Protein AF-A0A7K4CSB0-F1 (afdb_monomer_lite)

Foldseek 3Di:
DLLVLLLVLLVVLQVLLVVCVVVPLVPQDPVVLVVLVVSLVSCVVNLQLLLNVLSVQLSVLSVCVVVVPPPRDPVSNNVSSVSNNVLSVLSNVLVVDPDPVSVVVNCLSSVVFADWDADQEWEWEFPFKDFDDDLQFGQKIKTWIQTPDPVCQLDTAIEIDNDDPRSDDPCVSVVVRPDPPDPCLVVVVVCLVPQPQQAAWTAGVVLSYIGHGPPGGHGYDHDQDDPDPPHADPCVSLVSQDDPQVVVVVVLVPDDFDPPDDKAWDSGKHKFFFKWFADWDWDDDPPDSDDQIWIKTWIDTDDPFTEIEIGGPDQLQVQVSVVSVCSNVVRPTFRIFMATWIQDSSHIYGHGRWTAHPSHIDGRSLVGDNPCPSCNSSCSSNVPDD

Structure (mmCIF, N/CA/C/O backbone):
data_AF-A0A7K4CSB0-F1
#
_entry.id   AF-A0A7K4CSB0-F1
#
loop_
_atom_site.group_PDB
_atom_site.id
_atom_site.type_symbol
_atom_site.label_atom_id
_atom_site.label_alt_id
_atom_site.label_comp_id
_atom_site.label_asym_id
_atom_site.label_entity_id
_atom_site.label_seq_id
_atom_site.pdbx_PDB_ins_code
_atom_site.Cartn_x
_atom_site.Cartn_y
_atom_site.Cartn_z
_atom_site.occupancy
_atom_site.B_iso_or_equiv
_atom_site.auth_seq_id
_atom_site.auth_comp_id
_atom_site.auth_asym_id
_atom_site.auth_atom_id
_atom_site.pdbx_PDB_model_num
ATOM 1 N N . MET A 1 1 ? 1.445 -22.633 -27.249 1.00 59.06 1 MET A N 1
ATOM 2 C CA . MET A 1 1 ? 2.263 -21.725 -28.088 1.00 59.06 1 MET A CA 1
ATOM 3 C C . MET A 1 1 ? 2.523 -20.390 -27.385 1.00 59.06 1 MET A C 1
ATOM 5 O O . MET A 1 1 ? 3.674 -20.124 -27.076 1.00 59.06 1 MET A O 1
ATOM 9 N N . MET A 1 2 ? 1.485 -19.631 -27.005 1.00 73.56 2 MET A N 1
ATOM 10 C CA . MET A 1 2 ? 1.613 -18.351 -26.271 1.00 73.56 2 MET A CA 1
ATOM 11 C C . MET A 1 2 ? 2.421 -18.450 -24.961 1.00 73.56 2 MET A C 1
ATOM 13 O O . MET A 1 2 ? 3.176 -17.550 -24.610 1.00 73.56 2 MET A O 1
ATOM 17 N N . GLN A 1 3 ? 2.314 -19.577 -24.249 1.00 75.12 3 GLN A N 1
ATOM 18 C CA . GLN A 1 3 ? 3.027 -19.792 -22.988 1.00 75.12 3 GLN A CA 1
ATOM 19 C C . GLN A 1 3 ? 4.555 -19.865 -23.153 1.00 75.12 3 GLN A C 1
ATOM 21 O O . GLN A 1 3 ? 5.269 -19.258 -22.357 1.00 75.12 3 GLN A O 1
ATOM 26 N N . ILE A 1 4 ? 5.023 -20.562 -24.193 1.00 82.38 4 ILE A N 1
ATOM 27 C CA . ILE A 1 4 ? 6.449 -20.726 -24.518 1.00 82.38 4 ILE A CA 1
ATOM 28 C C . ILE A 1 4 ? 7.036 -19.384 -24.969 1.00 82.38 4 ILE A C 1
ATOM 30 O O . ILE A 1 4 ? 8.118 -19.006 -24.539 1.00 82.38 4 ILE A O 1
ATOM 34 N N . GLN A 1 5 ? 6.286 -18.619 -25.771 1.00 84.62 5 GLN A N 1
ATOM 35 C CA . GLN A 1 5 ? 6.691 -17.276 -26.203 1.00 84.62 5 GLN A CA 1
ATOM 36 C C . GLN A 1 5 ? 6.883 -16.323 -25.017 1.00 84.62 5 GLN A C 1
ATOM 38 O O . GLN A 1 5 ? 7.868 -15.594 -24.973 1.00 84.62 5 GLN A O 1
ATOM 43 N N . LEU A 1 6 ? 5.984 -16.374 -24.028 1.00 85.38 6 LEU A N 1
ATOM 44 C CA . LEU A 1 6 ? 6.112 -15.582 -22.805 1.00 85.38 6 LEU A CA 1
ATOM 45 C C . LEU A 1 6 ? 7.346 -15.972 -21.986 1.00 85.38 6 LEU A C 1
ATOM 47 O O . LEU A 1 6 ? 8.054 -15.101 -21.495 1.00 85.38 6 LEU A O 1
ATOM 51 N N . GLU A 1 7 ? 7.601 -17.271 -21.823 1.00 87.44 7 GLU A N 1
ATOM 52 C CA . GLU A 1 7 ? 8.752 -17.754 -21.050 1.00 87.44 7 GLU A CA 1
ATOM 53 C C . GLU A 1 7 ? 10.078 -17.368 -21.694 1.00 87.44 7 GLU A C 1
ATOM 55 O O . GLU A 1 7 ? 10.980 -16.921 -20.988 1.00 87.44 7 GLU A O 1
ATOM 60 N N . ASN A 1 8 ? 10.172 -17.484 -23.017 1.00 90.38 8 ASN A N 1
ATOM 61 C CA . ASN A 1 8 ? 11.357 -17.064 -23.753 1.00 90.38 8 ASN A CA 1
ATOM 62 C C . ASN A 1 8 ? 11.564 -15.551 -23.628 1.00 90.38 8 ASN A C 1
ATOM 64 O O . ASN A 1 8 ? 12.641 -15.128 -23.225 1.00 90.38 8 ASN A O 1
ATOM 68 N N . ALA A 1 9 ? 10.516 -14.745 -23.839 1.00 90.94 9 ALA A N 1
ATOM 69 C CA . ALA A 1 9 ? 10.610 -13.291 -23.716 1.00 90.94 9 ALA A CA 1
ATOM 70 C C . ALA A 1 9 ? 11.059 -12.848 -22.311 1.00 90.94 9 ALA A C 1
ATOM 72 O O . ALA A 1 9 ? 11.975 -12.040 -22.177 1.00 90.94 9 ALA A O 1
ATOM 73 N N . CYS A 1 10 ? 10.458 -13.392 -21.246 1.00 91.69 10 CYS A N 1
ATOM 74 C CA . CYS A 1 10 ? 10.860 -13.056 -19.877 1.00 91.69 10 CYS A CA 1
ATOM 75 C C . CYS A 1 10 ? 12.281 -13.533 -19.553 1.00 91.69 10 CYS A C 1
ATOM 77 O O . CYS A 1 10 ? 12.999 -12.846 -18.830 1.00 91.69 10 CYS A O 1
ATOM 79 N N . ARG A 1 11 ? 12.708 -14.685 -20.079 1.00 94.56 11 ARG A N 1
ATOM 80 C CA . ARG A 1 11 ? 14.074 -15.181 -19.887 1.00 94.56 11 ARG A CA 1
ATOM 81 C C . ARG A 1 11 ? 15.098 -14.278 -20.565 1.00 94.56 11 ARG A C 1
ATOM 83 O O . ARG A 1 11 ? 16.034 -13.852 -19.902 1.00 94.56 11 ARG A O 1
ATOM 90 N N . GLU A 1 12 ? 14.868 -13.920 -21.824 1.00 95.25 12 GLU A N 1
ATOM 91 C CA . GLU A 1 12 ? 15.740 -13.018 -22.582 1.00 95.25 12 GLU A CA 1
ATOM 92 C C . GLU A 1 12 ? 15.850 -11.642 -21.909 1.00 95.25 12 GLU A C 1
ATOM 94 O O . GLU A 1 12 ? 16.950 -11.119 -21.744 1.00 95.25 12 GLU A O 1
ATOM 99 N N . ILE A 1 13 ? 14.729 -11.074 -21.441 1.00 94.62 13 ILE A N 1
ATOM 100 C CA . ILE A 1 13 ? 14.730 -9.786 -20.728 1.00 94.62 13 ILE A CA 1
ATOM 101 C C . ILE A 1 13 ? 15.480 -9.887 -19.394 1.00 94.62 13 ILE A C 1
ATOM 103 O O . ILE A 1 13 ? 16.232 -8.974 -19.041 1.00 94.62 13 ILE A O 1
ATOM 107 N N . LYS A 1 14 ? 15.293 -10.980 -18.645 1.00 93.94 14 LYS A N 1
ATOM 108 C CA . LYS A 1 14 ? 16.018 -11.231 -17.393 1.00 93.94 14 LYS A CA 1
ATOM 109 C C . LYS A 1 14 ? 17.525 -11.307 -17.640 1.00 93.94 14 LYS A C 1
ATOM 111 O O . LYS A 1 14 ? 18.268 -10.577 -16.992 1.00 93.94 14 LYS A O 1
ATOM 116 N N . GLU A 1 15 ? 17.955 -12.154 -18.571 1.00 93.50 15 GLU A N 1
ATOM 117 C CA . GLU A 1 15 ? 19.370 -12.371 -18.900 1.00 93.50 15 GLU A CA 1
ATOM 118 C C . GLU A 1 15 ? 20.028 -11.081 -19.398 1.00 93.50 15 GLU A C 1
ATOM 120 O O . GLU A 1 15 ? 21.125 -10.726 -18.971 1.00 93.50 15 GLU A O 1
ATOM 125 N N . PHE A 1 16 ? 19.326 -10.315 -20.234 1.00 93.75 16 PHE A N 1
ATOM 126 C CA . PHE A 1 16 ? 19.791 -9.006 -20.673 1.00 93.75 16 PHE A CA 1
ATOM 127 C C . PHE A 1 16 ? 19.908 -8.001 -19.517 1.00 93.75 16 PHE A C 1
ATOM 129 O O . PHE A 1 16 ? 20.880 -7.249 -19.443 1.00 93.75 16 PHE A O 1
ATOM 136 N N . SER A 1 17 ? 18.946 -7.999 -18.589 1.00 92.25 17 SER A N 1
ATOM 137 C CA . SER A 1 17 ? 18.995 -7.124 -17.411 1.00 92.25 17 SER A CA 1
ATOM 138 C C . SER A 1 17 ? 20.180 -7.473 -16.503 1.00 92.25 17 SER A C 1
ATOM 140 O O . SER A 1 17 ? 20.860 -6.577 -16.007 1.00 92.25 17 SER A O 1
ATOM 142 N N . GLU A 1 18 ? 20.470 -8.765 -16.327 1.00 91.31 18 GLU A N 1
ATOM 143 C CA . GLU A 1 18 ? 21.639 -9.261 -15.587 1.00 91.31 18 GLU A CA 1
ATOM 144 C C . GLU A 1 18 ? 22.948 -8.864 -16.275 1.00 91.31 18 GLU A C 1
ATOM 146 O O . GLU A 1 18 ? 23.882 -8.414 -15.611 1.00 91.31 18 GLU A O 1
ATOM 151 N N . LEU A 1 19 ? 23.000 -8.947 -17.608 1.00 91.19 19 LEU A N 1
ATOM 152 C CA . LEU A 1 19 ? 24.157 -8.525 -18.392 1.00 91.19 19 LEU A CA 1
ATOM 153 C C . LEU A 1 19 ? 24.440 -7.024 -18.230 1.00 91.19 19 LEU A C 1
ATOM 155 O O . LEU A 1 19 ? 25.591 -6.640 -18.009 1.00 91.19 19 LEU A O 1
ATOM 159 N N . LEU A 1 20 ? 23.409 -6.177 -18.311 1.00 89.06 20 LEU A N 1
ATOM 160 C CA . LEU A 1 20 ? 23.531 -4.734 -18.081 1.00 89.06 20 LEU A CA 1
ATOM 161 C C . LEU A 1 20 ? 23.894 -4.398 -16.630 1.00 89.06 20 LEU A C 1
ATOM 163 O O . LEU A 1 20 ? 24.647 -3.455 -16.393 1.00 89.06 20 LEU A O 1
ATOM 167 N N . ALA A 1 21 ? 23.386 -5.154 -15.655 1.00 87.88 21 ALA A N 1
ATOM 168 C CA . ALA A 1 21 ? 23.736 -4.964 -14.251 1.00 87.88 21 ALA A CA 1
ATOM 169 C C . ALA A 1 21 ? 25.205 -5.330 -13.982 1.00 87.88 21 ALA A C 1
ATOM 171 O O . ALA A 1 21 ? 25.904 -4.585 -13.300 1.00 87.88 21 ALA A O 1
ATOM 172 N N . TYR A 1 22 ? 25.681 -6.442 -14.551 1.00 87.06 22 TYR A N 1
ATOM 173 C CA . TYR A 1 22 ? 27.050 -6.926 -14.365 1.00 87.06 22 TYR A CA 1
ATOM 174 C C . TYR A 1 22 ? 28.090 -6.031 -15.048 1.00 87.06 22 TYR A C 1
ATOM 176 O O . TYR A 1 22 ? 29.107 -5.687 -14.450 1.00 87.06 22 TYR A O 1
ATOM 184 N N . ASN A 1 23 ? 27.836 -5.634 -16.298 1.00 86.69 23 ASN A N 1
ATOM 185 C CA . ASN A 1 23 ? 28.787 -4.842 -17.085 1.00 86.69 23 ASN A CA 1
ATOM 186 C C . ASN A 1 23 ? 28.608 -3.325 -16.906 1.00 86.69 23 ASN A C 1
ATOM 188 O O . ASN A 1 23 ? 29.456 -2.538 -17.337 1.00 86.69 23 ASN A O 1
ATOM 192 N N . GLY A 1 24 ? 27.506 -2.905 -16.281 1.00 86.19 24 GLY A N 1
ATOM 193 C CA . GLY A 1 24 ? 27.148 -1.505 -16.107 1.00 86.19 24 GLY A CA 1
ATOM 194 C C . GLY A 1 24 ? 26.925 -0.775 -17.434 1.00 86.19 24 GLY A C 1
ATOM 195 O O . GLY A 1 24 ? 26.649 -1.366 -18.479 1.00 86.19 24 GLY A O 1
ATOM 196 N N . LEU A 1 25 ? 27.080 0.551 -17.396 1.00 87.62 25 LEU A N 1
ATOM 197 C CA . LEU A 1 25 ? 26.862 1.421 -18.557 1.00 87.62 25 LEU A CA 1
ATOM 198 C C . LEU A 1 25 ? 27.914 1.247 -19.670 1.00 87.62 25 LEU A C 1
ATOM 200 O O . LEU A 1 25 ? 27.702 1.725 -20.780 1.00 87.62 25 LEU A O 1
ATOM 204 N N . ASN A 1 26 ? 29.013 0.527 -19.414 1.00 85.56 26 ASN A N 1
ATOM 205 C CA . ASN A 1 26 ? 30.057 0.252 -20.411 1.00 85.56 26 ASN A CA 1
ATOM 206 C C . ASN A 1 26 ? 29.560 -0.623 -21.568 1.00 85.56 26 ASN A C 1
ATOM 208 O O . ASN A 1 26 ? 30.112 -0.567 -22.663 1.00 85.56 26 ASN A O 1
ATOM 212 N N . LEU A 1 27 ? 28.531 -1.438 -21.324 1.00 85.00 27 LEU A N 1
ATOM 213 C CA . LEU A 1 27 ? 27.934 -2.301 -22.338 1.00 85.00 27 LEU A CA 1
ATOM 214 C C . LEU A 1 27 ? 26.856 -1.579 -23.153 1.00 85.00 27 LEU A C 1
ATOM 216 O O . LEU A 1 27 ? 26.343 -2.149 -24.104 1.00 85.00 27 LEU A O 1
ATOM 220 N N . VAL A 1 28 ? 26.481 -0.350 -22.791 1.00 87.69 28 VAL A N 1
ATOM 221 C CA . VAL A 1 28 ? 25.367 0.353 -23.427 1.00 87.69 28 VAL A CA 1
ATOM 222 C C . VAL A 1 28 ? 25.784 0.854 -24.806 1.00 87.69 28 VAL A C 1
ATOM 224 O O . VAL A 1 28 ? 26.572 1.786 -24.945 1.00 87.69 28 VAL A O 1
ATOM 227 N N . SER A 1 29 ? 25.197 0.253 -25.837 1.00 91.00 29 SER A N 1
ATOM 228 C CA . SER A 1 29 ? 25.369 0.641 -27.234 1.00 91.00 29 SER A CA 1
ATOM 229 C C . SER A 1 29 ? 24.024 0.868 -27.928 1.00 91.00 29 SER A C 1
ATOM 231 O O . SER A 1 29 ? 22.963 0.516 -27.408 1.00 91.00 29 SER A O 1
ATOM 233 N N . GLN A 1 30 ? 24.066 1.409 -29.148 1.00 90.69 30 GLN A N 1
ATOM 234 C CA . GLN A 1 30 ? 22.885 1.522 -30.014 1.00 90.69 30 GLN A CA 1
ATOM 235 C C . GLN A 1 30 ? 22.224 0.163 -30.296 1.00 90.69 30 GLN A C 1
ATOM 237 O O . GLN A 1 30 ? 21.019 0.100 -30.521 1.00 90.69 30 GLN A O 1
ATOM 242 N N . GLU A 1 31 ? 22.984 -0.933 -30.248 1.00 90.56 31 GLU A N 1
ATOM 243 C CA . GLU A 1 31 ? 22.427 -2.273 -30.428 1.00 90.56 31 GLU A CA 1
ATOM 244 C C . GLU A 1 31 ? 21.577 -2.693 -29.223 1.00 90.56 31 GLU A C 1
ATOM 246 O O . GLU A 1 31 ? 20.469 -3.200 -29.381 1.00 90.56 31 GLU A O 1
ATOM 251 N N . ASN A 1 32 ? 22.027 -2.382 -28.005 1.00 89.00 32 ASN A N 1
ATOM 252 C CA . ASN A 1 32 ? 21.258 -2.667 -26.791 1.00 89.00 32 ASN A CA 1
ATOM 253 C C . ASN A 1 32 ? 19.967 -1.840 -26.728 1.00 89.00 32 ASN A C 1
ATOM 255 O O . ASN A 1 32 ? 18.958 -2.324 -26.221 1.00 89.00 32 ASN A O 1
ATOM 259 N N . ILE A 1 33 ? 19.971 -0.620 -27.276 1.00 92.12 33 ILE A N 1
ATOM 260 C CA . ILE A 1 33 ? 18.759 0.200 -27.422 1.00 92.12 33 ILE A CA 1
ATOM 261 C C . ILE A 1 33 ? 17.728 -0.503 -28.307 1.00 92.12 33 ILE A C 1
ATOM 263 O O . ILE A 1 33 ? 16.584 -0.672 -27.883 1.00 92.12 33 ILE A O 1
ATOM 267 N N . LYS A 1 34 ? 18.138 -0.973 -29.492 1.00 92.62 34 LYS A N 1
ATOM 268 C CA . LYS A 1 34 ? 17.259 -1.730 -30.398 1.00 92.62 34 LYS A CA 1
ATOM 269 C C . LYS A 1 34 ? 16.746 -3.010 -29.750 1.00 92.62 34 LYS A C 1
ATOM 271 O O . LYS A 1 34 ? 15.569 -3.335 -29.877 1.00 92.62 34 LYS A O 1
ATOM 276 N N . GLN A 1 35 ? 17.604 -3.714 -29.014 1.00 93.31 35 GLN A N 1
ATOM 277 C CA . GLN A 1 35 ? 17.215 -4.928 -28.301 1.00 93.31 35 GLN A CA 1
ATOM 278 C C . GLN A 1 35 ? 16.122 -4.650 -27.255 1.00 93.31 35 GLN A C 1
ATOM 280 O O . GLN A 1 35 ? 15.145 -5.393 -27.171 1.00 93.31 35 GLN A O 1
ATOM 285 N N . ILE A 1 36 ? 16.220 -3.547 -26.505 1.00 92.81 36 ILE A N 1
ATOM 286 C CA . ILE A 1 36 ? 15.169 -3.140 -25.559 1.00 92.81 36 ILE A CA 1
ATOM 287 C C . ILE A 1 36 ? 13.887 -2.737 -26.286 1.00 92.81 36 ILE A C 1
ATOM 289 O O . ILE A 1 36 ? 12.798 -3.041 -25.803 1.00 92.81 36 ILE A O 1
ATOM 293 N N . GLU A 1 37 ? 13.984 -2.077 -27.440 1.00 92.75 37 GLU A N 1
ATOM 294 C CA . GLU A 1 37 ? 12.815 -1.754 -28.260 1.00 92.75 37 GLU A CA 1
ATOM 295 C C . GLU A 1 37 ? 12.089 -3.026 -28.730 1.00 92.75 37 GLU A C 1
ATOM 297 O O . GLU A 1 37 ? 10.864 -3.116 -28.621 1.00 92.75 37 GLU A O 1
ATOM 302 N N . MET A 1 38 ? 12.831 -4.055 -29.151 1.00 94.62 38 MET A N 1
ATOM 303 C CA . MET A 1 38 ? 12.264 -5.369 -29.472 1.00 94.62 38 MET A CA 1
ATOM 304 C C . MET A 1 38 ? 11.598 -6.015 -28.252 1.00 94.62 38 MET A C 1
ATOM 306 O O . MET A 1 38 ? 10.457 -6.474 -28.338 1.00 94.62 38 MET A O 1
ATOM 310 N N . PHE A 1 39 ? 12.259 -6.004 -27.091 1.00 95.50 39 PHE A N 1
ATOM 311 C CA . PHE A 1 39 ? 11.674 -6.507 -25.846 1.00 95.50 39 PHE A CA 1
ATOM 312 C C . PHE A 1 39 ? 10.400 -5.762 -25.456 1.00 95.50 39 PHE A C 1
ATOM 314 O O . PHE A 1 39 ? 9.431 -6.387 -25.028 1.00 95.50 39 PHE A O 1
ATOM 321 N N . LEU A 1 40 ? 10.367 -4.441 -25.633 1.00 93.00 40 LEU A N 1
ATOM 322 C CA . LEU A 1 40 ? 9.192 -3.614 -25.385 1.00 93.00 40 LEU A CA 1
ATOM 323 C C . LEU A 1 40 ? 8.023 -4.028 -26.288 1.00 93.00 40 LEU A C 1
ATOM 325 O O . LEU A 1 40 ? 6.895 -4.177 -25.805 1.00 93.00 40 LEU A O 1
ATOM 329 N N . GLN A 1 41 ? 8.280 -4.234 -27.580 1.00 91.56 41 GLN A N 1
ATOM 330 C CA . GLN A 1 41 ? 7.269 -4.688 -28.536 1.00 91.56 41 GLN A CA 1
ATOM 331 C C . GLN A 1 41 ? 6.742 -6.079 -28.162 1.00 91.56 41 GLN A C 1
ATOM 333 O O . GLN A 1 41 ? 5.526 -6.262 -28.060 1.00 91.56 41 GLN A O 1
ATOM 338 N N . HIS A 1 42 ? 7.633 -7.031 -27.870 1.00 91.44 42 HIS A N 1
ATOM 339 C CA . HIS A 1 42 ? 7.262 -8.382 -27.441 1.00 91.44 42 HIS A CA 1
ATOM 340 C C . HIS A 1 42 ? 6.456 -8.375 -26.134 1.00 91.44 42 HIS A C 1
ATOM 342 O O . HIS A 1 42 ? 5.391 -8.989 -26.058 1.00 91.44 42 HIS A O 1
ATOM 348 N N . ALA A 1 43 ? 6.907 -7.635 -25.116 1.00 89.56 43 ALA A N 1
ATOM 349 C CA . ALA A 1 43 ? 6.204 -7.511 -23.841 1.00 89.56 43 ALA A CA 1
ATOM 350 C C . ALA A 1 43 ? 4.803 -6.907 -24.023 1.00 89.56 43 ALA A C 1
ATOM 352 O O . ALA A 1 43 ? 3.845 -7.370 -23.405 1.00 89.56 43 ALA A O 1
ATOM 353 N N . SER A 1 44 ? 4.659 -5.918 -24.910 1.00 86.19 44 SER A N 1
ATOM 354 C CA . SER A 1 44 ? 3.370 -5.288 -25.216 1.00 86.19 44 SER A CA 1
ATOM 355 C C . SER A 1 44 ? 2.407 -6.248 -25.922 1.00 86.19 44 SER A C 1
ATOM 357 O O . SER A 1 44 ? 1.240 -6.329 -25.542 1.00 86.19 44 SER A O 1
ATOM 359 N N . GLN A 1 45 ? 2.887 -7.020 -26.903 1.00 87.31 45 GLN A N 1
ATOM 360 C CA . GLN A 1 45 ? 2.086 -8.040 -27.599 1.00 87.31 45 GLN A CA 1
ATOM 361 C C . GLN A 1 45 ? 1.589 -9.129 -26.642 1.00 87.31 45 GLN A C 1
ATOM 363 O O . GLN A 1 45 ? 0.449 -9.581 -26.740 1.00 87.31 45 GLN A O 1
ATOM 368 N N . LEU A 1 46 ? 2.428 -9.500 -25.673 1.00 85.50 46 LEU A N 1
ATOM 369 C CA . LEU A 1 46 ? 2.102 -10.454 -24.614 1.00 85.50 46 LEU A CA 1
ATOM 370 C C . LEU A 1 46 ? 1.287 -9.839 -23.463 1.00 85.50 46 LEU A C 1
ATOM 372 O O . LEU A 1 46 ? 1.012 -10.533 -22.486 1.00 85.50 46 LEU A O 1
ATOM 376 N N . ARG A 1 47 ? 0.892 -8.560 -23.566 1.00 82.88 47 ARG A N 1
ATOM 377 C CA . ARG A 1 47 ? 0.131 -7.810 -22.548 1.00 82.88 47 ARG A CA 1
ATOM 378 C C . ARG A 1 47 ? 0.820 -7.752 -21.178 1.00 82.88 47 ARG A C 1
ATOM 380 O O . ARG A 1 47 ? 0.169 -7.638 -20.145 1.00 82.88 47 ARG A O 1
ATOM 387 N N . LEU A 1 48 ? 2.151 -7.780 -21.153 1.00 83.81 48 LEU A N 1
ATOM 388 C CA . LEU A 1 48 ? 2.958 -7.619 -19.942 1.00 83.81 48 LEU A CA 1
ATOM 389 C C . LEU A 1 48 ? 3.125 -6.126 -19.629 1.00 83.81 48 LEU A C 1
ATOM 391 O O . LEU A 1 48 ? 4.238 -5.601 -19.642 1.00 83.81 48 LEU A O 1
ATOM 395 N N . PHE A 1 49 ? 2.019 -5.414 -19.391 1.00 81.94 49 PHE A N 1
ATOM 396 C CA . PHE A 1 49 ? 1.988 -3.946 -19.428 1.00 81.94 49 PHE A CA 1
ATOM 397 C C . PHE A 1 49 ? 2.993 -3.281 -18.484 1.00 81.94 49 PHE A C 1
ATOM 399 O O . PHE A 1 49 ? 3.689 -2.357 -18.896 1.00 81.94 49 PHE A O 1
ATOM 406 N N . ARG A 1 50 ? 3.147 -3.776 -17.249 1.00 81.69 50 ARG A N 1
ATOM 407 C CA . ARG A 1 50 ? 4.136 -3.215 -16.313 1.00 81.69 50 ARG A CA 1
ATOM 408 C C . ARG A 1 50 ? 5.575 -3.443 -16.762 1.00 81.69 50 ARG A C 1
ATOM 410 O O . ARG A 1 50 ? 6.386 -2.531 -16.636 1.00 81.69 50 ARG A O 1
ATOM 417 N N . LEU A 1 51 ? 5.879 -4.621 -17.310 1.00 87.25 51 LEU A N 1
ATOM 418 C CA . LEU A 1 51 ? 7.206 -4.923 -17.848 1.00 87.25 51 LEU A CA 1
ATOM 419 C C . LEU A 1 51 ? 7.496 -4.051 -19.073 1.00 87.25 51 LEU A C 1
ATOM 421 O O . LEU A 1 51 ? 8.566 -3.460 -19.159 1.00 87.25 51 LEU A O 1
ATOM 425 N N . ALA A 1 52 ? 6.515 -3.887 -19.963 1.00 88.94 52 ALA A N 1
ATOM 426 C CA . ALA A 1 52 ? 6.599 -2.975 -21.097 1.00 88.94 52 ALA A CA 1
ATOM 427 C C . ALA A 1 52 ? 6.833 -1.522 -20.641 1.00 88.94 52 ALA A C 1
ATOM 429 O O . ALA A 1 52 ? 7.717 -0.848 -21.161 1.00 88.94 52 ALA A O 1
ATOM 430 N N . SER A 1 53 ? 6.120 -1.032 -19.622 1.00 86.31 53 SER A N 1
ATOM 431 C CA . SER A 1 53 ? 6.384 0.296 -19.056 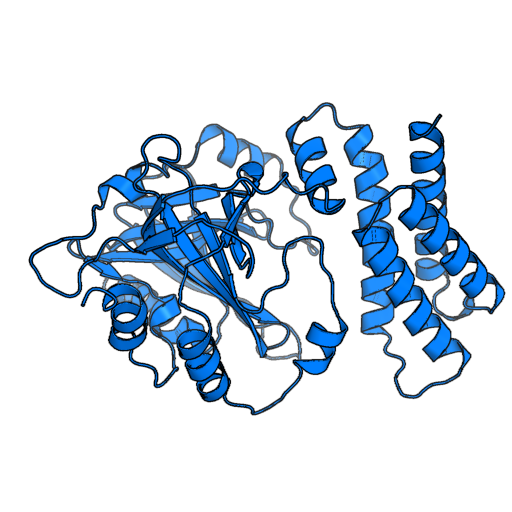1.00 86.31 53 SER A CA 1
ATOM 432 C C . SER A 1 53 ? 7.814 0.414 -18.524 1.00 86.31 53 SER A C 1
ATOM 434 O O . SER A 1 53 ? 8.509 1.361 -18.882 1.00 86.31 53 SER A O 1
ATOM 436 N N . SER A 1 54 ? 8.285 -0.544 -17.719 1.00 90.12 54 SER A N 1
ATOM 437 C CA . SER A 1 54 ? 9.659 -0.537 -17.197 1.00 90.12 54 SER A CA 1
ATOM 438 C C . SER A 1 54 ? 10.707 -0.550 -18.315 1.00 90.12 54 SER A C 1
ATOM 440 O O . SER A 1 54 ? 11.640 0.250 -18.267 1.00 90.12 54 SER A O 1
ATOM 442 N N . LEU A 1 55 ? 10.512 -1.365 -19.357 1.00 93.44 55 LEU A N 1
ATOM 443 C CA . LEU A 1 55 ? 11.381 -1.412 -20.538 1.00 93.44 55 LEU A CA 1
ATOM 444 C C . LEU A 1 55 ? 11.387 -0.085 -21.300 1.00 93.44 55 LEU A C 1
ATOM 446 O O . LEU A 1 55 ? 12.448 0.390 -21.695 1.00 93.44 55 LEU A O 1
ATOM 450 N N . ARG A 1 56 ? 10.225 0.558 -21.465 1.00 92.50 56 ARG A N 1
ATOM 451 C CA . ARG A 1 56 ? 10.123 1.874 -22.111 1.00 92.50 56 ARG A CA 1
ATOM 452 C C . ARG A 1 56 ? 10.935 2.931 -21.366 1.00 92.50 56 ARG A C 1
ATOM 454 O O . ARG A 1 56 ? 11.615 3.730 -22.003 1.00 92.50 56 ARG A O 1
ATOM 461 N N . TYR A 1 57 ? 10.877 2.957 -20.037 1.00 88.62 57 TYR A N 1
ATOM 462 C CA . TYR A 1 57 ? 11.643 3.936 -19.261 1.00 88.62 57 TYR A CA 1
ATOM 463 C C . TYR A 1 57 ? 13.129 3.607 -19.195 1.00 88.62 57 TYR A C 1
ATOM 465 O O . TYR A 1 57 ? 13.950 4.519 -19.291 1.00 88.62 57 TYR A O 1
ATOM 473 N N . LEU A 1 58 ? 13.483 2.322 -19.132 1.00 93.00 58 LEU A N 1
ATOM 474 C CA . LEU A 1 58 ? 14.865 1.883 -19.284 1.00 93.00 58 LEU A CA 1
ATOM 475 C C . LEU A 1 58 ? 15.435 2.334 -20.639 1.00 93.00 58 LEU A C 1
ATOM 477 O O . LEU A 1 58 ? 16.510 2.926 -20.684 1.00 93.00 58 LEU A O 1
ATOM 481 N N . HIS A 1 59 ? 14.678 2.151 -21.725 1.00 94.38 59 HIS A N 1
ATOM 482 C CA . HIS A 1 59 ? 15.026 2.633 -23.063 1.00 94.38 59 HIS A CA 1
ATOM 483 C C . HIS A 1 59 ? 15.248 4.153 -23.095 1.00 94.38 59 HIS A C 1
ATOM 485 O O . HIS A 1 59 ? 16.211 4.623 -23.698 1.00 94.38 59 HIS A O 1
ATOM 491 N N . VAL A 1 60 ? 14.389 4.938 -22.434 1.00 91.44 60 VAL A N 1
ATOM 492 C CA . VAL A 1 60 ? 14.544 6.401 -22.348 1.00 91.44 60 VAL A CA 1
ATOM 493 C C . VAL A 1 60 ? 15.820 6.790 -21.596 1.00 91.44 60 VAL A C 1
ATOM 495 O O . VAL A 1 60 ? 16.567 7.631 -22.091 1.00 91.44 60 VAL A O 1
ATOM 498 N N . GLU A 1 61 ? 16.099 6.199 -20.431 1.00 89.81 61 GLU A N 1
ATOM 499 C CA . GLU A 1 61 ? 17.316 6.524 -19.668 1.00 89.81 61 GLU A CA 1
ATOM 500 C C . GLU A 1 61 ? 18.591 6.098 -20.403 1.00 89.81 61 GLU A C 1
ATOM 502 O O . GLU A 1 61 ? 19.557 6.856 -20.435 1.00 89.81 61 GLU A O 1
ATOM 507 N N . LEU A 1 62 ? 18.594 4.943 -21.068 1.00 92.81 62 LEU A N 1
ATOM 508 C CA . LEU A 1 62 ? 19.745 4.516 -21.865 1.00 92.81 62 LEU A CA 1
ATOM 509 C C . LEU A 1 62 ? 19.969 5.410 -23.092 1.00 92.81 62 LEU A C 1
ATOM 511 O O . LEU A 1 62 ? 21.109 5.747 -23.399 1.00 92.81 62 LEU A O 1
ATOM 515 N N . ASN A 1 63 ? 18.903 5.872 -23.754 1.00 91.81 63 ASN A N 1
ATOM 516 C CA . ASN A 1 63 ? 19.031 6.868 -24.821 1.00 91.81 63 ASN A CA 1
ATOM 517 C C . ASN A 1 63 ? 19.580 8.200 -24.296 1.00 91.81 63 ASN A C 1
ATOM 519 O O . ASN A 1 63 ? 20.444 8.796 -24.937 1.00 91.81 63 ASN A O 1
ATOM 523 N N . ARG A 1 64 ? 19.123 8.661 -23.121 1.00 91.75 64 ARG A N 1
ATOM 524 C CA . ARG A 1 64 ? 19.681 9.853 -22.457 1.00 91.75 64 ARG A CA 1
ATOM 525 C C . ARG A 1 64 ? 21.175 9.688 -22.200 1.00 91.75 64 ARG A C 1
ATOM 527 O O . ARG A 1 64 ? 21.925 10.622 -22.466 1.00 91.75 64 ARG A O 1
ATOM 534 N N . PHE A 1 65 ? 21.596 8.512 -21.733 1.00 93.44 65 PHE A N 1
ATOM 535 C CA . PHE A 1 65 ? 23.003 8.197 -21.502 1.00 93.44 65 PHE A CA 1
ATOM 536 C C . PHE A 1 65 ? 23.832 8.250 -22.793 1.00 93.44 65 PHE A C 1
ATOM 538 O O . PHE A 1 65 ? 24.818 8.983 -22.844 1.00 93.44 65 PHE A O 1
ATOM 545 N N . ILE A 1 66 ? 23.409 7.542 -23.849 1.00 93.38 66 ILE A N 1
ATOM 546 C CA . ILE A 1 66 ? 24.137 7.490 -25.132 1.00 93.38 66 ILE A CA 1
ATOM 547 C C . ILE A 1 66 ? 24.221 8.869 -25.788 1.00 93.38 66 ILE A C 1
ATOM 549 O O . ILE A 1 66 ? 25.247 9.228 -26.356 1.00 93.38 66 ILE A O 1
ATOM 553 N N . MET A 1 67 ? 23.150 9.656 -25.704 1.00 93.00 67 MET A N 1
ATOM 554 C CA . MET A 1 67 ? 23.101 11.006 -26.270 1.00 93.00 67 MET A CA 1
ATOM 555 C C . MET A 1 67 ? 23.753 12.060 -25.360 1.00 93.00 67 MET A C 1
ATOM 557 O O . MET A 1 67 ? 23.623 13.252 -25.631 1.00 93.00 67 MET A O 1
ATOM 561 N N . HIS A 1 68 ? 24.406 11.642 -24.269 1.00 91.44 68 HIS A N 1
ATOM 562 C CA . HIS A 1 68 ? 25.041 12.510 -23.273 1.00 91.44 68 HIS A CA 1
ATOM 563 C C . HIS A 1 68 ? 24.122 13.632 -22.763 1.00 91.44 68 HIS A C 1
ATOM 565 O O . HIS A 1 68 ? 24.549 14.764 -22.532 1.00 91.44 68 HIS A O 1
ATOM 571 N N . GLN A 1 69 ? 22.833 13.332 -22.597 1.00 89.75 69 GLN A N 1
ATOM 572 C CA . GLN A 1 69 ? 21.864 14.319 -22.145 1.00 89.75 69 GLN A CA 1
ATOM 573 C C . GLN A 1 69 ? 22.050 14.596 -20.648 1.00 89.75 69 GLN A C 1
ATOM 575 O O . GLN A 1 69 ? 22.094 13.654 -19.855 1.00 89.75 69 GLN A O 1
ATOM 580 N N . PRO A 1 70 ? 22.038 15.871 -20.217 1.00 78.38 70 PRO A N 1
ATOM 581 C CA . PRO A 1 70 ? 22.177 16.232 -18.803 1.00 78.38 70 PRO A CA 1
ATOM 582 C C . PRO A 1 70 ? 21.013 15.725 -17.939 1.00 78.38 70 PRO A C 1
ATOM 584 O O . PRO A 1 70 ? 21.116 15.671 -16.720 1.00 78.38 70 PRO A O 1
ATOM 587 N N . ALA A 1 71 ? 19.899 15.343 -18.567 1.00 79.88 71 ALA A N 1
ATOM 588 C CA . ALA A 1 71 ? 18.745 14.763 -17.896 1.00 79.88 71 ALA A CA 1
ATOM 589 C C . ALA A 1 71 ? 18.934 13.289 -17.495 1.00 79.88 71 ALA A C 1
ATOM 591 O O . ALA A 1 71 ? 18.057 12.761 -16.810 1.00 79.88 71 ALA A O 1
ATOM 592 N N . PHE A 1 72 ? 20.004 12.608 -17.927 1.00 86.62 72 PHE A N 1
ATOM 593 C CA . PHE A 1 72 ? 20.290 11.230 -17.519 1.00 86.62 72 PHE A CA 1
ATOM 594 C C . PHE A 1 72 ? 20.417 11.116 -15.993 1.00 86.62 72 PHE A C 1
ATOM 596 O O . PHE A 1 72 ? 21.071 11.940 -15.356 1.00 86.62 72 PHE A O 1
ATOM 603 N N . ASN A 1 73 ? 19.804 10.088 -15.402 1.00 82.25 73 ASN A N 1
ATOM 604 C CA . ASN A 1 73 ? 19.909 9.825 -13.969 1.00 82.25 73 ASN A CA 1
ATOM 605 C C . ASN A 1 73 ? 20.182 8.336 -13.707 1.00 82.25 73 ASN A C 1
ATOM 607 O O . ASN A 1 73 ? 19.391 7.463 -14.074 1.00 82.25 73 ASN A O 1
ATOM 611 N N . VAL A 1 74 ? 21.296 8.062 -13.024 1.00 81.50 74 VAL A N 1
ATOM 612 C CA . VAL A 1 74 ? 21.758 6.699 -12.733 1.00 81.50 74 VAL A CA 1
ATOM 613 C C . VAL A 1 74 ? 20.817 5.935 -11.796 1.00 81.50 74 VAL A C 1
ATOM 615 O O . VAL A 1 74 ? 20.609 4.742 -11.990 1.00 81.50 74 VAL A O 1
ATOM 618 N N . GLU A 1 75 ? 20.192 6.603 -10.828 1.00 74.25 75 GLU A N 1
ATOM 619 C CA . GLU A 1 75 ? 19.262 5.972 -9.884 1.00 74.25 75 GLU A CA 1
ATOM 620 C C . GLU A 1 75 ? 17.991 5.513 -10.608 1.00 74.25 75 GLU A C 1
ATOM 622 O O . GLU A 1 75 ? 17.543 4.382 -10.417 1.00 74.25 75 GLU A O 1
ATOM 627 N N . ARG A 1 76 ? 17.455 6.338 -11.523 1.00 82.12 76 ARG A N 1
ATOM 628 C CA . ARG A 1 76 ? 16.323 5.955 -12.383 1.00 82.12 76 ARG A CA 1
ATOM 629 C C . ARG A 1 76 ? 16.682 4.787 -13.292 1.00 82.12 76 ARG A C 1
ATOM 631 O O . ARG A 1 76 ? 15.888 3.857 -13.417 1.00 82.12 76 ARG A O 1
ATOM 638 N N . TYR A 1 77 ? 17.867 4.815 -13.902 1.00 86.75 77 TYR A N 1
ATOM 639 C CA . TYR A 1 77 ? 18.368 3.699 -14.705 1.00 86.75 77 TYR A CA 1
ATOM 640 C C . TYR A 1 77 ? 18.389 2.393 -13.898 1.00 86.75 77 TYR A C 1
ATOM 642 O O . TYR A 1 77 ? 17.767 1.413 -14.311 1.00 86.75 77 TYR A O 1
ATOM 650 N N . VAL A 1 78 ? 19.025 2.397 -12.721 1.00 81.25 78 VAL A N 1
ATOM 651 C CA . VAL A 1 78 ? 19.111 1.221 -11.840 1.00 81.25 78 VAL A CA 1
ATOM 652 C C . VAL A 1 78 ? 17.721 0.755 -11.407 1.00 81.25 78 VAL A C 1
ATOM 654 O O . VAL A 1 78 ? 17.437 -0.441 -11.438 1.00 81.25 78 VAL A O 1
ATOM 657 N N . PHE A 1 79 ? 16.822 1.681 -11.068 1.00 82.75 79 PHE A N 1
ATOM 658 C CA . PHE A 1 79 ? 15.446 1.365 -10.695 1.00 82.75 79 PHE A CA 1
ATOM 659 C C . PHE A 1 79 ? 14.682 0.650 -11.817 1.00 82.75 79 PHE A C 1
ATOM 661 O O . PHE A 1 79 ? 14.070 -0.395 -11.584 1.00 82.75 79 PHE A O 1
ATOM 668 N N . TYR A 1 80 ? 14.709 1.179 -13.045 1.00 88.38 80 TYR A N 1
ATOM 669 C CA . TYR A 1 80 ? 13.994 0.562 -14.164 1.00 88.38 80 TYR A CA 1
ATOM 670 C C . TYR A 1 80 ? 14.628 -0.756 -14.607 1.00 88.38 80 TYR A C 1
ATOM 672 O O . TYR A 1 80 ? 13.890 -1.685 -14.940 1.00 88.38 80 TYR A O 1
ATOM 680 N N . LEU A 1 81 ? 15.956 -0.872 -14.540 1.00 91.25 81 LEU A N 1
ATOM 681 C CA . LEU A 1 81 ? 16.670 -2.123 -14.788 1.00 91.25 81 LEU A CA 1
ATOM 682 C C . LEU A 1 81 ? 16.259 -3.206 -13.780 1.00 91.25 81 LEU A C 1
ATOM 684 O O . LEU A 1 81 ? 15.855 -4.300 -14.174 1.00 91.25 81 LEU A O 1
ATOM 688 N N . ASN A 1 82 ? 16.279 -2.875 -12.486 1.00 82.88 82 ASN A N 1
ATOM 689 C CA . ASN A 1 82 ? 15.868 -3.788 -11.423 1.00 82.88 82 ASN A CA 1
ATOM 690 C C . ASN A 1 82 ? 14.398 -4.207 -11.573 1.00 82.88 82 ASN A C 1
ATOM 692 O O . ASN A 1 82 ? 14.067 -5.380 -11.430 1.00 82.88 82 ASN A O 1
ATOM 696 N N . ASN A 1 83 ? 13.510 -3.278 -11.938 1.00 86.06 83 ASN A N 1
ATOM 697 C CA . ASN A 1 83 ? 12.110 -3.610 -12.203 1.00 86.06 83 ASN A CA 1
ATOM 698 C C . ASN A 1 83 ? 11.944 -4.568 -13.390 1.00 86.06 83 ASN A C 1
ATOM 700 O O . ASN A 1 83 ? 11.128 -5.483 -13.304 1.00 86.06 83 ASN A O 1
ATOM 704 N N . CYS A 1 84 ? 12.705 -4.397 -14.478 1.00 92.00 84 CYS A N 1
ATOM 705 C CA . CYS A 1 84 ? 12.663 -5.331 -15.607 1.00 92.00 84 CYS A CA 1
ATOM 706 C C . CYS A 1 84 ? 13.066 -6.745 -15.172 1.00 92.00 84 CYS A C 1
ATOM 708 O O . CYS A 1 84 ? 12.386 -7.713 -15.525 1.00 92.00 84 CYS A O 1
ATOM 710 N N . TRP A 1 85 ? 14.117 -6.857 -14.355 1.00 92.31 85 TRP A N 1
ATOM 711 C CA . TRP A 1 85 ? 14.570 -8.129 -13.797 1.00 92.31 85 TRP A CA 1
ATOM 712 C C . TRP A 1 85 ? 13.532 -8.755 -12.855 1.00 92.31 85 TRP A C 1
ATOM 714 O O . TRP A 1 85 ? 13.103 -9.886 -13.084 1.00 92.31 85 TRP A O 1
ATOM 724 N N . LEU A 1 86 ? 13.061 -8.005 -11.851 1.00 84.69 86 LEU A N 1
ATOM 725 C CA . LEU A 1 86 ? 12.084 -8.471 -10.861 1.00 84.69 86 LEU A CA 1
ATOM 726 C C . LEU A 1 86 ? 10.784 -8.941 -11.513 1.00 84.69 86 LEU A C 1
ATOM 728 O O . LEU A 1 86 ? 10.273 -10.007 -11.174 1.00 84.69 86 LEU A O 1
ATOM 732 N N . LEU A 1 87 ? 10.249 -8.169 -12.461 1.00 86.75 87 LEU A N 1
ATOM 733 C CA . LEU A 1 87 ? 9.019 -8.526 -13.162 1.00 86.75 87 LEU A CA 1
ATOM 734 C C . LEU A 1 87 ? 9.223 -9.790 -14.001 1.00 86.75 87 LEU A C 1
ATOM 736 O O . LEU A 1 87 ? 8.416 -10.712 -13.911 1.00 86.75 87 LEU A O 1
ATOM 740 N N . SER A 1 88 ? 10.322 -9.882 -14.751 1.00 90.44 88 SER A N 1
ATOM 741 C CA . SER A 1 88 ? 10.644 -11.075 -15.545 1.00 90.44 88 SER A CA 1
ATOM 742 C C . SER A 1 88 ? 10.805 -12.325 -14.672 1.00 90.44 88 SER A C 1
ATOM 744 O O . SER A 1 88 ? 10.265 -13.384 -14.991 1.00 90.44 88 SER A O 1
ATOM 746 N N . GLN A 1 89 ? 11.462 -12.193 -13.519 1.00 86.69 89 GLN A N 1
ATOM 747 C CA . GLN A 1 89 ? 11.598 -13.260 -12.527 1.00 86.69 89 GLN A CA 1
ATOM 748 C C . GLN A 1 89 ? 10.240 -13.651 -11.919 1.00 86.69 89 GLN A C 1
ATOM 750 O O . GLN A 1 89 ? 9.951 -14.839 -11.743 1.00 86.69 89 GLN A O 1
ATOM 755 N N . ALA A 1 90 ? 9.378 -12.675 -11.622 1.00 80.06 90 ALA A N 1
ATOM 756 C CA . ALA A 1 90 ? 8.028 -12.915 -11.120 1.00 80.06 90 ALA A CA 1
ATOM 757 C C . ALA A 1 90 ? 7.182 -13.698 -12.139 1.00 80.06 90 ALA A C 1
ATOM 759 O O . ALA A 1 90 ? 6.465 -14.621 -11.758 1.00 80.06 90 ALA A O 1
ATOM 760 N N . PHE A 1 91 ? 7.318 -13.404 -13.435 1.00 82.81 91 PHE A N 1
ATOM 761 C CA . PHE A 1 91 ? 6.643 -14.146 -14.504 1.00 82.81 91 PHE A CA 1
ATOM 762 C C . PHE A 1 91 ? 7.092 -15.601 -14.603 1.00 82.81 91 PHE A C 1
ATOM 764 O O . PHE A 1 91 ? 6.258 -16.500 -14.734 1.00 82.81 91 PHE A O 1
ATOM 771 N N . LEU A 1 92 ? 8.399 -15.841 -14.511 1.00 84.19 92 LEU A N 1
ATOM 772 C CA . LEU A 1 92 ? 8.957 -17.191 -14.553 1.00 84.19 92 LEU A CA 1
ATOM 773 C C . LEU A 1 92 ? 8.555 -18.003 -13.308 1.00 84.19 92 LEU A C 1
ATOM 775 O O . LEU A 1 92 ? 8.125 -19.150 -13.423 1.00 84.19 92 LEU A O 1
ATOM 779 N N . SER A 1 93 ? 8.627 -17.397 -12.119 1.00 76.69 93 SER A N 1
ATOM 780 C CA . SER A 1 93 ? 8.307 -18.063 -10.847 1.00 76.69 93 SER A CA 1
ATOM 781 C C . SER A 1 93 ? 6.805 -18.250 -10.604 1.00 76.69 93 SER A C 1
ATOM 783 O O . SER A 1 93 ? 6.393 -19.288 -10.090 1.00 76.69 93 SER A O 1
ATOM 785 N N . GLY A 1 94 ? 5.964 -17.293 -11.005 1.00 68.50 94 GLY A N 1
ATOM 786 C CA . GLY A 1 94 ? 4.511 -17.367 -10.841 1.00 68.50 94 GLY A CA 1
ATOM 787 C C . GLY A 1 94 ? 3.854 -18.460 -11.688 1.00 68.50 94 GLY A C 1
ATOM 788 O O . GLY A 1 94 ? 2.817 -18.988 -11.299 1.00 68.50 94 GLY A O 1
ATOM 789 N N . LYS A 1 95 ? 4.481 -18.871 -12.797 1.00 62.66 95 LYS A N 1
ATOM 790 C CA . LYS A 1 95 ? 4.048 -20.039 -13.582 1.00 62.66 95 LYS A CA 1
ATOM 791 C C . LYS A 1 95 ? 4.459 -21.379 -12.975 1.00 62.66 95 LYS A C 1
ATOM 793 O O . LYS A 1 95 ? 3.744 -22.361 -13.143 1.00 62.66 95 LYS A O 1
ATOM 798 N N . MET A 1 96 ? 5.584 -21.418 -12.263 1.00 56.19 96 MET A N 1
ATOM 799 C CA . MET A 1 96 ? 6.013 -22.591 -11.489 1.00 56.19 96 MET A CA 1
ATOM 800 C C . MET A 1 96 ? 5.201 -22.744 -10.190 1.00 56.19 96 MET A C 1
ATOM 802 O O . MET A 1 96 ? 5.276 -23.775 -9.524 1.00 56.19 96 MET A O 1
ATOM 806 N N . ALA A 1 97 ? 4.425 -21.723 -9.810 1.00 58.88 97 ALA A N 1
ATOM 807 C CA . ALA A 1 97 ? 3.604 -21.753 -8.614 1.00 58.88 97 ALA A CA 1
ATOM 808 C C . ALA A 1 97 ? 2.328 -22.583 -8.825 1.00 58.88 97 ALA A C 1
ATOM 810 O O . ALA A 1 97 ? 1.461 -22.256 -9.636 1.00 58.88 97 ALA A O 1
ATOM 811 N N . THR A 1 98 ? 2.168 -23.619 -8.006 1.00 56.97 98 THR A N 1
ATOM 812 C CA . THR A 1 98 ? 0.889 -24.316 -7.795 1.00 56.97 98 THR A CA 1
ATOM 813 C C . THR A 1 98 ? -0.114 -23.471 -6.999 1.00 56.97 98 THR A C 1
ATOM 815 O O . THR A 1 98 ? -1.300 -23.783 -6.972 1.00 56.97 98 THR A O 1
ATOM 818 N N . ASP A 1 99 ? 0.353 -22.385 -6.380 1.00 67.81 99 ASP A N 1
ATOM 819 C CA . ASP A 1 99 ? -0.413 -21.493 -5.514 1.00 67.81 99 ASP A CA 1
ATOM 820 C C . ASP A 1 99 ? -1.240 -20.465 -6.315 1.00 67.81 99 ASP A C 1
ATOM 822 O O . ASP A 1 99 ? -0.703 -19.551 -6.953 1.00 67.81 99 ASP A O 1
ATOM 826 N N . GLU A 1 100 ? -2.567 -20.587 -6.235 1.00 65.38 100 GLU A N 1
ATOM 827 C CA . GLU A 1 100 ? -3.543 -19.671 -6.843 1.00 65.38 100 GLU A CA 1
ATOM 828 C C . GLU A 1 100 ? -3.374 -18.212 -6.393 1.00 65.38 100 GLU A C 1
ATOM 830 O O . GLU A 1 100 ? -3.657 -17.284 -7.154 1.00 65.38 100 GLU A O 1
ATOM 835 N N . ARG A 1 101 ? -2.837 -17.965 -5.192 1.00 62.56 101 ARG A N 1
ATOM 836 C CA . ARG A 1 101 ? -2.551 -16.605 -4.724 1.00 62.56 101 ARG A CA 1
ATOM 837 C C . ARG A 1 101 ? -1.402 -15.970 -5.500 1.00 62.56 101 ARG A C 1
ATOM 839 O O . ARG A 1 101 ? -1.486 -14.791 -5.843 1.00 62.56 101 ARG A O 1
ATOM 846 N N . LYS A 1 102 ? -0.344 -16.731 -5.800 1.00 64.62 102 LYS A N 1
ATOM 847 C CA . LYS A 1 102 ? 0.788 -16.244 -6.609 1.00 64.62 102 LYS A CA 1
ATOM 848 C C . LYS A 1 102 ? 0.349 -15.960 -8.041 1.00 64.62 102 LYS A C 1
ATOM 850 O O . LYS A 1 102 ? 0.718 -14.922 -8.584 1.00 64.62 102 LYS A O 1
ATOM 855 N N . LYS A 1 103 ? -0.509 -16.813 -8.613 1.00 66.44 103 LYS A N 1
ATOM 856 C CA . LYS A 1 103 ? -1.141 -16.565 -9.920 1.00 66.44 103 LYS A CA 1
ATOM 857 C C . LYS A 1 103 ? -1.989 -15.292 -9.914 1.00 66.44 103 LYS A C 1
ATOM 859 O O . LYS A 1 103 ? -1.846 -14.468 -10.811 1.00 66.44 103 LYS A O 1
ATOM 864 N N . ARG A 1 104 ? -2.811 -15.086 -8.877 1.00 66.00 104 ARG A N 1
ATOM 865 C CA . ARG A 1 104 ? -3.603 -13.856 -8.705 1.00 66.00 104 ARG A CA 1
ATOM 866 C C . ARG A 1 104 ? -2.714 -12.617 -8.602 1.00 66.00 104 ARG A C 1
ATOM 868 O O . ARG A 1 104 ? -2.955 -11.634 -9.292 1.00 66.00 104 ARG A O 1
ATOM 875 N N . HIS A 1 105 ? -1.672 -12.669 -7.776 1.00 65.81 105 HIS A N 1
ATOM 876 C CA . HIS A 1 105 ? -0.745 -11.552 -7.623 1.00 65.81 105 HIS A CA 1
ATOM 877 C C . HIS A 1 105 ? -0.025 -11.223 -8.937 1.00 65.81 105 HIS A C 1
ATOM 879 O O . HIS A 1 105 ? 0.141 -10.054 -9.281 1.00 65.81 105 HIS A O 1
ATOM 885 N N . LEU A 1 106 ? 0.343 -12.247 -9.712 1.00 68.56 106 LEU A N 1
ATOM 886 C CA . LEU A 1 106 ? 0.925 -12.066 -11.035 1.00 68.56 106 LEU A CA 1
ATOM 887 C C . LEU A 1 106 ? -0.060 -11.400 -12.006 1.00 68.56 106 LEU A C 1
ATOM 889 O O . LEU A 1 106 ? 0.334 -10.479 -12.715 1.00 68.56 106 LEU A O 1
ATOM 893 N N . ALA A 1 107 ? -1.333 -11.803 -12.006 1.00 68.94 107 ALA A N 1
ATOM 894 C CA . ALA A 1 107 ? -2.378 -11.172 -12.815 1.00 68.94 107 ALA A CA 1
ATOM 895 C C . ALA A 1 107 ? -2.552 -9.676 -12.468 1.00 68.94 107 ALA A C 1
ATOM 897 O O . ALA A 1 107 ? -2.548 -8.829 -13.361 1.00 68.94 107 ALA A O 1
ATOM 898 N N . GLU A 1 108 ? -2.554 -9.315 -11.177 1.00 65.88 108 GLU A N 1
ATOM 899 C CA . GLU A 1 108 ? -2.562 -7.905 -10.742 1.00 65.88 108 GLU A CA 1
ATOM 900 C C . GLU A 1 108 ? -1.335 -7.124 -11.251 1.00 65.88 108 GLU A C 1
ATOM 902 O O . GLU A 1 108 ? -1.427 -5.948 -11.627 1.00 65.88 108 GLU A O 1
ATOM 907 N N . ILE A 1 109 ? -0.159 -7.759 -11.256 1.00 63.00 109 ILE A N 1
ATOM 908 C CA . ILE A 1 109 ? 1.074 -7.183 -11.807 1.00 63.00 109 ILE A CA 1
ATOM 909 C C . ILE A 1 109 ? 0.970 -7.019 -13.329 1.00 63.00 109 ILE A C 1
ATOM 911 O O . ILE A 1 109 ? 1.486 -6.041 -13.864 1.00 63.00 109 ILE A O 1
ATOM 915 N N . CYS A 1 110 ? 0.258 -7.900 -14.031 1.00 62.56 110 CYS A N 1
ATOM 916 C CA . CYS A 1 110 ? 0.002 -7.752 -15.465 1.00 62.56 110 CYS A CA 1
ATOM 917 C C . CYS A 1 110 ? -0.927 -6.586 -15.791 1.00 62.56 110 CYS A C 1
ATOM 919 O O . CYS A 1 110 ? -1.008 -6.207 -16.952 1.00 62.56 110 CYS A O 1
ATOM 921 N N . GLY A 1 111 ? -1.619 -6.016 -14.800 1.00 59.44 111 GLY A N 1
ATOM 922 C CA . GLY A 1 111 ? -2.727 -5.102 -15.061 1.00 59.44 111 GLY A CA 1
ATOM 923 C C . GLY A 1 111 ? -3.967 -5.832 -15.576 1.00 59.44 111 GLY A C 1
ATOM 924 O O . GLY A 1 111 ? -4.822 -5.200 -16.191 1.00 59.44 111 GLY A O 1
ATOM 925 N N . ASP A 1 112 ? -4.065 -7.142 -15.324 1.00 65.25 112 ASP A N 1
ATOM 926 C CA . ASP A 1 112 ? -5.274 -7.932 -15.546 1.00 65.25 112 ASP A CA 1
ATOM 927 C C . ASP A 1 112 ? -6.246 -7.611 -14.401 1.00 65.25 112 ASP A C 1
ATOM 929 O O . ASP A 1 112 ? -6.400 -8.348 -13.424 1.00 65.25 112 ASP A O 1
ATOM 933 N N . MET A 1 113 ? -6.779 -6.392 -14.466 1.00 62.75 113 MET A N 1
ATOM 934 C CA . MET A 1 113 ? -7.730 -5.862 -13.500 1.00 62.75 113 MET A CA 1
ATOM 935 C C . MET A 1 113 ? -9.075 -6.554 -13.702 1.00 62.75 113 MET A C 1
ATOM 937 O O . MET A 1 113 ? -9.423 -6.935 -14.822 1.00 62.75 113 MET A O 1
ATOM 941 N N . SER A 1 114 ? -9.859 -6.688 -12.631 1.00 67.25 114 SER A N 1
ATOM 942 C CA . SER A 1 114 ? -11.269 -7.071 -12.772 1.00 67.25 114 SER A CA 1
ATOM 943 C C . SER A 1 114 ? -11.959 -6.212 -13.825 1.00 67.25 114 SER A C 1
ATOM 945 O O . SER A 1 114 ? -11.733 -4.999 -13.871 1.00 67.25 114 SER A O 1
ATOM 947 N N . GLU A 1 115 ? -12.870 -6.803 -14.599 1.00 72.94 115 GLU A N 1
ATOM 948 C CA . GLU A 1 115 ? -13.839 -5.981 -15.314 1.00 72.94 115 GLU A CA 1
ATOM 949 C C . GLU A 1 115 ? -14.605 -5.147 -14.282 1.00 72.94 115 GLU A C 1
ATOM 951 O O . GLU A 1 115 ? -15.125 -5.704 -13.305 1.00 72.94 115 GLU A O 1
ATOM 956 N N . PRO A 1 116 ? -14.625 -3.814 -14.436 1.00 73.81 116 PRO A N 1
ATOM 957 C CA . PRO A 1 116 ? -15.347 -2.986 -13.502 1.00 73.81 116 PRO A CA 1
ATOM 958 C C . PRO A 1 116 ? -16.843 -3.270 -13.617 1.00 73.81 116 PRO A C 1
ATOM 960 O O . PRO A 1 116 ? -17.397 -3.299 -14.716 1.00 73.81 116 PRO A O 1
ATOM 963 N N . VAL A 1 117 ? -17.491 -3.450 -12.473 1.00 78.56 117 VAL A N 1
ATOM 964 C CA . VAL A 1 117 ? -18.923 -3.711 -12.375 1.00 78.56 117 VAL A CA 1
ATOM 965 C C . VAL A 1 117 ? -19.627 -2.420 -11.969 1.00 78.56 117 VAL A C 1
ATOM 967 O O . VAL A 1 117 ? -19.170 -1.698 -11.074 1.00 78.56 117 VAL A O 1
ATOM 970 N N . ASP A 1 118 ? -20.740 -2.130 -12.638 1.00 74.00 118 ASP A N 1
ATOM 971 C CA . ASP A 1 118 ? -21.646 -1.064 -12.226 1.00 74.00 118 ASP A CA 1
ATOM 972 C C . ASP A 1 118 ? -22.440 -1.533 -10.999 1.00 74.00 118 ASP A C 1
ATOM 974 O O . ASP A 1 118 ? -23.023 -2.618 -10.989 1.00 74.00 118 ASP A O 1
ATOM 978 N N . ILE A 1 119 ? -22.458 -0.713 -9.952 1.00 70.94 119 ILE A N 1
ATOM 979 C CA . ILE A 1 119 ? -23.283 -0.932 -8.763 1.00 70.94 119 ILE A CA 1
ATOM 980 C C . ILE A 1 119 ? -24.247 0.240 -8.697 1.00 70.94 119 ILE A C 1
ATOM 982 O O . ILE A 1 119 ? -23.797 1.366 -8.751 1.00 70.94 119 ILE A O 1
ATOM 986 N N . ASP A 1 120 ? -25.554 0.033 -8.566 1.00 71.31 120 ASP A N 1
ATOM 987 C CA . ASP A 1 120 ? -26.481 1.177 -8.568 1.00 71.31 120 ASP A CA 1
ATOM 988 C C . ASP A 1 120 ? -26.256 2.105 -7.366 1.00 71.31 120 ASP A C 1
ATOM 990 O O . ASP A 1 120 ? -26.110 3.321 -7.520 1.00 71.31 120 ASP A O 1
ATOM 994 N N . GLU A 1 121 ? -26.153 1.512 -6.176 1.00 73.75 121 GLU A N 1
ATOM 995 C CA . GLU A 1 121 ? -25.981 2.223 -4.916 1.00 73.75 121 GLU A CA 1
ATOM 996 C C . GLU A 1 121 ? -25.014 1.476 -3.992 1.00 73.75 121 GLU A C 1
ATOM 998 O O . GLU A 1 121 ? -25.113 0.254 -3.818 1.00 73.75 121 GLU A O 1
ATOM 1003 N N . LEU A 1 122 ? -24.076 2.207 -3.386 1.00 74.94 122 LEU A N 1
ATOM 1004 C CA . LEU A 1 122 ? -23.199 1.657 -2.358 1.00 74.94 122 LEU A CA 1
ATOM 1005 C C . LEU A 1 122 ? -23.133 2.583 -1.146 1.00 74.94 122 LEU A C 1
ATOM 1007 O O . LEU A 1 122 ? -22.662 3.721 -1.227 1.00 74.94 122 LEU A O 1
ATOM 1011 N N . GLU A 1 123 ? -23.598 2.058 -0.015 1.00 78.62 123 GLU A N 1
ATOM 1012 C CA . GLU A 1 123 ? -23.552 2.747 1.264 1.00 78.62 123 GLU A CA 1
ATOM 1013 C C . GLU A 1 123 ? -22.255 2.407 2.013 1.00 78.62 123 GLU A C 1
ATOM 1015 O O . GLU A 1 123 ? -21.919 1.235 2.206 1.00 78.62 123 GLU A O 1
ATOM 1020 N N . LEU A 1 124 ? -21.504 3.436 2.407 1.00 81.56 124 LEU A N 1
ATOM 1021 C CA . LEU A 1 124 ? -20.136 3.314 2.915 1.00 81.56 124 LEU A CA 1
ATOM 1022 C C . LEU A 1 124 ? -19.944 4.039 4.255 1.00 81.56 124 LEU A C 1
ATOM 1024 O O . LEU A 1 124 ? -20.438 5.151 4.447 1.00 81.56 124 LEU A O 1
ATOM 1028 N N . ARG A 1 125 ? -19.138 3.457 5.150 1.00 81.00 125 ARG A N 1
ATOM 1029 C CA . ARG A 1 125 ? -18.641 4.077 6.392 1.00 81.00 125 ARG A CA 1
ATOM 1030 C C . ARG A 1 125 ? -17.134 4.271 6.317 1.00 81.00 125 ARG A C 1
ATOM 1032 O O . ARG A 1 125 ? -16.420 3.334 5.979 1.00 81.00 125 ARG A O 1
ATOM 1039 N N . LEU A 1 126 ? -16.626 5.458 6.651 1.00 83.19 126 LEU A N 1
ATOM 1040 C CA . LEU A 1 126 ? -15.180 5.704 6.665 1.00 83.19 126 LEU A CA 1
ATOM 1041 C C . LEU A 1 126 ? -14.498 4.849 7.743 1.00 83.19 126 LEU A C 1
ATOM 1043 O O . LEU A 1 126 ? -14.795 4.983 8.922 1.00 83.19 126 LEU A O 1
ATOM 1047 N N . ALA A 1 127 ? -13.568 3.997 7.329 1.00 85.50 127 ALA A N 1
ATOM 1048 C CA . ALA A 1 127 ? -12.756 3.134 8.184 1.00 85.50 127 ALA A CA 1
ATOM 1049 C C . ALA A 1 127 ? -11.347 3.699 8.422 1.00 85.50 127 ALA A C 1
ATOM 1051 O O . ALA A 1 127 ? -10.670 3.316 9.375 1.00 85.50 127 ALA A O 1
ATOM 1052 N N . GLY A 1 128 ? -10.883 4.600 7.554 1.00 82.81 128 GLY A N 1
ATOM 1053 C CA . GLY A 1 128 ? -9.580 5.227 7.707 1.00 82.81 128 GLY A CA 1
ATOM 1054 C C . GLY A 1 128 ? -9.138 6.050 6.511 1.00 82.81 128 GLY A C 1
ATOM 1055 O O . GLY A 1 128 ? -9.723 5.988 5.430 1.00 82.81 128 GLY A O 1
ATOM 1056 N N . LEU A 1 129 ? -8.059 6.798 6.714 1.00 80.88 129 LEU A N 1
ATOM 1057 C CA . LEU A 1 129 ? -7.370 7.541 5.668 1.00 80.88 129 LEU A CA 1
ATOM 1058 C C . LEU A 1 129 ? -5.891 7.174 5.695 1.00 80.88 129 LEU A C 1
ATOM 1060 O O . LEU A 1 129 ? -5.278 7.114 6.756 1.00 80.88 129 LEU A O 1
ATOM 1064 N N . GLU A 1 130 ? -5.306 7.001 4.524 1.00 81.88 130 GLU A N 1
ATOM 1065 C CA . GLU A 1 130 ? -3.872 6.881 4.337 1.00 81.88 130 GLU A CA 1
ATOM 1066 C C . GLU A 1 130 ? -3.374 8.027 3.456 1.00 81.88 130 GLU A C 1
ATOM 1068 O O . GLU A 1 130 ? -3.975 8.365 2.435 1.00 81.88 130 GLU A O 1
ATOM 1073 N N . LYS A 1 131 ? -2.243 8.614 3.850 1.00 75.56 131 LYS A N 1
ATOM 1074 C CA . LYS A 1 131 ? -1.512 9.603 3.059 1.00 75.56 131 LYS A CA 1
ATOM 1075 C C . LYS A 1 131 ? -0.268 8.923 2.495 1.00 75.56 131 LYS A C 1
ATOM 1077 O O . LYS A 1 131 ? 0.630 8.551 3.247 1.00 75.56 131 LYS A O 1
ATOM 1082 N N . VAL A 1 132 ? -0.231 8.747 1.180 1.00 72.94 132 VAL A N 1
ATOM 1083 C CA . VAL A 1 132 ? 0.868 8.094 0.464 1.00 72.94 132 VAL A CA 1
ATOM 1084 C C . VAL A 1 132 ? 1.879 9.159 0.066 1.00 72.94 132 VAL A C 1
ATOM 1086 O O . VAL A 1 132 ? 1.512 10.155 -0.554 1.00 72.94 132 VAL A O 1
ATOM 1089 N N . PHE A 1 133 ? 3.148 8.955 0.411 1.00 64.81 133 PHE A N 1
ATOM 1090 C CA . PHE A 1 133 ? 4.234 9.877 0.079 1.00 64.81 133 PHE A CA 1
ATOM 1091 C C . PHE A 1 133 ? 5.286 9.197 -0.783 1.00 64.81 133 PHE A C 1
ATOM 1093 O O . PHE A 1 133 ? 5.630 8.044 -0.533 1.00 64.81 133 PHE A O 1
ATOM 1100 N N . LEU A 1 134 ? 5.859 9.960 -1.707 1.00 60.97 134 LEU A N 1
ATOM 1101 C CA . LEU A 1 134 ? 7.038 9.590 -2.478 1.00 60.97 134 LEU A CA 1
ATOM 1102 C C . LEU A 1 134 ? 8.087 10.690 -2.292 1.00 60.97 134 LEU A C 1
ATOM 1104 O O . LEU A 1 134 ? 7.780 11.854 -2.514 1.00 60.97 134 LEU A O 1
ATOM 1108 N N . GLU A 1 135 ? 9.276 10.340 -1.792 1.00 58.12 135 GLU A N 1
ATOM 1109 C CA . GLU A 1 135 ? 10.399 11.282 -1.578 1.00 58.12 135 GLU A CA 1
ATOM 1110 C C . GLU A 1 135 ? 10.033 12.573 -0.810 1.00 58.12 135 GLU A C 1
ATOM 1112 O O . GLU A 1 135 ? 10.549 13.655 -1.055 1.00 58.12 135 GLU A O 1
ATOM 1117 N N . GLY A 1 136 ? 9.104 12.472 0.145 1.00 52.34 136 GLY A N 1
ATOM 1118 C CA . GLY A 1 136 ? 8.655 13.619 0.947 1.00 52.34 136 GLY A CA 1
ATOM 1119 C C . GLY A 1 136 ? 7.526 14.442 0.316 1.00 52.34 136 GLY A C 1
ATOM 1120 O O . GLY A 1 136 ? 6.903 15.234 1.022 1.00 52.34 136 GLY A O 1
ATOM 1121 N N . ALA A 1 137 ? 7.172 14.193 -0.946 1.00 55.31 137 ALA A N 1
ATOM 1122 C CA . ALA A 1 137 ? 5.997 14.766 -1.595 1.00 55.31 137 ALA A CA 1
ATOM 1123 C C . ALA A 1 137 ? 4.746 13.906 -1.350 1.00 55.31 137 ALA A C 1
ATOM 1125 O O . ALA A 1 137 ? 4.813 12.674 -1.317 1.00 55.31 137 ALA A O 1
ATOM 1126 N N . LEU A 1 138 ? 3.587 14.550 -1.164 1.00 60.28 138 LEU A N 1
ATOM 1127 C CA . LEU A 1 138 ? 2.300 13.855 -1.087 1.00 60.28 138 LEU A CA 1
ATOM 1128 C C . LEU A 1 138 ? 1.964 13.297 -2.475 1.00 60.28 138 LEU A C 1
ATOM 1130 O O . LEU A 1 138 ? 1.695 14.058 -3.399 1.00 60.28 138 LEU A O 1
ATOM 1134 N N . PHE A 1 139 ? 1.968 11.975 -2.593 1.00 63.28 139 PHE A N 1
ATOM 1135 C CA . PHE A 1 139 ? 1.746 11.253 -3.843 1.00 63.28 139 PHE A CA 1
ATOM 1136 C C . PHE A 1 139 ? 0.290 10.804 -4.018 1.00 63.28 139 PHE A C 1
ATOM 1138 O O . PHE A 1 139 ? -0.202 10.663 -5.134 1.00 63.28 139 PHE A O 1
ATOM 1145 N N . GLY A 1 140 ? -0.434 10.600 -2.919 1.00 70.19 140 GLY A N 1
ATOM 1146 C CA . GLY A 1 140 ? -1.842 10.245 -2.997 1.00 70.19 140 GLY A CA 1
ATOM 1147 C C . GLY A 1 140 ? -2.532 10.161 -1.652 1.00 70.19 140 GLY A C 1
ATOM 1148 O O . GLY A 1 140 ? -1.895 10.167 -0.598 1.00 70.19 140 GLY A O 1
ATOM 1149 N N . LEU A 1 141 ? -3.855 10.070 -1.708 1.00 74.00 141 LEU A N 1
ATOM 1150 C CA . LEU A 1 141 ? -4.690 9.735 -0.565 1.00 74.00 141 LEU A CA 1
ATOM 1151 C C . LEU A 1 141 ? -5.456 8.464 -0.855 1.00 74.00 141 LEU A C 1
ATOM 1153 O O . LEU A 1 141 ? -6.002 8.318 -1.945 1.00 74.00 141 LEU A O 1
ATOM 1157 N N . VAL A 1 142 ? -5.548 7.592 0.137 1.00 81.50 142 VAL A N 1
ATOM 1158 C CA . VAL A 1 142 ? -6.385 6.400 0.059 1.00 81.50 142 VAL A CA 1
ATOM 1159 C C . VAL A 1 142 ? -7.394 6.461 1.188 1.00 81.50 142 VAL A C 1
ATOM 1161 O O . VAL A 1 142 ? -7.038 6.442 2.363 1.00 81.50 142 VAL A O 1
ATOM 1164 N N . PHE A 1 143 ? -8.664 6.564 0.823 1.00 83.25 143 PHE A N 1
ATOM 1165 C CA . PHE A 1 143 ? -9.768 6.429 1.755 1.00 83.25 143 PHE A CA 1
ATOM 1166 C C . PHE A 1 143 ? -10.140 4.956 1.847 1.00 83.25 143 PHE A C 1
ATOM 1168 O O . PHE A 1 143 ? -10.269 4.274 0.829 1.00 83.25 143 PHE A O 1
ATOM 1175 N N . HIS A 1 144 ? -10.308 4.482 3.072 1.00 87.50 144 HIS A N 1
ATOM 1176 C CA . HIS A 1 144 ? -10.731 3.128 3.382 1.00 87.50 144 HIS A CA 1
ATOM 1177 C C . HIS A 1 144 ? -12.152 3.183 3.915 1.00 87.50 144 HIS A C 1
ATOM 1179 O O . HIS A 1 144 ? -12.421 3.943 4.843 1.00 87.50 144 HIS A O 1
ATOM 1185 N N . PHE A 1 145 ? -13.044 2.377 3.355 1.00 87.00 145 PHE A N 1
ATOM 1186 C CA . PHE A 1 145 ? -14.448 2.341 3.727 1.00 87.00 145 PHE A CA 1
ATOM 1187 C C . PHE A 1 145 ? -14.900 0.923 4.051 1.00 87.00 145 PHE A C 1
ATOM 1189 O O . PHE A 1 145 ? -14.529 -0.019 3.356 1.00 87.00 145 PHE A O 1
ATOM 1196 N N . PHE A 1 146 ? -15.761 0.790 5.054 1.00 88.00 146 PHE A N 1
ATOM 1197 C CA . PHE A 1 146 ? -16.581 -0.398 5.227 1.00 88.00 146 PHE A CA 1
ATOM 1198 C C . PHE A 1 146 ? -17.866 -0.237 4.415 1.00 88.00 146 PHE A C 1
ATOM 1200 O O . PHE A 1 146 ? -18.585 0.747 4.621 1.00 88.00 146 PHE A O 1
ATOM 1207 N N . PRO A 1 147 ? -18.183 -1.163 3.504 1.00 86.50 147 PRO A N 1
ATOM 1208 C CA . PRO A 1 147 ? -19.504 -1.217 2.909 1.00 86.50 147 PRO A CA 1
ATOM 1209 C C . PRO A 1 147 ? -20.532 -1.670 3.949 1.00 86.50 147 PRO A C 1
ATOM 1211 O O . PRO A 1 147 ? -20.287 -2.588 4.732 1.00 86.50 147 PRO A O 1
ATOM 1214 N N . LEU A 1 148 ? -21.701 -1.031 3.945 1.00 84.38 148 LEU A N 1
ATOM 1215 C CA . LEU A 1 148 ? -22.853 -1.460 4.747 1.00 84.38 148 LEU A CA 1
ATOM 1216 C C . LEU A 1 148 ? -23.716 -2.502 4.029 1.00 84.38 148 LEU A C 1
ATOM 1218 O O . LEU A 1 148 ? -24.572 -3.140 4.640 1.00 84.38 148 LEU A O 1
ATOM 1222 N N . ARG A 1 149 ? -23.468 -2.704 2.733 1.00 83.19 149 ARG A N 1
ATOM 1223 C CA . ARG A 1 149 ? -24.140 -3.706 1.911 1.00 83.19 149 ARG A CA 1
ATOM 1224 C C . ARG A 1 149 ? -23.756 -5.121 2.366 1.00 83.19 149 ARG A C 1
ATOM 1226 O O . ARG A 1 149 ? -22.582 -5.413 2.580 1.00 83.19 149 ARG A O 1
ATOM 1233 N N . GLN A 1 150 ? -24.746 -6.002 2.517 1.00 82.12 150 GLN A N 1
ATOM 1234 C CA . GLN A 1 150 ? -24.571 -7.310 3.164 1.00 82.12 150 GLN A CA 1
ATOM 1235 C C . GLN A 1 150 ? -23.663 -8.283 2.392 1.00 82.12 150 GLN A C 1
ATOM 1237 O O . GLN A 1 150 ? -22.938 -9.052 3.015 1.00 82.12 150 GLN A O 1
ATOM 1242 N N . ASP A 1 151 ? -23.687 -8.250 1.062 1.00 80.94 151 ASP A N 1
ATOM 1243 C CA . ASP A 1 151 ? -22.869 -9.089 0.173 1.00 80.94 151 ASP A CA 1
ATOM 1244 C C . ASP A 1 151 ? -21.392 -8.671 0.110 1.00 80.94 151 ASP A C 1
ATOM 1246 O O . ASP A 1 151 ? -20.559 -9.470 -0.301 1.00 80.94 151 ASP A O 1
ATOM 1250 N N . LEU A 1 152 ? -21.071 -7.452 0.551 1.00 82.38 152 LEU A N 1
ATOM 1251 C CA . LEU A 1 152 ? -19.704 -6.921 0.648 1.00 82.38 152 LEU A CA 1
ATOM 1252 C C . LEU A 1 152 ? -19.226 -6.833 2.108 1.00 82.38 152 LEU A C 1
ATOM 1254 O O . LEU A 1 152 ? -18.196 -6.232 2.414 1.00 82.38 152 LEU A O 1
ATOM 1258 N N . LYS A 1 153 ? -19.996 -7.386 3.052 1.00 82.88 153 LYS A N 1
ATOM 1259 C CA . LYS A 1 153 ? -19.709 -7.285 4.483 1.00 82.88 153 LYS A CA 1
ATOM 1260 C C . LYS A 1 153 ? -18.371 -7.958 4.808 1.00 82.88 153 LYS A C 1
ATOM 1262 O O . LYS A 1 153 ? -18.200 -9.149 4.577 1.00 82.88 153 LYS A O 1
ATOM 1267 N N . GLY A 1 154 ? -17.459 -7.198 5.415 1.00 80.94 154 GLY A N 1
ATOM 1268 C CA . GLY A 1 154 ? -16.099 -7.651 5.733 1.00 80.94 154 GLY A CA 1
ATOM 1269 C C . GLY A 1 154 ? -15.055 -7.268 4.682 1.00 80.94 154 GLY A C 1
ATOM 1270 O O . GLY A 1 154 ? -13.869 -7.505 4.902 1.00 80.94 154 GLY A O 1
ATOM 1271 N N . ASP A 1 155 ? -15.458 -6.624 3.585 1.00 84.25 155 ASP A N 1
ATOM 1272 C CA . ASP A 1 155 ? -14.521 -5.976 2.674 1.00 84.25 155 ASP A CA 1
ATOM 1273 C C . ASP A 1 155 ? -14.116 -4.590 3.181 1.00 84.25 155 ASP A C 1
ATOM 1275 O O . ASP A 1 155 ? -14.858 -3.900 3.882 1.00 84.25 155 ASP A O 1
ATOM 1279 N N . VAL A 1 156 ? -12.928 -4.145 2.767 1.00 87.75 156 VAL A N 1
ATOM 1280 C CA . VAL A 1 156 ? -12.517 -2.745 2.903 1.00 87.75 156 VAL A CA 1
ATOM 1281 C C . VAL A 1 156 ? -12.375 -2.152 1.518 1.00 87.75 156 VAL A C 1
ATOM 1283 O O . VAL A 1 156 ? -11.428 -2.454 0.787 1.00 87.75 156 VAL A O 1
ATOM 1286 N N . ILE A 1 157 ? -13.315 -1.279 1.178 1.00 85.75 157 ILE A N 1
ATOM 1287 C CA . ILE A 1 157 ? -13.353 -0.598 -0.105 1.00 85.75 157 ILE A CA 1
ATOM 1288 C C . ILE A 1 157 ? -12.384 0.576 -0.087 1.00 85.75 157 ILE A C 1
ATOM 1290 O O . ILE A 1 157 ? -12.363 1.383 0.843 1.00 85.75 157 ILE A O 1
ATOM 1294 N N . LYS A 1 158 ? -11.558 0.664 -1.125 1.00 86.31 158 LYS A N 1
ATOM 1295 C CA . LYS A 1 158 ? -10.522 1.682 -1.265 1.00 86.31 158 LYS A CA 1
ATOM 1296 C C . LYS A 1 158 ? -10.907 2.677 -2.347 1.00 86.31 158 LYS A C 1
ATOM 1298 O O . LYS A 1 158 ? -11.216 2.285 -3.470 1.00 86.31 158 LYS A O 1
ATOM 1303 N N . LEU A 1 159 ? -10.811 3.959 -2.023 1.00 80.25 159 LEU A N 1
ATOM 1304 C CA . LEU A 1 159 ? -10.896 5.049 -2.989 1.00 80.25 159 LEU A CA 1
ATOM 1305 C C . LEU A 1 159 ? -9.584 5.824 -2.959 1.00 80.25 159 LEU A C 1
ATOM 1307 O O . LEU A 1 159 ? -9.245 6.450 -1.953 1.00 80.25 159 LEU A O 1
ATOM 1311 N N . SER A 1 160 ? -8.851 5.771 -4.065 1.00 77.12 160 SER A N 1
ATOM 1312 C CA . SER A 1 160 ? -7.565 6.448 -4.188 1.00 77.12 160 SER A CA 1
ATOM 1313 C C . SER A 1 160 ? -7.711 7.748 -4.974 1.00 77.12 160 SER A C 1
ATOM 1315 O O . SER A 1 160 ? -8.221 7.743 -6.091 1.00 77.12 160 SER A O 1
ATOM 1317 N N . PHE A 1 161 ? -7.216 8.850 -4.419 1.00 69.31 161 PHE A N 1
ATOM 1318 C CA . PHE A 1 161 ? -7.078 10.129 -5.110 1.00 69.31 161 PHE A CA 1
ATOM 1319 C C . PHE A 1 161 ? -5.610 10.398 -5.411 1.00 69.31 161 PHE A C 1
ATOM 1321 O O . PHE A 1 161 ? -4.753 10.171 -4.552 1.00 69.31 161 PHE A O 1
ATOM 1328 N N . LEU A 1 162 ? -5.334 10.921 -6.610 1.00 62.41 162 LEU A N 1
ATOM 1329 C CA . LEU A 1 162 ? -3.999 11.248 -7.147 1.00 62.41 162 LEU A CA 1
ATOM 1330 C C . LEU A 1 162 ? -3.067 10.044 -7.352 1.00 62.41 162 LEU A C 1
ATOM 1332 O O . LEU A 1 162 ? -2.230 10.070 -8.251 1.00 62.41 162 LEU A O 1
ATOM 1336 N N . GLN A 1 163 ? -3.254 8.967 -6.590 1.00 57.91 163 GLN A N 1
ATOM 1337 C CA . GLN A 1 163 ? -2.589 7.702 -6.830 1.00 57.91 163 GLN A CA 1
ATOM 1338 C C . GLN A 1 163 ? -3.157 7.076 -8.100 1.00 57.91 163 GLN A C 1
ATOM 1340 O O . GLN A 1 163 ? -4.369 6.898 -8.246 1.00 57.91 163 GLN A O 1
ATOM 1345 N N . GLN A 1 164 ? -2.266 6.727 -9.017 1.00 56.09 164 GLN A N 1
ATOM 1346 C CA . GLN A 1 164 ? -2.670 6.042 -10.231 1.00 56.09 164 GLN A CA 1
ATOM 1347 C C . GLN A 1 164 ? -3.210 4.644 -9.899 1.00 56.09 164 GLN A C 1
ATOM 1349 O O . GLN A 1 164 ? -2.692 3.998 -8.979 1.00 56.09 164 GLN A O 1
ATOM 1354 N N . PRO A 1 165 ? -4.239 4.158 -10.619 1.00 54.56 165 PRO A N 1
ATOM 1355 C CA . PRO A 1 165 ? -4.701 2.784 -10.477 1.00 54.56 165 PRO A CA 1
ATOM 1356 C C . PRO A 1 165 ? -3.530 1.806 -10.624 1.00 54.56 165 PRO A C 1
ATOM 1358 O O . PRO A 1 165 ? -2.624 2.031 -11.431 1.00 54.56 165 PRO A O 1
ATOM 1361 N N . LYS A 1 166 ? -3.544 0.705 -9.861 1.00 51.19 166 LYS A N 1
ATOM 1362 C CA . LYS A 1 166 ? -2.539 -0.363 -9.983 1.00 51.19 166 LYS A CA 1
ATOM 1363 C C . LYS A 1 166 ? -2.388 -0.762 -11.462 1.00 51.19 166 LYS A C 1
ATOM 1365 O O . LYS A 1 166 ? -3.359 -1.152 -12.093 1.00 51.19 166 LYS A O 1
ATOM 1370 N N . GLY A 1 167 ? -1.171 -0.677 -12.003 1.00 45.28 167 GLY A N 1
ATOM 1371 C CA . GLY A 1 167 ? -0.877 -1.030 -13.401 1.00 45.28 167 GLY A CA 1
ATOM 1372 C C . GLY A 1 167 ? -0.876 0.139 -14.390 1.00 45.28 167 GLY A C 1
ATOM 1373 O O . GLY A 1 167 ? -0.328 -0.014 -15.477 1.00 45.28 167 GLY A O 1
ATOM 1374 N N . VAL A 1 168 ? -1.376 1.316 -14.006 1.00 47.56 168 VAL A N 1
ATOM 1375 C CA . VAL A 1 168 ? -1.189 2.557 -14.765 1.00 47.56 168 VAL A CA 1
ATOM 1376 C C . VAL A 1 168 ? 0.006 3.280 -14.151 1.00 47.56 168 VAL A C 1
ATOM 1378 O O . VAL A 1 168 ? -0.106 3.908 -13.106 1.00 47.56 168 VAL A O 1
ATOM 1381 N N . ASN A 1 169 ? 1.182 3.126 -14.758 1.00 46.47 169 ASN A N 1
ATOM 1382 C CA . ASN A 1 169 ? 2.362 3.913 -14.411 1.00 46.47 169 ASN A CA 1
ATOM 1383 C C . ASN A 1 169 ? 2.458 5.087 -15.391 1.00 46.47 169 ASN A C 1
ATOM 1385 O O . ASN A 1 169 ? 2.871 4.907 -16.532 1.00 46.47 169 ASN A O 1
ATOM 1389 N N . ASN A 1 170 ? 2.116 6.290 -14.940 1.00 47.81 170 ASN A N 1
ATOM 1390 C CA . ASN A 1 170 ? 2.454 7.552 -15.587 1.00 47.81 170 ASN A CA 1
ATOM 1391 C C . ASN A 1 170 ? 3.550 8.233 -14.761 1.00 47.81 170 ASN A C 1
ATOM 1393 O O . ASN A 1 170 ? 3.275 9.114 -13.942 1.00 47.81 170 ASN A O 1
ATOM 1397 N N . PRO A 1 171 ? 4.810 7.821 -14.923 1.00 44.66 171 PRO A N 1
ATOM 1398 C CA . PRO A 1 171 ? 5.906 8.482 -14.264 1.00 44.66 171 PRO A CA 1
ATOM 1399 C C . PRO A 1 171 ? 6.156 9.903 -14.744 1.00 44.66 171 PRO A C 1
ATOM 1401 O O . PRO A 1 171 ? 6.863 10.592 -14.036 1.00 44.66 171 PRO A O 1
ATOM 1404 N N . ASP A 1 172 ? 5.535 10.417 -15.812 1.00 40.00 172 ASP A N 1
ATOM 1405 C CA . ASP A 1 172 ? 5.554 11.869 -16.052 1.00 40.00 172 ASP A CA 1
ATOM 1406 C C . ASP A 1 172 ? 4.719 12.613 -14.995 1.00 40.00 172 ASP A C 1
ATOM 1408 O O . ASP A 1 172 ? 5.099 13.698 -14.562 1.00 40.00 172 ASP A O 1
ATOM 1412 N N . ALA A 1 173 ? 3.645 11.997 -14.481 1.00 46.22 173 ALA A N 1
ATOM 1413 C CA . ALA A 1 173 ? 2.960 12.485 -13.284 1.00 46.22 173 ALA A CA 1
ATOM 1414 C C . ALA A 1 173 ? 3.841 12.340 -12.028 1.00 46.22 173 ALA A C 1
ATOM 1416 O O . ALA A 1 173 ? 3.872 13.256 -11.214 1.00 46.22 173 ALA A O 1
ATOM 1417 N N . LEU A 1 174 ? 4.612 11.249 -11.894 1.00 42.00 174 LEU A N 1
ATOM 1418 C CA . LEU A 1 174 ? 5.588 11.083 -10.798 1.00 42.00 174 LEU A CA 1
ATOM 1419 C C . LEU A 1 174 ? 6.727 12.121 -10.866 1.00 42.00 174 LEU A C 1
ATOM 1421 O O . LEU A 1 174 ? 7.132 12.656 -9.840 1.00 42.00 174 LEU A O 1
ATOM 1425 N N . LEU A 1 175 ? 7.222 12.430 -12.067 1.00 40.28 175 LEU A N 1
ATOM 1426 C CA . LEU A 1 175 ? 8.328 13.356 -12.330 1.00 40.28 175 LEU A CA 1
ATOM 1427 C C . LEU A 1 175 ? 7.881 14.824 -12.251 1.00 40.28 175 LEU A C 1
ATOM 1429 O O . LEU A 1 175 ? 8.651 15.670 -11.808 1.00 40.28 175 LEU A O 1
ATOM 1433 N N . GLY A 1 176 ? 6.638 15.132 -12.636 1.00 40.50 176 GLY A N 1
ATOM 1434 C CA . GLY A 1 176 ? 6.044 16.468 -12.520 1.00 40.50 176 GLY A CA 1
ATOM 1435 C C . GLY A 1 176 ? 5.557 16.827 -11.110 1.00 40.50 176 GLY A C 1
ATOM 1436 O O . GLY A 1 176 ? 5.290 17.994 -10.835 1.00 40.50 176 GLY A O 1
ATOM 1437 N N . MET A 1 177 ? 5.447 15.844 -10.207 1.00 42.22 177 MET A N 1
ATOM 1438 C CA . MET A 1 177 ? 5.030 16.034 -8.809 1.00 42.22 177 MET A CA 1
ATOM 1439 C C . MET A 1 177 ? 6.167 16.446 -7.869 1.00 42.22 177 MET A C 1
ATOM 1441 O O . MET A 1 177 ? 5.910 16.727 -6.696 1.00 42.22 177 MET A O 1
ATOM 1445 N N . ASN A 1 178 ? 7.405 16.530 -8.362 1.00 37.00 178 ASN A N 1
ATOM 1446 C CA . ASN A 1 178 ? 8.508 17.087 -7.594 1.00 37.00 178 ASN A CA 1
ATOM 1447 C C . ASN A 1 178 ? 8.353 18.614 -7.525 1.00 37.00 178 ASN A C 1
ATOM 1449 O O . ASN A 1 178 ? 8.961 19.356 -8.295 1.00 37.00 178 ASN A O 1
ATOM 1453 N N . ILE A 1 179 ? 7.486 19.089 -6.629 1.00 41.53 179 ILE A N 1
ATOM 1454 C CA . ILE A 1 179 ? 7.367 20.512 -6.328 1.00 41.53 179 ILE A CA 1
ATOM 1455 C C . ILE A 1 179 ? 7.778 20.747 -4.870 1.00 41.53 179 ILE A C 1
ATOM 1457 O O . ILE A 1 179 ? 6.939 20.731 -3.959 1.00 41.53 179 ILE A O 1
ATOM 1461 N N . PRO A 1 180 ? 9.078 20.976 -4.626 1.00 37.84 180 PRO A N 1
ATOM 1462 C CA . PRO A 1 180 ? 9.554 21.466 -3.345 1.00 37.84 180 PRO A CA 1
ATOM 1463 C C . PRO A 1 180 ? 8.794 22.744 -2.967 1.00 37.84 180 PRO A C 1
ATOM 1465 O O . PRO A 1 180 ? 8.741 23.703 -3.734 1.00 37.84 180 PRO A O 1
ATOM 1468 N N . GLY A 1 181 ? 8.180 22.767 -1.785 1.00 41.38 181 GLY A N 1
ATOM 1469 C CA . GLY A 1 181 ? 7.586 23.985 -1.228 1.00 41.38 181 GLY A CA 1
ATOM 1470 C C . GLY A 1 181 ? 6.175 24.355 -1.701 1.00 41.38 181 GLY A C 1
ATOM 1471 O O . GLY A 1 181 ? 5.635 25.342 -1.200 1.00 41.38 181 GLY A O 1
ATOM 1472 N N . THR A 1 182 ? 5.509 23.592 -2.579 1.00 39.34 182 THR A N 1
ATOM 1473 C CA . THR A 1 182 ? 4.067 23.825 -2.780 1.00 39.34 182 THR A CA 1
ATOM 1474 C C . THR A 1 182 ? 3.257 23.221 -1.656 1.00 39.34 182 THR A C 1
ATOM 1476 O O . THR A 1 182 ? 3.331 22.027 -1.388 1.00 39.34 182 THR A O 1
ATOM 1479 N N . ASN A 1 183 ? 2.429 24.057 -1.039 1.00 43.19 183 ASN A N 1
ATOM 1480 C CA . ASN A 1 183 ? 1.428 23.651 -0.072 1.00 43.19 183 ASN A CA 1
ATOM 1481 C C . ASN A 1 183 ? 0.263 22.970 -0.832 1.00 43.19 183 ASN A C 1
ATOM 1483 O O . ASN A 1 183 ? -0.535 23.676 -1.457 1.00 43.19 183 ASN A O 1
ATOM 1487 N N . PRO A 1 184 ? 0.126 21.625 -0.812 1.00 45.69 184 PRO A N 1
ATOM 1488 C CA . PRO A 1 184 ? -0.853 20.899 -1.638 1.00 45.69 184 PRO A CA 1
ATOM 1489 C C . PRO A 1 184 ? -2.309 21.235 -1.276 1.00 45.69 184 PRO A C 1
ATOM 1491 O O . PRO A 1 184 ? -3.239 20.926 -2.020 1.00 45.69 184 PRO A O 1
ATOM 1494 N N . SER A 1 185 ? -2.512 21.892 -0.130 1.00 45.03 185 SER A N 1
ATOM 1495 C CA . SER A 1 185 ? -3.810 22.206 0.471 1.00 45.03 185 SER A CA 1
ATOM 1496 C C . SER A 1 185 ? -4.768 22.966 -0.456 1.00 45.03 185 SER A C 1
ATOM 1498 O O . SER A 1 185 ? -5.966 22.683 -0.464 1.00 45.03 185 SER A O 1
ATOM 1500 N N . LEU A 1 186 ? -4.260 23.894 -1.273 1.00 38.69 186 LEU A N 1
ATOM 1501 C CA . LEU A 1 186 ? -5.081 24.764 -2.126 1.00 38.69 186 LEU A CA 1
ATOM 1502 C C . LEU A 1 186 ? -5.611 24.075 -3.392 1.00 38.69 186 LEU A C 1
ATOM 1504 O O . LEU A 1 186 ? -6.731 24.366 -3.815 1.00 38.69 186 LEU A O 1
ATOM 1508 N N . GLN A 1 187 ? -4.846 23.158 -3.992 1.00 47.56 187 GLN A N 1
ATOM 1509 C CA . GLN A 1 187 ? -5.342 22.340 -5.107 1.00 47.56 187 GLN A CA 1
ATOM 1510 C C . GLN A 1 187 ? -6.238 21.210 -4.602 1.00 47.56 187 GLN A C 1
ATOM 1512 O O . GLN A 1 187 ? -7.236 20.888 -5.240 1.00 47.56 187 GLN A O 1
ATOM 1517 N N . PHE A 1 188 ? -5.940 20.685 -3.415 1.00 50.16 188 PHE A N 1
ATOM 1518 C CA . PHE A 1 188 ? -6.705 19.623 -2.780 1.00 50.16 188 PHE A CA 1
ATOM 1519 C C . PHE A 1 188 ? -8.153 20.029 -2.481 1.00 50.16 188 PHE A C 1
ATOM 1521 O O . PHE A 1 188 ? -9.082 19.316 -2.845 1.00 50.16 188 PHE A O 1
ATOM 1528 N N . HIS A 1 189 ? -8.362 21.226 -1.919 1.00 46.44 189 HIS A N 1
ATOM 1529 C CA . HIS A 1 189 ? -9.709 21.768 -1.700 1.00 46.44 189 HIS A CA 1
ATOM 1530 C C . HIS A 1 189 ? -10.485 21.940 -3.006 1.00 46.44 189 HIS A C 1
ATOM 1532 O O . HIS A 1 189 ? -11.690 21.728 -3.038 1.00 46.44 189 HIS A O 1
ATOM 1538 N N . LYS A 1 190 ? -9.806 22.311 -4.100 1.00 44.97 190 LYS A N 1
ATOM 1539 C CA . LYS A 1 190 ? -10.434 22.443 -5.421 1.00 44.97 190 LYS A CA 1
ATOM 1540 C C . LYS A 1 190 ? -10.776 21.082 -6.034 1.00 44.97 190 LYS A C 1
ATOM 1542 O O . LYS A 1 190 ? -11.857 20.970 -6.589 1.00 44.97 190 LYS A O 1
ATOM 1547 N N . LEU A 1 191 ? -9.913 20.073 -5.900 1.00 47.75 191 LEU A N 1
ATOM 1548 C CA . LEU A 1 191 ? -10.171 18.690 -6.328 1.00 47.75 191 LEU A CA 1
ATOM 1549 C C . LEU A 1 191 ? -11.342 18.074 -5.552 1.00 47.75 191 LEU A C 1
ATOM 1551 O O . LEU A 1 191 ? -12.292 17.593 -6.160 1.00 47.75 191 LEU A O 1
ATOM 1555 N N . LEU A 1 192 ? -11.337 18.187 -4.220 1.00 50.75 192 LEU A N 1
ATOM 1556 C CA . LEU A 1 192 ? -12.449 17.714 -3.395 1.00 50.75 192 LEU A CA 1
ATOM 1557 C C . LEU A 1 192 ? -13.756 18.456 -3.713 1.00 50.75 192 LEU A C 1
ATOM 1559 O O . LEU A 1 192 ? -14.794 17.823 -3.879 1.00 50.75 192 LEU A O 1
ATOM 1563 N N . LYS A 1 193 ? -13.719 19.788 -3.864 1.00 47.53 193 LYS A N 1
ATOM 1564 C CA . LYS A 1 193 ? -14.914 20.589 -4.191 1.00 47.53 193 LYS A CA 1
ATOM 1565 C C . LYS A 1 193 ? -15.457 20.358 -5.598 1.00 47.53 193 LYS A C 1
ATOM 1567 O O . LYS A 1 193 ? -16.652 20.554 -5.801 1.00 47.53 193 LYS A O 1
ATOM 1572 N N . LYS A 1 194 ? -14.601 20.039 -6.571 1.00 43.16 194 LYS A N 1
ATOM 1573 C CA . LYS A 1 194 ? -14.990 19.944 -7.984 1.00 43.16 194 LYS A CA 1
ATOM 1574 C C . LYS A 1 194 ? -15.418 18.528 -8.381 1.00 43.16 194 LYS A C 1
ATOM 1576 O O . LYS A 1 194 ? -16.342 18.413 -9.178 1.00 43.16 194 LYS A O 1
ATOM 1581 N N . ASP A 1 195 ? -14.826 17.491 -7.776 1.00 43.00 195 ASP A N 1
ATOM 1582 C CA . ASP A 1 195 ? -14.974 16.102 -8.241 1.00 43.00 195 ASP A CA 1
ATOM 1583 C C . ASP A 1 195 ? -15.677 15.153 -7.248 1.00 43.00 195 ASP A C 1
ATOM 1585 O O . ASP A 1 195 ? -16.008 14.030 -7.616 1.00 43.00 195 ASP A O 1
ATOM 1589 N N . MET A 1 196 ? -15.987 15.568 -6.009 1.00 50.44 196 MET A N 1
ATOM 1590 C CA . MET A 1 196 ? -16.702 14.705 -5.044 1.00 50.44 196 MET A CA 1
ATOM 1591 C C . MET A 1 196 ? -18.226 14.700 -5.174 1.00 50.44 196 MET A C 1
ATOM 1593 O O . MET A 1 196 ? -18.939 14.358 -4.230 1.00 50.44 196 MET A O 1
ATOM 1597 N N . MET A 1 197 ? -18.755 14.977 -6.363 1.00 47.81 197 MET A N 1
ATOM 1598 C CA . MET A 1 197 ? -19.991 14.293 -6.719 1.00 47.81 197 MET A CA 1
ATOM 1599 C C . MET A 1 197 ? -19.595 12.858 -7.048 1.00 47.81 197 MET A C 1
ATOM 1601 O O . MET A 1 197 ? -19.283 12.554 -8.190 1.00 47.81 197 MET A O 1
ATOM 1605 N N . LEU A 1 198 ? -19.603 11.986 -6.032 1.00 53.97 198 LEU A N 1
ATOM 1606 C CA . LEU A 1 198 ? -19.469 10.526 -6.141 1.00 53.97 198 LEU A CA 1
ATOM 1607 C C . LEU A 1 198 ? -20.681 9.897 -6.867 1.00 53.97 198 LEU A C 1
ATOM 1609 O O . LEU A 1 198 ? -21.257 8.890 -6.461 1.00 53.97 198 LEU A O 1
ATOM 1613 N N . ARG A 1 199 ? -21.114 10.556 -7.934 1.00 50.59 199 ARG A N 1
ATOM 1614 C CA . ARG A 1 199 ? -22.049 10.082 -8.927 1.00 50.59 199 ARG A CA 1
ATOM 1615 C C . ARG A 1 199 ? -21.153 9.645 -10.067 1.00 50.59 199 ARG A C 1
ATOM 1617 O O . ARG A 1 199 ? -20.325 10.436 -10.510 1.00 50.59 199 ARG A O 1
ATOM 1624 N N . LYS A 1 200 ? -21.369 8.431 -10.559 1.00 60.53 200 LYS A N 1
ATOM 1625 C CA . LYS A 1 200 ? -20.638 7.823 -11.666 1.00 60.53 200 LYS A CA 1
ATOM 1626 C C . LYS A 1 200 ? -19.249 7.319 -11.259 1.00 60.53 200 LYS A C 1
ATOM 1628 O O . LYS A 1 200 ? -18.226 7.987 -11.359 1.00 60.53 200 LYS A O 1
ATOM 1633 N N . VAL A 1 201 ? -19.221 6.096 -10.757 1.00 65.38 201 VAL A N 1
ATOM 1634 C CA . VAL A 1 201 ? -17.987 5.366 -10.455 1.00 65.38 201 VAL A CA 1
ATOM 1635 C C . VAL A 1 201 ? -18.135 3.919 -10.901 1.00 65.38 201 VAL A C 1
ATOM 1637 O O . VAL A 1 201 ? -19.252 3.451 -11.137 1.00 65.38 201 VAL A O 1
ATOM 1640 N N . LYS A 1 202 ? -17.028 3.193 -10.947 1.00 71.81 202 LYS A N 1
ATOM 1641 C CA . LYS A 1 202 ? -17.023 1.752 -11.170 1.00 71.81 202 LYS A CA 1
ATOM 1642 C C . LYS A 1 202 ? -16.390 1.036 -9.993 1.00 71.81 202 LYS A C 1
ATOM 1644 O O . LYS A 1 202 ? -15.393 1.508 -9.445 1.00 71.81 202 LYS A O 1
ATOM 1649 N N . TYR A 1 203 ? -16.967 -0.097 -9.613 1.00 77.25 203 TYR A N 1
ATOM 1650 C CA . TYR A 1 203 ? -16.417 -0.953 -8.573 1.00 77.25 203 TYR A CA 1
ATOM 1651 C C . TYR A 1 203 ? -15.600 -2.076 -9.204 1.00 77.25 203 TYR A C 1
ATOM 1653 O O . TYR A 1 203 ? -16.008 -2.677 -10.193 1.00 77.25 203 TYR A O 1
ATOM 1661 N N . LEU A 1 204 ? -14.437 -2.346 -8.628 1.00 77.75 204 LEU A N 1
ATOM 1662 C CA . LEU A 1 204 ? -13.545 -3.434 -8.993 1.00 77.75 204 LEU A CA 1
ATOM 1663 C C . LEU A 1 204 ? -13.622 -4.505 -7.895 1.00 77.75 204 LEU A C 1
ATOM 1665 O O . LEU A 1 204 ? -12.969 -4.340 -6.856 1.00 77.75 204 LEU A O 1
ATOM 1669 N N . PRO A 1 205 ? -14.417 -5.579 -8.079 1.00 75.06 205 PRO A N 1
ATOM 1670 C CA . PRO A 1 205 ? -14.699 -6.525 -7.004 1.00 75.06 205 PRO A CA 1
ATOM 1671 C C . PRO A 1 205 ? -13.467 -7.251 -6.475 1.00 75.06 205 PRO A C 1
ATOM 1673 O O . PRO A 1 205 ? -13.349 -7.446 -5.271 1.00 75.06 205 PRO A O 1
ATOM 1676 N N . ARG A 1 206 ? -12.518 -7.641 -7.338 1.00 71.38 206 ARG A N 1
ATOM 1677 C CA . ARG A 1 206 ? -11.349 -8.409 -6.869 1.00 71.38 206 ARG A CA 1
ATOM 1678 C C . ARG A 1 206 ? -10.363 -7.544 -6.087 1.00 71.38 206 ARG A C 1
ATOM 1680 O O . ARG A 1 206 ? -9.658 -8.056 -5.225 1.00 71.38 206 ARG A O 1
ATOM 1687 N N . GLU A 1 207 ? -10.295 -6.255 -6.393 1.00 71.44 207 GLU A N 1
ATOM 1688 C CA . GLU A 1 207 ? -9.374 -5.298 -5.784 1.00 71.44 207 GLU A CA 1
ATOM 1689 C C . GLU A 1 207 ? -10.003 -4.530 -4.613 1.00 71.44 207 GLU A C 1
ATOM 1691 O O . GLU A 1 207 ? -9.300 -3.769 -3.937 1.00 71.44 207 GLU A O 1
ATOM 1696 N N . CYS A 1 208 ? -11.314 -4.703 -4.396 1.00 75.69 208 CYS A N 1
ATOM 1697 C CA . CYS A 1 208 ? -12.155 -3.887 -3.520 1.00 75.69 208 CYS A CA 1
ATOM 1698 C C . CYS A 1 208 ? -11.874 -2.391 -3.725 1.00 75.69 208 CYS A C 1
ATOM 1700 O O . CYS A 1 208 ? -11.687 -1.633 -2.772 1.00 75.69 208 CYS A O 1
ATOM 1702 N N . HIS A 1 209 ? -11.768 -1.969 -4.987 1.00 78.75 209 HIS A N 1
ATOM 1703 C CA . HIS A 1 209 ? -11.359 -0.615 -5.360 1.00 78.75 209 HIS A CA 1
ATOM 1704 C C . HIS A 1 209 ? -12.458 0.093 -6.137 1.00 78.75 209 HIS A C 1
ATOM 1706 O O . HIS A 1 209 ? -13.277 -0.531 -6.809 1.00 78.75 209 HIS A O 1
ATOM 1712 N N . VAL A 1 210 ? -12.476 1.412 -6.024 1.00 75.06 210 VAL A N 1
ATOM 1713 C CA . VAL A 1 210 ? -13.428 2.269 -6.717 1.00 75.06 210 VAL A CA 1
ATOM 1714 C C . VAL A 1 210 ? -12.672 3.158 -7.686 1.00 75.06 210 VAL A C 1
ATOM 1716 O O . VAL A 1 210 ? -11.782 3.914 -7.292 1.00 75.06 210 VAL A O 1
ATOM 1719 N N . LEU A 1 211 ? -13.074 3.095 -8.951 1.00 71.44 211 LEU A N 1
ATOM 1720 C CA . LEU A 1 211 ? -12.593 3.969 -10.008 1.00 71.44 211 LEU A CA 1
ATOM 1721 C C . LEU A 1 211 ? -13.584 5.110 -10.224 1.00 71.44 211 LEU A C 1
ATOM 1723 O O . LEU A 1 211 ? -14.780 4.877 -10.396 1.00 71.44 211 LEU A O 1
ATOM 1727 N N . LEU A 1 212 ? -13.084 6.343 -10.265 1.00 66.50 212 LEU A N 1
ATOM 1728 C CA . LEU A 1 212 ? -13.878 7.487 -10.706 1.00 66.50 212 LEU A CA 1
ATOM 1729 C C . LEU A 1 212 ? -14.127 7.353 -12.217 1.00 66.50 212 LEU A C 1
ATOM 1731 O O . LEU A 1 212 ? -13.169 7.277 -12.985 1.00 66.50 212 LEU A O 1
ATOM 1735 N N . ASP A 1 213 ? -15.391 7.306 -12.644 1.00 62.59 213 ASP A N 1
ATOM 1736 C CA . ASP A 1 213 ? -15.764 7.174 -14.056 1.00 62.59 213 ASP A CA 1
ATOM 1737 C C . ASP A 1 213 ? -16.804 8.230 -14.424 1.00 62.59 213 ASP A C 1
ATOM 1739 O O . ASP A 1 213 ? -17.961 8.139 -14.039 1.00 62.59 213 ASP A O 1
ATOM 1743 N N . THR A 1 214 ? -16.437 9.194 -15.263 1.00 56.34 214 THR A N 1
ATOM 1744 C CA . THR A 1 214 ? -17.342 10.267 -15.707 1.00 56.34 214 THR A CA 1
ATOM 1745 C C . THR A 1 214 ? -18.578 9.775 -16.481 1.00 56.34 214 THR A C 1
ATOM 1747 O O . THR A 1 214 ? -19.536 10.540 -16.659 1.00 56.34 214 THR A O 1
ATOM 1750 N N . SER A 1 215 ? -18.591 8.509 -16.914 1.00 59.09 215 SER A N 1
ATOM 1751 C CA . SER A 1 215 ? -19.677 7.855 -17.652 1.00 59.09 215 SER A CA 1
ATOM 1752 C C . SER A 1 215 ? -20.548 6.896 -16.827 1.00 59.09 215 SER A C 1
ATOM 1754 O O . SER A 1 215 ? -21.642 6.559 -17.281 1.00 59.09 215 SER A O 1
ATOM 1756 N N . GLY A 1 216 ? -20.110 6.487 -15.630 1.00 60.06 216 GLY A N 1
ATOM 1757 C CA . GLY A 1 216 ? -20.807 5.497 -14.797 1.00 60.06 216 GLY A CA 1
ATOM 1758 C C . GLY A 1 216 ? -22.218 5.918 -14.353 1.00 60.06 216 GLY A C 1
ATOM 1759 O O . GLY A 1 216 ? -22.612 7.077 -14.479 1.00 60.06 216 GLY A O 1
ATOM 1760 N N . LYS A 1 217 ? -22.999 4.980 -13.805 1.00 62.81 217 LYS A N 1
ATOM 1761 C CA . LYS A 1 217 ? -24.336 5.261 -13.227 1.00 62.81 217 LYS A CA 1
ATOM 1762 C C . LYS A 1 217 ? -24.386 5.162 -11.701 1.00 62.81 217 LYS A C 1
ATOM 1764 O O . LYS A 1 217 ? -25.283 5.744 -11.098 1.00 62.81 217 LYS A O 1
ATOM 1769 N N . THR A 1 218 ? -23.402 4.497 -11.103 1.00 60.72 218 THR A N 1
ATOM 1770 C CA . THR A 1 218 ? -23.290 4.238 -9.665 1.00 60.72 218 THR A CA 1
ATOM 1771 C C . THR A 1 218 ? -23.338 5.500 -8.816 1.00 60.72 218 THR A C 1
ATOM 1773 O O . THR A 1 218 ? -22.645 6.475 -9.117 1.00 60.72 218 THR A O 1
ATOM 1776 N N . GLN A 1 219 ? -24.089 5.468 -7.720 1.00 62.22 219 GLN A N 1
ATOM 1777 C CA . GLN A 1 219 ? -24.107 6.526 -6.713 1.00 62.22 219 GLN A CA 1
ATOM 1778 C C . GLN A 1 219 ? -23.556 6.000 -5.384 1.00 62.22 219 GLN A C 1
ATOM 1780 O O . GLN A 1 219 ? -23.956 4.940 -4.907 1.00 62.22 219 GLN A O 1
ATOM 1785 N N . PHE A 1 220 ? -22.628 6.739 -4.771 1.00 61.94 220 PHE A N 1
ATOM 1786 C CA . PHE A 1 220 ? -22.228 6.459 -3.393 1.00 61.94 220 PHE A CA 1
ATOM 1787 C C . PHE A 1 220 ? -23.009 7.298 -2.409 1.00 61.94 220 PHE A C 1
ATOM 1789 O O . PHE A 1 220 ? -23.081 8.524 -2.528 1.00 61.94 220 PHE A O 1
ATOM 1796 N N . HIS A 1 221 ? -23.454 6.628 -1.354 1.00 62.75 221 HIS A N 1
ATOM 1797 C CA . HIS A 1 221 ? -23.980 7.281 -0.176 1.00 62.75 221 HIS A CA 1
ATOM 1798 C C . HIS A 1 221 ? -23.018 7.017 0.969 1.00 62.75 221 HIS A C 1
ATOM 1800 O O . HIS A 1 221 ? -22.829 5.895 1.429 1.00 62.75 221 HIS A O 1
ATOM 1806 N N . LEU A 1 222 ? -22.357 8.070 1.430 1.00 59.97 222 LEU A N 1
ATOM 1807 C CA . LEU A 1 222 ? -21.621 7.981 2.677 1.00 59.97 222 LEU A CA 1
ATOM 1808 C C . LEU A 1 222 ? -22.649 7.999 3.803 1.00 59.97 222 LEU A C 1
ATOM 1810 O O . LEU A 1 222 ? -23.347 8.998 4.002 1.00 59.97 222 LEU A O 1
ATOM 1814 N N . ALA A 1 223 ? -22.760 6.884 4.517 1.00 59.66 223 ALA A N 1
ATOM 1815 C CA . ALA A 1 223 ? -23.637 6.789 5.667 1.00 59.66 223 ALA A CA 1
ATOM 1816 C C . ALA A 1 223 ? -23.150 7.789 6.719 1.00 59.66 223 ALA A C 1
ATOM 1818 O O . ALA A 1 223 ? -22.030 7.669 7.225 1.00 59.66 223 ALA A O 1
ATOM 1819 N N . ARG A 1 224 ? -23.976 8.797 7.021 1.00 55.12 224 ARG A N 1
ATOM 1820 C CA . ARG A 1 224 ? -23.673 9.906 7.944 1.00 55.12 224 ARG A CA 1
ATOM 1821 C C . ARG A 1 224 ? -23.100 9.377 9.256 1.00 55.12 224 ARG A C 1
ATOM 1823 O O . ARG A 1 224 ? -23.853 8.772 9.995 1.00 55.12 224 ARG A O 1
ATOM 1830 N N . SER A 1 225 ? -21.816 9.566 9.572 1.00 48.50 225 SER A N 1
ATOM 1831 C CA . SER A 1 225 ? -21.270 9.122 10.870 1.00 48.50 225 SER A CA 1
ATOM 1832 C C . SER A 1 225 ? -20.859 10.290 11.765 1.00 48.50 225 SER A C 1
ATOM 1834 O O . SER A 1 225 ? -19.999 11.083 11.374 1.00 48.50 225 SER A O 1
ATOM 1836 N N . GLY A 1 226 ? -21.376 10.307 12.997 1.00 43.91 226 GLY A N 1
ATOM 1837 C CA . GLY A 1 226 ? -20.590 10.595 14.204 1.00 43.91 226 GLY A CA 1
ATOM 1838 C C . GLY A 1 226 ? -20.092 12.019 14.468 1.00 43.91 226 GLY A C 1
ATOM 1839 O O . GLY A 1 226 ? -19.236 12.184 15.333 1.00 43.91 226 GLY A O 1
ATOM 1840 N N . ALA A 1 227 ? -20.577 13.044 13.762 1.00 40.09 227 ALA A N 1
ATOM 1841 C CA . ALA A 1 227 ? -20.369 14.431 14.203 1.00 40.09 227 ALA A CA 1
ATOM 1842 C C . ALA A 1 227 ? -21.441 14.896 15.207 1.00 40.09 227 ALA A C 1
ATOM 1844 O O . ALA A 1 227 ? -21.175 15.816 15.979 1.00 40.09 227 ALA A O 1
ATOM 1845 N N . ASP A 1 228 ? -22.600 14.234 15.199 1.00 44.47 228 ASP A N 1
ATOM 1846 C CA . ASP A 1 228 ? -23.717 14.445 16.118 1.00 44.47 228 ASP A CA 1
ATOM 1847 C C . ASP A 1 228 ? -23.864 13.192 17.002 1.00 44.47 228 ASP A C 1
ATOM 1849 O O . ASP A 1 228 ? -23.633 12.074 16.534 1.00 44.47 228 ASP A O 1
ATOM 1853 N N . GLU A 1 229 ? -24.220 13.364 18.279 1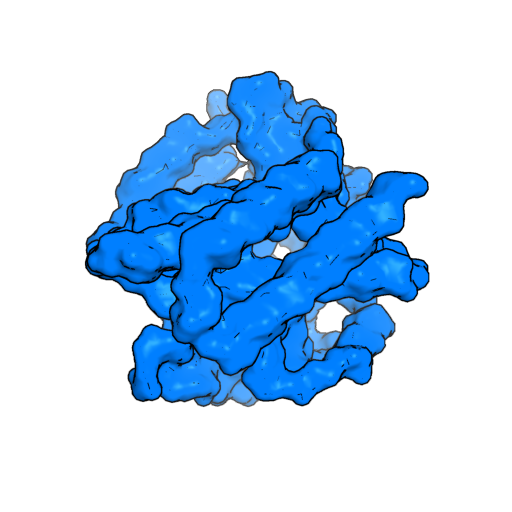.00 51.75 229 GLU A N 1
ATOM 1854 C CA . GLU A 1 229 ? -24.307 12.288 19.289 1.00 51.75 229 GLU A CA 1
ATOM 1855 C C . GLU A 1 229 ? -25.341 11.187 18.960 1.00 51.75 229 GLU A C 1
ATOM 1857 O O . GLU A 1 229 ? -25.347 10.142 19.607 1.00 51.75 229 GLU A O 1
ATOM 1862 N N . GLU A 1 230 ? -26.191 11.389 17.948 1.00 53.53 230 GLU A N 1
ATOM 1863 C CA . GLU A 1 230 ? -27.350 10.537 17.647 1.00 53.53 230 GLU A CA 1
ATOM 1864 C C . GLU A 1 230 ? -27.059 9.298 16.766 1.00 53.53 230 GLU A C 1
ATOM 1866 O O . GLU A 1 230 ? -27.883 8.387 16.748 1.00 53.53 230 GLU A O 1
ATOM 1871 N N . ASP A 1 231 ? -25.912 9.206 16.070 1.00 62.03 231 ASP A N 1
ATOM 1872 C CA . ASP A 1 231 ? -25.527 8.011 15.275 1.00 62.03 231 ASP A CA 1
ATOM 1873 C C . ASP A 1 231 ? -24.068 7.585 15.559 1.00 62.03 231 ASP A C 1
ATOM 1875 O O . ASP A 1 231 ? -23.137 8.010 14.851 1.00 62.03 231 ASP A O 1
ATOM 1879 N N . PRO A 1 232 ? -23.824 6.796 16.628 1.00 69.75 232 PRO A N 1
ATOM 1880 C CA . PRO A 1 232 ? -22.487 6.333 16.983 1.00 69.75 232 PRO A CA 1
ATOM 1881 C C . PRO A 1 232 ? -21.921 5.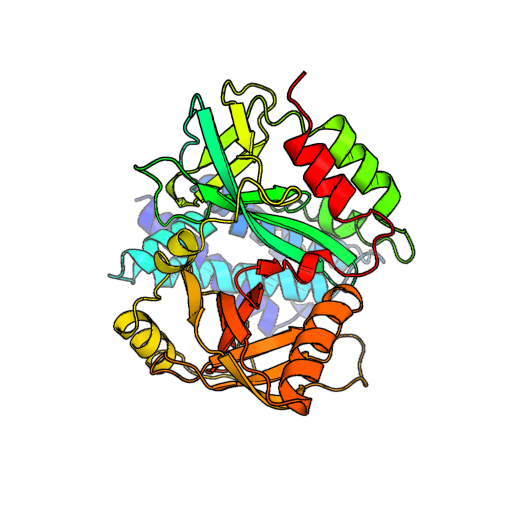387 15.917 1.00 69.75 232 PRO A C 1
ATOM 1883 O O . PRO A 1 232 ? -22.633 4.587 15.314 1.00 69.75 232 PRO A O 1
ATOM 1886 N N . PHE A 1 233 ? -20.603 5.443 15.700 1.00 76.94 233 PHE A N 1
ATOM 1887 C CA . PHE A 1 233 ? -19.944 4.549 14.747 1.00 76.94 233 PHE A CA 1
ATOM 1888 C C . PHE A 1 233 ? -20.170 3.076 15.147 1.00 76.94 233 PHE A C 1
ATOM 1890 O O . PHE A 1 233 ? -19.879 2.715 16.291 1.00 76.94 233 PHE A O 1
ATOM 1897 N N . PRO A 1 234 ? -20.629 2.202 14.232 1.00 82.81 234 PRO A N 1
ATOM 1898 C CA . PRO A 1 234 ? -20.882 0.798 14.541 1.00 82.81 234 PRO A CA 1
ATOM 1899 C C . PRO A 1 234 ? -19.558 0.039 14.698 1.00 82.81 234 PRO A C 1
ATOM 1901 O O . PRO A 1 234 ? -19.009 -0.503 13.737 1.00 82.81 234 PRO A O 1
ATOM 1904 N N . LEU A 1 235 ? -19.029 -0.003 15.924 1.00 86.31 235 LEU A N 1
ATOM 1905 C CA . LEU A 1 235 ? -17.750 -0.653 16.239 1.00 86.31 235 LEU A CA 1
ATOM 1906 C C . LEU A 1 235 ? -17.715 -2.134 15.827 1.00 86.31 235 LEU A C 1
ATOM 1908 O O . LEU A 1 235 ? -16.640 -2.651 15.534 1.00 86.31 235 LEU A O 1
ATOM 1912 N N . GLN A 1 236 ? -18.876 -2.793 15.709 1.00 87.69 236 GLN A N 1
ATOM 1913 C CA . GLN A 1 236 ? -18.969 -4.183 15.248 1.00 87.69 236 GLN A CA 1
ATOM 1914 C C . GLN A 1 236 ? -18.477 -4.374 13.803 1.00 87.69 236 GLN A C 1
ATOM 1916 O O . GLN A 1 236 ? -18.181 -5.498 13.409 1.00 87.69 236 GLN A O 1
ATOM 1921 N N . LEU A 1 237 ? -18.376 -3.309 12.996 1.00 86.12 237 LEU A N 1
ATOM 1922 C CA . LEU A 1 237 ? -17.770 -3.406 11.664 1.00 86.12 237 LEU A CA 1
ATOM 1923 C C . LEU A 1 237 ? -16.277 -3.735 11.740 1.00 86.12 237 LEU A C 1
ATOM 1925 O O . LEU A 1 237 ? -15.776 -4.470 10.894 1.00 86.12 237 LEU A O 1
ATOM 1929 N N . PHE A 1 238 ? -15.573 -3.253 12.767 1.00 87.44 238 PHE A N 1
ATOM 1930 C CA . PHE A 1 238 ? -14.165 -3.591 12.958 1.00 87.44 238 PHE A CA 1
ATOM 1931 C C . PHE A 1 238 ? -13.970 -5.062 13.337 1.00 87.44 238 PHE A C 1
ATOM 1933 O O . PHE A 1 238 ? -12.983 -5.673 12.929 1.00 87.44 238 PHE A O 1
ATOM 1940 N N . ASP A 1 239 ? -14.937 -5.652 14.043 1.00 85.94 239 ASP A N 1
ATOM 1941 C CA . ASP A 1 239 ? -14.910 -7.059 14.458 1.00 85.94 239 ASP A CA 1
ATOM 1942 C C . ASP A 1 239 ? -14.975 -8.039 13.277 1.00 85.94 239 ASP A C 1
ATOM 1944 O O . ASP A 1 239 ? -14.654 -9.211 13.426 1.00 85.94 239 ASP A O 1
ATOM 1948 N N . LEU A 1 240 ? -15.333 -7.573 12.078 1.00 83.88 240 LEU A N 1
ATOM 1949 C CA . LEU A 1 240 ? -15.280 -8.383 10.856 1.00 83.88 240 LEU A CA 1
ATOM 1950 C C . LEU A 1 240 ? -13.846 -8.614 10.362 1.00 83.88 240 LEU A C 1
ATOM 1952 O O . LEU A 1 240 ? -13.615 -9.470 9.512 1.00 83.88 240 LEU A O 1
ATOM 1956 N N . HIS A 1 241 ? -12.882 -7.865 10.897 1.00 83.06 241 HIS A N 1
ATOM 1957 C CA . HIS A 1 241 ? -11.473 -7.920 10.522 1.00 83.06 241 HIS A CA 1
ATOM 1958 C C . HIS A 1 241 ? -10.630 -8.582 11.612 1.00 83.06 241 HIS A C 1
ATOM 1960 O O . HIS A 1 241 ? -9.529 -8.129 11.945 1.00 83.06 241 HIS A O 1
ATOM 1966 N N . GLU A 1 242 ? -11.140 -9.686 12.160 1.00 73.31 242 GLU A N 1
ATOM 1967 C CA . GLU A 1 242 ? -10.314 -10.625 12.904 1.00 73.31 242 GLU A CA 1
ATOM 1968 C C . GLU A 1 242 ? -9.394 -11.346 11.926 1.00 73.31 242 GLU A C 1
ATOM 1970 O O . GLU A 1 242 ? -9.797 -12.182 11.117 1.00 73.31 242 GLU A O 1
ATOM 1975 N N . ALA A 1 243 ? -8.128 -10.957 11.954 1.00 65.88 243 ALA A N 1
ATOM 1976 C CA . ALA A 1 243 ? -7.146 -11.478 11.033 1.00 65.88 243 ALA A CA 1
ATOM 1977 C C . ALA A 1 243 ? -6.999 -13.003 11.224 1.00 65.88 243 ALA A C 1
ATOM 1979 O O . ALA A 1 243 ? -6.864 -13.472 12.356 1.00 65.88 243 ALA A O 1
ATOM 1980 N N . ASN A 1 244 ? -7.025 -13.784 10.133 1.00 73.56 244 ASN A N 1
ATOM 1981 C CA . ASN A 1 244 ? -6.866 -15.241 10.203 1.00 73.56 244 ASN A CA 1
ATOM 1982 C C . ASN A 1 244 ? -5.479 -15.581 10.766 1.00 73.56 244 ASN A C 1
ATOM 1984 O O . ASN A 1 244 ? -4.469 -15.562 10.058 1.00 73.56 244 ASN A O 1
ATOM 1988 N N . GLN A 1 245 ? -5.462 -15.900 12.056 1.00 73.69 245 GLN A N 1
ATOM 1989 C CA . GLN A 1 245 ? -4.259 -16.110 12.842 1.00 73.69 245 GLN A CA 1
ATOM 1990 C C . GLN A 1 245 ? -3.347 -17.182 12.241 1.00 73.69 245 GLN A C 1
ATOM 1992 O O . GLN A 1 245 ? -2.145 -16.957 12.117 1.00 73.69 245 GLN A O 1
ATOM 1997 N N . ALA A 1 246 ? -3.907 -18.328 11.841 1.00 76.25 246 ALA A N 1
ATOM 1998 C CA . ALA A 1 246 ? -3.131 -19.435 11.288 1.00 76.25 246 ALA A CA 1
ATOM 1999 C C . ALA A 1 246 ? -2.427 -19.018 9.990 1.00 76.25 246 ALA A C 1
ATOM 2001 O O . ALA A 1 246 ? -1.233 -19.261 9.820 1.00 76.25 246 ALA A O 1
ATOM 2002 N N . SER A 1 247 ? -3.140 -18.304 9.114 1.00 79.94 247 SER A N 1
ATOM 2003 C CA . SER A 1 247 ? -2.562 -17.799 7.869 1.00 79.94 247 SER A CA 1
ATOM 2004 C C . SER A 1 247 ? -1.471 -16.750 8.101 1.00 79.94 247 SER A C 1
ATOM 2006 O O . SER A 1 247 ? -0.548 -16.669 7.293 1.00 79.94 247 SER A O 1
ATOM 2008 N N . ILE A 1 248 ? -1.587 -15.910 9.130 1.00 77.00 248 ILE A N 1
ATOM 2009 C CA . ILE A 1 248 ? -0.604 -14.856 9.419 1.00 77.00 248 ILE A CA 1
ATOM 2010 C C . ILE A 1 248 ? 0.661 -15.452 10.020 1.00 77.00 248 ILE A C 1
ATOM 2012 O O . ILE A 1 248 ? 1.755 -15.163 9.542 1.00 77.00 248 ILE A O 1
ATOM 2016 N N . LEU A 1 249 ? 0.514 -16.333 11.011 1.00 77.38 249 LEU A N 1
ATOM 2017 C CA . LEU A 1 249 ? 1.643 -17.029 11.624 1.00 77.38 249 LEU A CA 1
ATOM 2018 C C . LEU A 1 249 ? 2.418 -17.849 10.590 1.00 77.38 249 LEU A C 1
ATOM 2020 O O . LEU A 1 249 ? 3.645 -17.803 10.575 1.00 77.38 249 LEU A O 1
ATOM 2024 N N . GLN A 1 250 ? 1.717 -18.525 9.675 1.00 81.75 250 GLN A N 1
ATOM 2025 C CA . GLN A 1 250 ? 2.357 -19.238 8.571 1.00 81.75 250 GLN A CA 1
ATOM 2026 C C . GLN A 1 250 ? 3.150 -18.294 7.654 1.00 81.75 250 GLN A C 1
ATOM 2028 O O . GLN A 1 250 ? 4.253 -18.636 7.238 1.00 81.75 250 GLN A O 1
ATOM 2033 N N . GLN A 1 251 ? 2.620 -17.104 7.352 1.00 76.81 251 GLN A N 1
ATOM 2034 C CA . GLN A 1 251 ? 3.306 -16.130 6.496 1.00 76.81 251 GLN A CA 1
ATOM 2035 C C . GLN A 1 251 ? 4.578 -15.588 7.146 1.00 76.81 251 GLN A C 1
ATOM 2037 O O . GLN A 1 251 ? 5.613 -15.563 6.485 1.00 76.81 251 GLN A O 1
ATOM 2042 N N . ILE A 1 252 ? 4.515 -15.233 8.431 1.00 77.81 252 ILE A N 1
ATOM 2043 C CA . ILE A 1 252 ? 5.682 -14.792 9.208 1.00 77.81 252 ILE A CA 1
ATOM 2044 C C . ILE A 1 252 ? 6.731 -15.908 9.263 1.00 77.81 252 ILE A C 1
ATOM 2046 O O . ILE A 1 252 ? 7.899 -15.675 8.977 1.00 77.81 252 ILE A O 1
ATOM 2050 N N . ALA A 1 253 ? 6.315 -17.143 9.562 1.00 81.94 253 ALA A N 1
ATOM 2051 C CA . ALA A 1 253 ? 7.228 -18.283 9.626 1.00 81.94 253 ALA A CA 1
ATOM 2052 C C . ALA A 1 253 ? 7.894 -18.593 8.272 1.00 81.94 253 ALA A C 1
ATOM 2054 O O . ALA A 1 253 ? 9.009 -19.102 8.237 1.00 81.94 253 ALA A O 1
ATOM 2055 N N . SER A 1 254 ? 7.214 -18.292 7.162 1.00 80.81 254 SER A N 1
ATOM 2056 C CA . SER A 1 254 ? 7.740 -18.489 5.807 1.00 80.81 254 SER A CA 1
ATOM 2057 C C . SER A 1 254 ? 8.562 -17.316 5.264 1.00 80.81 254 SER A C 1
ATOM 2059 O O . SER A 1 254 ? 9.163 -17.460 4.200 1.00 80.81 254 SER A O 1
ATOM 2061 N N . SER A 1 255 ? 8.564 -16.154 5.929 1.00 74.50 255 SER A N 1
ATOM 2062 C CA . SER A 1 255 ? 9.314 -14.991 5.453 1.00 74.50 255 SER A CA 1
ATOM 2063 C C . SER A 1 255 ? 10.784 -15.112 5.840 1.00 74.50 255 SER A C 1
ATOM 2065 O O . SER A 1 255 ? 11.117 -15.127 7.023 1.00 74.50 255 SER A O 1
ATOM 2067 N N . GLU A 1 256 ? 11.662 -15.180 4.843 1.00 78.00 256 GLU A N 1
ATOM 2068 C CA . GLU A 1 256 ? 13.105 -15.080 5.046 1.00 78.00 256 GLU A CA 1
ATOM 2069 C C . GLU A 1 256 ? 13.480 -13.609 5.237 1.00 78.00 256 GLU A C 1
ATOM 2071 O O . GLU A 1 256 ? 13.168 -12.778 4.385 1.00 78.00 256 GLU A O 1
ATOM 2076 N N . VAL A 1 257 ? 14.110 -13.287 6.370 1.00 76.25 257 VAL A N 1
ATOM 2077 C CA . VAL A 1 257 ? 14.483 -11.907 6.694 1.00 76.25 257 VAL A CA 1
ATOM 2078 C C . VAL A 1 257 ? 15.825 -11.575 6.067 1.00 76.25 257 VAL A C 1
ATOM 2080 O O . VAL A 1 257 ? 16.843 -12.167 6.427 1.00 76.25 257 VAL A O 1
ATOM 2083 N N . THR A 1 258 ? 15.846 -10.590 5.177 1.00 70.88 258 THR A N 1
ATOM 2084 C CA . THR A 1 258 ? 17.064 -10.128 4.509 1.00 70.88 258 THR A CA 1
ATOM 2085 C C . THR A 1 258 ? 17.321 -8.637 4.756 1.00 70.88 258 THR A C 1
ATOM 2087 O O . THR A 1 258 ? 16.396 -7.862 5.016 1.00 70.88 258 THR A O 1
ATOM 2090 N N . PRO A 1 259 ? 18.576 -8.164 4.624 1.00 51.72 259 PRO A N 1
ATOM 2091 C CA . PRO A 1 259 ? 18.889 -6.733 4.683 1.00 51.72 259 PRO A CA 1
ATOM 2092 C C . PRO A 1 259 ? 18.181 -5.882 3.615 1.00 51.72 259 PRO A C 1
ATOM 2094 O O . PRO A 1 259 ? 18.145 -4.659 3.739 1.00 51.72 259 PRO A O 1
ATOM 2097 N N . PHE A 1 260 ? 17.630 -6.514 2.574 1.00 57.62 260 PHE A N 1
ATOM 2098 C CA . PHE A 1 260 ? 16.924 -5.867 1.468 1.00 57.62 260 PHE A CA 1
ATOM 2099 C C . PHE A 1 260 ? 15.401 -5.997 1.579 1.00 57.62 260 PHE A C 1
ATOM 2101 O O . PHE A 1 260 ? 14.688 -5.657 0.631 1.00 57.62 260 PHE A O 1
ATOM 2108 N N . ASP A 1 261 ? 14.894 -6.477 2.718 1.00 65.25 261 ASP A N 1
ATOM 2109 C CA . ASP A 1 261 ? 13.463 -6.637 2.933 1.00 65.25 261 ASP A CA 1
ATOM 2110 C C . ASP A 1 261 ? 12.731 -5.310 2.761 1.00 65.25 261 ASP A C 1
ATOM 2112 O O . ASP A 1 261 ? 12.995 -4.309 3.435 1.00 65.25 261 ASP A O 1
ATOM 2116 N N . THR A 1 262 ? 11.752 -5.339 1.867 1.00 69.44 262 THR A N 1
ATOM 2117 C CA . THR A 1 262 ? 10.787 -4.260 1.693 1.00 69.44 262 THR A CA 1
ATOM 2118 C C . THR A 1 262 ? 9.522 -4.579 2.480 1.00 69.44 262 THR A C 1
ATOM 2120 O O . THR A 1 262 ? 9.244 -5.736 2.796 1.00 69.44 262 THR A O 1
ATOM 2123 N N . THR A 1 263 ? 8.741 -3.552 2.816 1.00 75.31 263 THR A N 1
ATOM 2124 C CA . THR A 1 263 ? 7.433 -3.740 3.447 1.00 75.31 263 THR A CA 1
ATOM 2125 C C . THR A 1 263 ? 6.535 -4.588 2.551 1.00 75.31 263 THR A C 1
ATOM 2127 O O . THR A 1 263 ? 6.132 -4.158 1.468 1.00 75.31 263 THR A O 1
ATOM 2130 N N . VAL A 1 264 ? 6.160 -5.772 3.030 1.00 77.88 264 VAL A N 1
ATOM 2131 C CA . VAL A 1 264 ? 5.195 -6.644 2.359 1.00 77.88 264 VAL A CA 1
ATOM 2132 C C . VAL A 1 264 ? 3.831 -6.404 2.983 1.00 77.88 264 VAL A C 1
ATOM 2134 O O . VAL A 1 264 ? 3.538 -6.892 4.071 1.00 77.88 264 VAL A O 1
ATOM 2137 N N . PHE A 1 265 ? 2.970 -5.645 2.306 1.00 75.44 265 PHE A N 1
ATOM 2138 C CA . PHE A 1 265 ? 1.585 -5.505 2.749 1.00 75.44 265 PHE A CA 1
ATOM 2139 C C . PHE A 1 265 ? 0.871 -6.845 2.630 1.00 75.44 265 PHE A C 1
ATOM 2141 O O . PHE A 1 265 ? 0.747 -7.413 1.541 1.00 75.44 265 PHE A O 1
ATOM 2148 N N . LEU A 1 266 ? 0.352 -7.327 3.753 1.00 74.75 266 LEU A N 1
ATOM 2149 C CA . LEU A 1 266 ? -0.605 -8.412 3.722 1.00 74.75 266 LEU A CA 1
ATOM 2150 C C . LEU A 1 266 ? -1.886 -7.818 3.129 1.00 74.75 266 LEU A C 1
ATOM 2152 O O . LEU A 1 266 ? -2.243 -6.678 3.426 1.00 74.75 266 LEU A O 1
ATOM 2156 N N . ALA A 1 267 ? -2.579 -8.545 2.252 1.00 62.84 267 ALA A N 1
ATOM 2157 C CA . ALA A 1 267 ? -3.833 -8.085 1.643 1.00 62.84 267 ALA A CA 1
ATOM 2158 C C . ALA A 1 267 ? -4.996 -8.047 2.664 1.00 62.84 267 ALA A C 1
ATOM 2160 O O . ALA A 1 267 ? -6.126 -8.385 2.334 1.00 62.84 267 ALA A O 1
ATOM 2161 N N . GLY A 1 268 ? -4.708 -7.691 3.916 1.00 78.25 268 GLY A N 1
ATOM 2162 C CA . GLY A 1 268 ? -5.591 -7.795 5.058 1.00 78.25 268 GLY A CA 1
ATOM 2163 C C . GLY A 1 268 ? -5.514 -6.574 5.964 1.00 78.25 268 GLY A C 1
ATOM 2164 O O . GLY A 1 268 ? -4.522 -5.839 6.023 1.00 78.25 268 GLY A O 1
ATOM 2165 N N . TYR A 1 269 ? -6.611 -6.397 6.680 1.00 88.19 269 TYR A N 1
ATOM 2166 C CA . TYR A 1 269 ? -6.784 -5.432 7.748 1.00 88.19 269 TYR A CA 1
ATOM 2167 C C . TYR A 1 269 ? -6.921 -6.200 9.056 1.00 88.19 269 TYR A C 1
ATOM 2169 O O . TYR A 1 269 ? -7.356 -7.352 9.050 1.00 88.19 269 TYR A O 1
ATOM 2177 N N . ALA A 1 270 ? -6.552 -5.566 10.160 1.00 90.50 270 ALA A N 1
ATOM 2178 C CA . ALA A 1 270 ? -6.762 -6.122 11.484 1.00 90.50 270 ALA A CA 1
ATOM 2179 C C . ALA A 1 270 ? -7.386 -5.082 12.397 1.00 90.50 270 ALA A C 1
ATOM 2181 O O . ALA A 1 270 ? -6.984 -3.915 12.383 1.00 90.50 270 ALA A O 1
ATOM 2182 N N . TYR A 1 271 ? -8.329 -5.542 13.212 1.00 92.75 271 TYR A N 1
ATOM 2183 C CA . TYR A 1 271 ? -8.738 -4.849 14.419 1.00 92.75 271 TYR A CA 1
ATOM 2184 C C . TYR A 1 271 ? -8.189 -5.576 15.643 1.00 92.75 271 TYR A C 1
ATOM 2186 O O . TYR A 1 271 ? -8.372 -6.784 15.808 1.00 92.75 271 TYR A O 1
ATOM 2194 N N . VAL A 1 272 ? -7.484 -4.829 16.483 1.00 92.12 272 VAL A N 1
ATOM 2195 C CA . VAL A 1 272 ? -6.830 -5.334 17.689 1.00 92.12 272 VAL A CA 1
ATOM 2196 C C . VAL A 1 272 ? -7.423 -4.603 18.880 1.00 92.12 272 VAL A C 1
ATOM 2198 O O . VAL A 1 272 ? -7.482 -3.375 18.855 1.00 92.12 272 VAL A O 1
ATOM 2201 N N . LYS A 1 273 ? -7.885 -5.332 19.898 1.00 93.56 273 LYS A N 1
ATOM 2202 C CA . LYS A 1 273 ? -8.579 -4.753 21.056 1.00 93.56 273 LYS A CA 1
ATOM 2203 C C . LYS A 1 273 ? -7.662 -4.687 22.270 1.00 93.56 273 LYS A C 1
ATOM 2205 O O . LYS A 1 273 ? -6.701 -5.447 22.368 1.00 93.56 273 LYS A O 1
ATOM 2210 N N . LYS A 1 274 ? -8.014 -3.807 23.215 1.00 93.81 274 LYS A N 1
ATOM 2211 C CA . LYS A 1 274 ? -7.332 -3.647 24.513 1.00 93.81 274 LYS A CA 1
ATOM 2212 C C . LYS A 1 274 ? -5.822 -3.479 24.338 1.00 93.81 274 LYS A C 1
ATOM 2214 O O . LYS A 1 274 ? -5.031 -4.231 24.895 1.00 93.81 274 LYS A O 1
ATOM 2219 N N . VAL A 1 275 ? -5.448 -2.522 23.499 1.00 95.12 275 VAL A N 1
ATOM 2220 C CA . VAL A 1 275 ? -4.060 -2.293 23.111 1.00 95.12 275 VAL A CA 1
ATOM 2221 C C . VAL A 1 275 ? -3.372 -1.447 24.171 1.00 95.12 275 VAL A C 1
ATOM 2223 O O . VAL A 1 275 ? -3.748 -0.297 24.388 1.00 95.12 275 VAL A O 1
ATOM 2226 N N . GLN A 1 276 ? -2.333 -1.997 24.785 1.00 96.44 276 GLN A N 1
ATOM 2227 C CA . GLN A 1 276 ? -1.409 -1.266 25.639 1.00 96.44 276 GLN A CA 1
ATOM 2228 C C . GLN A 1 276 ? -0.096 -1.036 24.888 1.00 96.44 276 GLN A C 1
ATOM 2230 O O . GLN A 1 276 ? 0.459 -1.948 24.278 1.00 96.44 276 GLN A O 1
ATOM 2235 N N . VAL A 1 277 ? 0.411 0.196 24.919 1.00 96.00 277 VAL A N 1
ATOM 2236 C CA . VAL A 1 277 ? 1.685 0.539 24.275 1.00 96.00 277 VAL A CA 1
ATOM 2237 C C . VAL A 1 277 ? 2.817 0.366 25.286 1.00 96.00 277 VAL A C 1
ATOM 2239 O O . VAL A 1 277 ? 2.985 1.186 26.186 1.00 96.00 277 VAL A O 1
ATOM 2242 N N . LEU A 1 278 ? 3.598 -0.702 25.144 1.00 95.56 278 LEU A N 1
ATOM 2243 C CA . LEU A 1 278 ? 4.614 -1.101 26.121 1.00 95.56 278 LEU A CA 1
ATOM 2244 C C . LEU A 1 278 ? 5.866 -0.232 26.063 1.00 95.56 278 LEU A C 1
ATOM 2246 O O . LEU A 1 278 ? 6.409 0.176 27.088 1.00 95.56 278 LEU A O 1
ATOM 2250 N N . ALA A 1 279 ? 6.345 0.020 24.850 1.00 95.44 279 ALA A N 1
ATOM 2251 C CA . ALA A 1 279 ? 7.584 0.736 24.626 1.00 95.44 279 ALA A CA 1
ATOM 2252 C C . ALA A 1 279 ? 7.536 1.506 23.312 1.00 95.44 279 ALA A C 1
ATOM 2254 O O . ALA A 1 279 ? 6.828 1.150 22.369 1.00 95.44 279 ALA A O 1
ATOM 2255 N N . ARG A 1 280 ? 8.340 2.568 23.259 1.00 95.62 280 ARG A N 1
ATOM 2256 C CA . ARG A 1 280 ? 8.576 3.374 22.067 1.00 95.62 280 ARG A CA 1
ATOM 2257 C C . ARG A 1 280 ? 10.070 3.461 21.814 1.00 95.62 280 ARG A C 1
ATOM 2259 O O . ARG A 1 280 ? 10.830 3.855 22.697 1.00 95.62 280 ARG A O 1
ATOM 2266 N N . ARG A 1 281 ? 10.474 3.208 20.574 1.00 95.38 281 ARG A N 1
ATOM 2267 C CA . ARG A 1 281 ? 11.830 3.470 20.078 1.00 95.38 281 ARG A CA 1
ATOM 2268 C C . ARG A 1 281 ? 11.787 4.202 18.741 1.00 95.38 281 ARG A C 1
ATOM 2270 O O . ARG A 1 281 ? 10.758 4.237 18.066 1.00 95.38 281 ARG A O 1
ATOM 2277 N N . LYS A 1 282 ? 12.907 4.817 18.372 1.00 93.31 282 LYS A N 1
ATOM 2278 C CA . LYS A 1 282 ? 13.110 5.431 17.056 1.00 93.31 282 LYS A CA 1
ATOM 2279 C C . LYS A 1 282 ? 14.184 4.623 16.330 1.00 93.31 282 LYS A C 1
ATOM 2281 O O . LYS A 1 282 ? 15.251 4.391 16.889 1.00 93.31 282 LYS A O 1
ATOM 2286 N N . GLU A 1 283 ? 13.876 4.159 15.127 1.00 89.69 283 GLU A N 1
ATOM 2287 C CA . GLU A 1 283 ? 14.791 3.424 14.250 1.00 89.69 283 GLU A CA 1
ATOM 2288 C C . GLU A 1 283 ? 15.197 4.298 13.053 1.00 89.69 283 GLU A C 1
ATOM 2290 O O . GLU A 1 283 ? 14.403 5.113 12.583 1.00 89.69 283 GLU A O 1
ATOM 2295 N N . GLY A 1 284 ? 16.412 4.097 12.532 1.00 81.25 284 GLY A N 1
ATOM 2296 C CA . GLY A 1 284 ? 16.984 4.887 11.432 1.00 81.25 284 GLY A CA 1
ATOM 2297 C C . GLY A 1 284 ? 17.850 6.060 11.908 1.00 81.25 284 GLY A C 1
ATOM 2298 O O . GLY A 1 284 ? 17.828 6.429 13.081 1.00 81.25 284 GLY A O 1
ATOM 2299 N N . HIS A 1 285 ? 18.638 6.629 10.993 1.00 62.41 285 HIS A N 1
ATOM 2300 C CA . HIS A 1 285 ? 19.518 7.770 11.258 1.00 62.41 285 HIS A CA 1
ATOM 2301 C C . HIS A 1 285 ? 19.026 9.015 10.513 1.00 62.41 285 HIS A C 1
ATOM 2303 O O . HIS A 1 285 ? 18.720 8.932 9.330 1.00 62.41 285 HIS A O 1
ATOM 2309 N N . ASP A 1 286 ? 19.076 10.181 11.165 1.00 54.72 286 ASP A N 1
ATOM 2310 C CA . ASP A 1 286 ? 18.904 11.493 10.508 1.00 54.72 286 ASP A CA 1
ATOM 2311 C C . ASP A 1 286 ? 20.128 11.878 9.632 1.00 54.72 286 ASP A C 1
ATOM 2313 O O . ASP A 1 286 ? 20.195 12.975 9.081 1.00 54.72 286 ASP A O 1
ATOM 2317 N N . GLN A 1 287 ? 21.125 10.992 9.502 1.00 40.41 287 GLN A N 1
ATOM 2318 C CA . GLN A 1 287 ? 22.370 11.230 8.768 1.00 40.41 287 GLN A CA 1
ATOM 2319 C C . GLN A 1 287 ? 22.357 10.515 7.410 1.00 40.41 287 GLN A C 1
ATOM 2321 O O . GLN A 1 287 ? 22.903 9.426 7.254 1.00 40.41 287 GLN A O 1
ATOM 2326 N N . GLY A 1 288 ? 21.722 11.144 6.420 1.00 43.19 288 GLY A N 1
ATOM 2327 C CA . GLY A 1 288 ? 21.756 10.725 5.017 1.00 43.19 288 GLY A CA 1
ATOM 2328 C C . GLY A 1 288 ? 20.433 10.973 4.294 1.00 43.19 288 GLY A C 1
ATOM 2329 O O . GLY A 1 288 ? 19.363 10.766 4.856 1.00 43.19 288 GLY A O 1
ATOM 2330 N N . ASN A 1 289 ? 20.506 11.395 3.030 1.00 43.91 289 ASN A N 1
ATOM 2331 C CA . ASN A 1 289 ? 19.388 11.946 2.249 1.00 43.91 289 ASN A CA 1
ATOM 2332 C C . ASN A 1 289 ? 18.164 11.025 2.025 1.00 43.91 289 ASN A C 1
ATOM 2334 O O . ASN A 1 289 ? 17.192 11.493 1.440 1.00 43.91 289 ASN A O 1
ATOM 2338 N N . TYR A 1 290 ? 18.156 9.756 2.463 1.00 48.09 290 TYR A N 1
ATOM 2339 C CA . TYR A 1 290 ? 17.156 8.785 1.981 1.00 48.09 290 TYR A CA 1
ATOM 2340 C C . TYR A 1 290 ? 16.546 7.810 3.007 1.00 48.09 290 TYR A C 1
ATOM 2342 O O . TYR A 1 290 ? 15.701 7.005 2.619 1.00 48.09 290 TYR A O 1
ATOM 2350 N N . GLN A 1 291 ? 16.877 7.870 4.305 1.00 57.69 291 GLN A N 1
ATOM 2351 C CA . GLN A 1 291 ? 16.185 7.050 5.317 1.00 57.69 291 GLN A CA 1
ATOM 2352 C C . GLN A 1 291 ? 15.380 7.927 6.275 1.00 57.69 291 GLN A C 1
ATOM 2354 O O . GLN A 1 291 ? 15.917 8.525 7.198 1.00 57.69 291 GLN A O 1
ATOM 2359 N N . THR A 1 292 ? 14.062 8.000 6.059 1.00 71.25 292 THR A N 1
ATOM 2360 C CA . THR A 1 292 ? 13.157 8.612 7.041 1.00 71.25 292 THR A CA 1
ATOM 2361 C C . THR A 1 292 ? 13.191 7.769 8.310 1.00 71.25 292 THR A C 1
ATOM 2363 O O . THR A 1 292 ? 12.905 6.572 8.254 1.00 71.25 292 THR A O 1
ATOM 2366 N N . ALA A 1 293 ? 13.523 8.381 9.445 1.00 85.88 293 ALA A N 1
ATOM 2367 C CA . ALA A 1 293 ? 13.436 7.704 10.727 1.00 85.88 293 ALA A CA 1
ATOM 2368 C C . ALA A 1 293 ? 12.010 7.176 10.976 1.00 85.88 293 ALA A C 1
ATOM 2370 O O . ALA A 1 293 ? 11.029 7.692 10.440 1.00 85.88 293 ALA A O 1
ATOM 2371 N N . VAL A 1 294 ? 11.880 6.124 11.776 1.00 88.62 294 VAL A N 1
ATOM 2372 C CA . VAL A 1 294 ? 10.605 5.444 12.030 1.00 88.62 294 VAL A CA 1
ATOM 2373 C C . VAL A 1 294 ? 10.384 5.343 13.531 1.00 88.62 294 VAL A C 1
ATOM 2375 O O . VAL A 1 294 ? 11.266 4.908 14.269 1.00 88.62 294 VAL A O 1
ATOM 2378 N N . HIS A 1 295 ? 9.197 5.725 13.992 1.00 93.19 295 HIS A N 1
ATOM 2379 C CA . HIS A 1 295 ? 8.740 5.421 15.340 1.00 93.19 295 HIS A CA 1
ATOM 2380 C C . HIS A 1 295 ? 8.204 4.001 15.384 1.00 93.19 295 HIS A C 1
ATOM 2382 O O . HIS A 1 295 ? 7.338 3.639 14.587 1.00 93.19 295 HIS A O 1
ATOM 2388 N N . VAL A 1 296 ? 8.707 3.218 16.329 1.00 95.12 296 VAL A N 1
ATOM 2389 C CA . VAL A 1 296 ? 8.269 1.845 16.547 1.00 95.12 296 VAL A CA 1
ATOM 2390 C C . VAL A 1 296 ? 7.701 1.728 17.946 1.00 95.12 296 VAL A C 1
ATOM 2392 O O . VAL A 1 296 ? 8.347 2.131 18.916 1.00 95.12 296 VAL A O 1
ATOM 2395 N N . PHE A 1 297 ? 6.486 1.202 18.018 1.00 96.56 297 PHE A N 1
ATOM 2396 C CA . PHE A 1 297 ? 5.740 0.986 19.243 1.00 96.56 297 PHE A CA 1
ATOM 2397 C C . PHE A 1 297 ? 5.486 -0.507 19.419 1.00 96.56 297 PHE A C 1
ATOM 2399 O O . PHE A 1 297 ? 4.910 -1.145 18.533 1.00 96.56 297 PHE A O 1
ATOM 2406 N N . ASP A 1 298 ? 5.923 -1.043 20.553 1.00 95.50 298 ASP A N 1
ATOM 2407 C CA . ASP A 1 298 ? 5.650 -2.422 20.947 1.00 95.50 298 ASP A CA 1
ATOM 2408 C C . ASP A 1 298 ? 4.272 -2.471 21.613 1.00 95.50 298 ASP A C 1
ATOM 2410 O O . ASP A 1 298 ? 3.991 -1.672 22.513 1.00 95.50 298 ASP A O 1
ATOM 2414 N N . LEU A 1 299 ? 3.403 -3.369 21.149 1.00 95.25 299 LEU A N 1
ATOM 2415 C CA . LEU A 1 299 ? 2.035 -3.483 21.643 1.00 95.25 299 LEU A CA 1
ATOM 2416 C C . LEU A 1 299 ? 1.844 -4.753 22.476 1.00 95.25 299 LEU A C 1
ATOM 2418 O O . LEU A 1 299 ? 2.310 -5.826 22.099 1.00 95.25 299 LEU A O 1
ATOM 2422 N N . GLU A 1 300 ? 1.080 -4.632 23.556 1.00 95.50 300 GLU A N 1
ATOM 2423 C CA . GLU A 1 300 ? 0.405 -5.743 24.225 1.00 95.50 300 GLU A CA 1
ATOM 2424 C C . GLU A 1 300 ? -1.087 -5.679 23.901 1.00 95.50 300 GLU A C 1
ATOM 2426 O O . GLU A 1 300 ? -1.680 -4.599 23.870 1.00 95.50 300 GLU A O 1
ATOM 2431 N N . HIS A 1 301 ? -1.689 -6.825 23.594 1.00 93.81 301 HIS A N 1
ATOM 2432 C CA . HIS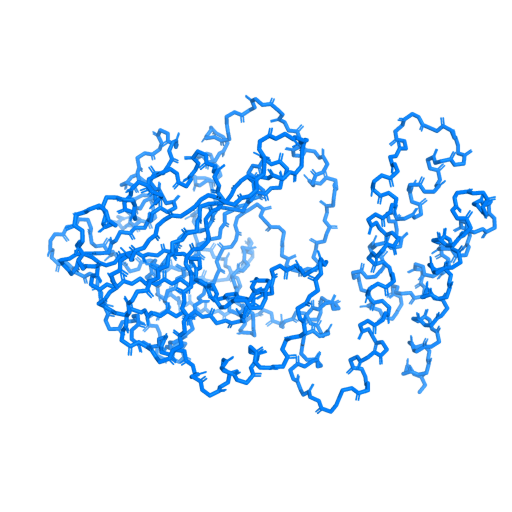 A 1 301 ? -3.074 -6.904 23.138 1.00 93.81 301 HIS A CA 1
ATOM 2433 C C . HIS A 1 301 ? -3.637 -8.326 23.247 1.00 93.81 301 HIS A C 1
ATOM 2435 O O . HIS A 1 301 ? -2.916 -9.278 23.537 1.00 93.81 301 HIS A O 1
ATOM 2441 N N . ASP A 1 302 ? -4.919 -8.495 22.919 1.00 87.94 302 ASP A N 1
ATOM 2442 C CA . ASP A 1 302 ? -5.639 -9.771 23.022 1.00 87.94 302 ASP A CA 1
ATOM 2443 C C . ASP A 1 302 ? -5.287 -10.828 21.956 1.00 87.94 302 ASP A C 1
ATOM 2445 O O . ASP A 1 302 ? -5.658 -11.996 22.099 1.00 87.94 302 ASP A O 1
ATOM 2449 N N . LYS A 1 303 ? -4.579 -10.455 20.884 1.00 85.69 303 LYS A N 1
ATOM 2450 C CA . LYS A 1 303 ? -4.167 -11.392 19.827 1.00 85.69 303 LYS A CA 1
ATOM 2451 C C . LYS A 1 303 ? -2.885 -12.174 20.191 1.00 85.69 303 LYS A C 1
ATOM 2453 O O . LYS A 1 303 ? -2.003 -11.637 20.852 1.00 85.69 303 LYS A O 1
ATOM 2458 N N . PRO A 1 304 ? -2.727 -13.422 19.712 1.00 83.81 304 PRO A N 1
ATOM 2459 C CA . PRO A 1 304 ? -1.648 -14.338 20.119 1.00 83.81 304 PRO A CA 1
ATOM 2460 C C . PRO A 1 304 ? -0.367 -14.235 19.271 1.00 83.81 304 PRO A C 1
ATOM 2462 O O . PRO A 1 304 ? 0.419 -15.179 19.205 1.00 83.81 304 PRO A O 1
ATOM 2465 N N . PHE A 1 305 ? -0.168 -13.123 18.570 1.00 83.88 305 PHE A N 1
ATOM 2466 C CA . PHE A 1 305 ? 1.029 -12.858 17.773 1.00 83.88 305 PHE A CA 1
ATOM 2467 C C . PHE A 1 305 ? 1.615 -11.506 18.173 1.00 83.88 305 PHE A C 1
ATOM 2469 O O . PHE A 1 305 ? 0.846 -10.597 18.465 1.00 83.88 305 PHE A O 1
ATOM 2476 N N . PRO A 1 306 ? 2.944 -11.333 18.178 1.00 87.06 306 PRO A N 1
ATOM 2477 C CA . PRO A 1 306 ? 3.526 -10.026 18.435 1.00 87.06 306 PRO A CA 1
ATOM 2478 C C . PRO A 1 306 ? 3.144 -9.064 17.309 1.00 87.06 306 PRO A C 1
ATOM 2480 O O . PRO A 1 306 ? 3.188 -9.427 16.130 1.00 87.06 306 PRO A O 1
ATOM 2483 N N . LEU A 1 307 ? 2.786 -7.837 17.674 1.00 92.00 307 LEU A N 1
ATOM 2484 C CA . LEU A 1 307 ? 2.433 -6.797 16.721 1.00 92.00 307 LEU A CA 1
ATOM 2485 C C . LEU A 1 307 ? 3.164 -5.509 17.057 1.00 92.00 307 LEU A C 1
ATOM 2487 O O . LEU A 1 307 ? 3.125 -5.020 18.186 1.00 92.00 307 LEU A O 1
ATOM 2491 N N . LEU A 1 308 ? 3.804 -4.944 16.042 1.00 94.88 308 LEU A N 1
ATOM 2492 C CA . LEU A 1 308 ? 4.452 -3.648 16.139 1.00 94.88 308 LEU A CA 1
ATOM 2493 C C . LEU A 1 308 ? 3.622 -2.600 15.417 1.00 94.88 308 LEU A C 1
ATOM 2495 O O . LEU A 1 308 ? 3.085 -2.855 14.342 1.00 94.88 308 LEU A O 1
ATOM 2499 N N . VAL A 1 309 ? 3.584 -1.382 15.939 1.00 94.44 309 VAL A N 1
ATOM 2500 C CA . VAL A 1 309 ? 3.161 -0.226 15.147 1.00 94.44 309 VAL A CA 1
ATOM 2501 C C . VAL A 1 309 ? 4.404 0.515 14.683 1.00 94.44 309 VAL A C 1
ATOM 2503 O O . VAL A 1 309 ? 5.175 1.022 15.494 1.00 94.44 309 VAL A O 1
ATOM 2506 N N . ARG A 1 310 ? 4.601 0.570 13.363 1.00 91.38 310 ARG A N 1
ATOM 2507 C CA . ARG A 1 310 ? 5.717 1.273 12.718 1.00 91.38 310 ARG A CA 1
ATOM 2508 C C . ARG A 1 310 ? 5.177 2.463 11.941 1.00 91.38 310 ARG A C 1
ATOM 2510 O O . ARG A 1 310 ? 4.360 2.308 11.037 1.00 91.38 310 ARG A O 1
ATOM 2517 N N . ILE A 1 311 ? 5.614 3.661 12.312 1.00 89.19 311 ILE A N 1
ATOM 2518 C CA . ILE A 1 311 ? 5.112 4.916 11.751 1.00 89.19 311 ILE A CA 1
ATOM 2519 C C . ILE A 1 311 ? 6.298 5.773 11.304 1.00 89.19 311 ILE A C 1
ATOM 2521 O O . ILE A 1 311 ? 7.119 6.142 12.145 1.00 89.19 311 ILE A O 1
ATOM 2525 N N . PRO A 1 312 ? 6.401 6.135 10.011 1.00 85.94 312 PRO A N 1
ATOM 2526 C CA . PRO A 1 312 ? 7.435 7.052 9.546 1.00 85.94 312 PRO A CA 1
ATOM 2527 C C . PRO A 1 312 ? 7.375 8.385 10.298 1.00 85.94 312 PRO A C 1
ATOM 2529 O O . PRO A 1 312 ? 6.293 8.970 10.424 1.00 85.94 312 PRO A O 1
ATOM 2532 N N . ASP A 1 313 ? 8.526 8.872 10.756 1.00 86.12 313 ASP A N 1
ATOM 2533 C CA . ASP A 1 313 ? 8.696 10.171 11.407 1.00 86.12 313 ASP A CA 1
ATOM 2534 C C . ASP A 1 313 ? 8.537 11.284 10.365 1.00 86.12 313 ASP A C 1
ATOM 2536 O O . ASP A 1 313 ? 9.481 11.751 9.728 1.00 86.12 313 ASP A O 1
ATOM 2540 N N . LYS A 1 314 ? 7.277 11.626 10.099 1.00 79.25 314 LYS A N 1
ATOM 2541 C CA . LYS A 1 314 ? 6.874 12.672 9.164 1.00 79.25 314 LYS A CA 1
ATOM 2542 C C . LYS A 1 314 ? 5.848 13.574 9.851 1.00 79.25 314 LYS A C 1
ATOM 2544 O O . LYS A 1 314 ? 4.991 13.053 10.567 1.00 79.25 314 LYS A O 1
ATOM 2549 N N . PRO A 1 315 ? 5.818 14.891 9.560 1.00 75.62 315 PRO A N 1
ATOM 2550 C CA . PRO A 1 315 ? 4.883 15.833 10.193 1.00 75.62 315 PRO A CA 1
ATOM 2551 C C . PRO A 1 315 ? 3.409 15.420 10.096 1.00 75.62 315 PRO A C 1
ATOM 2553 O O . PRO A 1 315 ? 2.602 15.695 10.975 1.00 75.62 315 PRO A O 1
ATOM 2556 N N . VAL A 1 316 ? 3.057 14.721 9.020 1.00 71.44 316 VAL A N 1
ATOM 2557 C CA . VAL A 1 316 ? 1.723 14.165 8.785 1.00 71.44 316 VAL A CA 1
ATOM 2558 C C . VAL A 1 316 ? 1.277 13.147 9.840 1.00 71.44 316 VAL A C 1
ATOM 2560 O O . VAL A 1 316 ? 0.086 13.043 10.119 1.00 71.44 316 VAL A O 1
ATOM 2563 N N . ASN A 1 317 ? 2.228 12.416 10.416 1.00 81.56 317 ASN A N 1
ATOM 2564 C CA . ASN A 1 317 ? 1.992 11.362 11.390 1.00 81.56 317 ASN A CA 1
ATOM 2565 C C . ASN A 1 317 ? 2.148 11.866 12.829 1.00 81.56 317 ASN A C 1
ATOM 2567 O O . ASN A 1 317 ? 1.958 11.081 13.753 1.00 81.56 317 ASN A O 1
ATOM 2571 N N . ALA A 1 318 ? 2.476 13.147 13.032 1.00 83.88 318 ALA A N 1
ATOM 2572 C CA . ALA A 1 318 ? 2.796 13.699 14.345 1.00 83.88 318 ALA A CA 1
ATOM 2573 C C . ALA A 1 318 ? 1.687 13.438 15.375 1.00 83.88 318 ALA A C 1
ATOM 2575 O O . ALA A 1 318 ? 1.980 12.920 16.443 1.00 83.88 318 ALA A O 1
ATOM 2576 N N . ALA A 1 319 ? 0.421 13.674 15.016 1.00 83.06 319 ALA A N 1
ATOM 2577 C CA . ALA A 1 319 ? -0.716 13.432 15.908 1.00 83.06 319 ALA A CA 1
ATOM 2578 C C . ALA A 1 319 ? -0.876 11.947 16.290 1.00 83.06 319 ALA A C 1
ATOM 2580 O O . ALA A 1 319 ? -1.176 11.621 17.433 1.00 83.06 319 ALA A O 1
ATOM 2581 N N . LEU A 1 320 ? -0.649 11.027 15.346 1.00 87.56 320 LEU A N 1
ATOM 2582 C CA . LEU A 1 320 ? -0.678 9.590 15.630 1.00 87.56 320 LEU A CA 1
ATOM 2583 C C . LEU A 1 320 ? 0.472 9.185 16.560 1.00 87.56 320 LEU A C 1
ATOM 2585 O O . LEU A 1 320 ? 0.263 8.458 17.528 1.00 87.56 320 LEU A O 1
ATOM 2589 N N . VAL A 1 321 ? 1.681 9.666 16.265 1.00 91.00 321 VAL A N 1
ATOM 2590 C CA . VAL A 1 321 ? 2.875 9.414 17.079 1.00 91.00 321 VAL A CA 1
ATOM 2591 C C . VAL A 1 321 ? 2.686 9.979 18.482 1.00 91.00 321 VAL A C 1
ATOM 2593 O O . VAL A 1 321 ? 3.035 9.302 19.444 1.00 91.00 321 VAL A O 1
ATOM 2596 N N . GLU A 1 322 ? 2.126 11.179 18.612 1.00 90.81 322 GLU A N 1
ATOM 2597 C CA . GLU A 1 322 ? 1.820 11.827 19.886 1.00 90.81 322 GLU A CA 1
ATOM 2598 C C . GLU A 1 322 ? 0.804 11.012 20.684 1.00 90.81 322 GLU A C 1
ATOM 2600 O O . GLU A 1 322 ? 1.124 10.611 21.796 1.00 90.81 322 GLU A O 1
ATOM 2605 N N . ASN A 1 323 ? -0.339 10.647 20.092 1.00 89.44 323 ASN A N 1
ATOM 2606 C CA . ASN A 1 323 ? -1.362 9.835 20.760 1.00 89.44 323 ASN A CA 1
ATOM 2607 C C . ASN A 1 323 ? -0.802 8.510 21.300 1.00 89.44 323 ASN A C 1
ATOM 2609 O O . ASN A 1 323 ? -1.041 8.159 22.453 1.00 89.44 323 ASN A O 1
ATOM 2613 N N . LEU A 1 324 ? -0.015 7.786 20.498 1.00 92.62 324 LEU A N 1
ATOM 2614 C CA . LEU A 1 324 ? 0.612 6.533 20.935 1.00 92.62 324 LEU A CA 1
ATOM 2615 C C . LEU A 1 324 ? 1.732 6.759 21.959 1.00 92.62 324 LEU A C 1
ATOM 2617 O O . LEU A 1 324 ? 1.953 5.923 22.831 1.00 92.62 324 LEU A O 1
ATOM 2621 N N . THR A 1 325 ? 2.443 7.885 21.874 1.00 94.31 325 THR A N 1
ATOM 2622 C CA . THR A 1 325 ? 3.471 8.252 22.857 1.00 94.31 325 THR A CA 1
ATOM 2623 C C . THR A 1 325 ? 2.846 8.590 24.206 1.00 94.31 325 THR A C 1
ATOM 2625 O O . THR A 1 325 ? 3.381 8.170 25.228 1.00 94.31 325 THR A O 1
ATOM 2628 N N . THR A 1 326 ? 1.734 9.322 24.216 1.00 92.69 326 THR A N 1
ATOM 2629 C CA . THR A 1 326 ? 0.957 9.627 25.421 1.00 92.69 326 THR A CA 1
ATOM 2630 C C . THR A 1 326 ? 0.423 8.339 26.034 1.00 92.69 326 THR A C 1
ATOM 2632 O O . THR A 1 326 ? 0.757 8.049 27.176 1.00 92.69 326 THR A O 1
ATOM 2635 N N . ALA A 1 327 ? -0.228 7.480 25.239 1.00 91.25 327 ALA A N 1
ATOM 2636 C CA . ALA A 1 327 ? -0.698 6.175 25.712 1.00 91.25 327 ALA A CA 1
ATOM 2637 C C . ALA A 1 327 ? 0.433 5.307 26.303 1.00 91.25 327 ALA A C 1
ATOM 2639 O O . ALA A 1 327 ? 0.245 4.642 27.317 1.00 91.25 327 ALA A O 1
ATOM 2640 N N . CYS A 1 328 ? 1.634 5.350 25.715 1.00 93.69 328 CYS A N 1
ATOM 2641 C CA . CYS A 1 328 ? 2.810 4.651 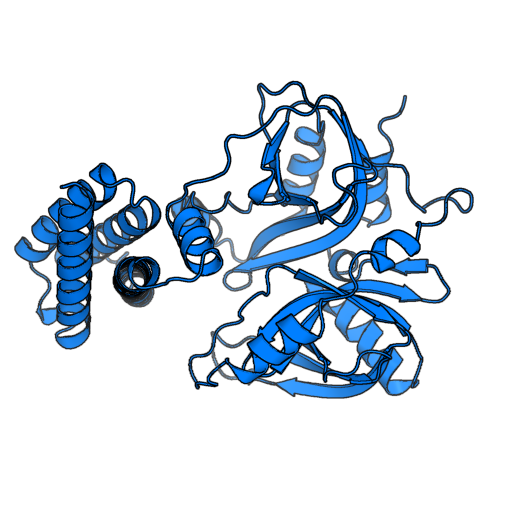26.240 1.00 93.69 328 CYS A CA 1
ATOM 2642 C C . CYS A 1 328 ? 3.283 5.205 27.594 1.00 93.69 328 CYS A C 1
ATOM 2644 O O . CYS A 1 328 ? 3.618 4.438 28.495 1.00 93.69 328 CYS A O 1
ATOM 2646 N N . LYS A 1 329 ? 3.317 6.534 27.751 1.00 93.81 329 LYS A N 1
ATOM 2647 C CA . LYS A 1 329 ? 3.743 7.193 28.997 1.00 93.81 329 LYS A CA 1
ATOM 2648 C C . LYS A 1 329 ? 2.748 6.974 30.129 1.00 93.81 329 LYS A C 1
ATOM 2650 O O . LYS A 1 329 ? 3.160 6.645 31.240 1.00 93.81 329 LYS A O 1
ATOM 2655 N N . ASP A 1 330 ? 1.468 7.128 29.818 1.00 94.12 330 ASP A N 1
ATOM 2656 C CA . ASP A 1 330 ? 0.382 7.085 30.796 1.00 94.12 330 ASP A CA 1
ATOM 2657 C C . ASP A 1 330 ? -0.045 5.641 31.104 1.00 94.12 330 ASP A C 1
ATOM 2659 O O . ASP A 1 330 ? -0.756 5.388 32.073 1.00 94.12 330 ASP A O 1
ATOM 2663 N N . LYS A 1 331 ? 0.476 4.672 30.333 1.00 92.19 331 LYS A N 1
ATOM 2664 C CA . LYS A 1 331 ? 0.102 3.249 30.368 1.00 92.19 331 LYS A CA 1
ATOM 2665 C C . LYS A 1 331 ? -1.393 3.039 30.126 1.00 92.19 331 LYS A C 1
ATOM 2667 O O . LYS A 1 331 ? -1.966 2.062 30.612 1.00 92.19 331 LYS A O 1
ATOM 2672 N N . ASP A 1 332 ? -1.994 3.937 29.355 1.00 92.69 332 ASP A N 1
ATOM 2673 C CA . ASP A 1 332 ? -3.400 3.878 28.997 1.00 92.69 332 ASP A CA 1
ATOM 2674 C C . ASP A 1 332 ? -3.675 2.691 28.076 1.00 92.69 332 ASP A C 1
ATOM 2676 O O . ASP A 1 332 ? -2.879 2.331 27.201 1.00 92.69 332 ASP A O 1
ATOM 2680 N N . ILE A 1 333 ? -4.853 2.101 28.262 1.00 93.56 333 ILE A N 1
ATOM 2681 C CA . ILE A 1 333 ? -5.374 1.064 27.380 1.00 93.56 333 ILE A CA 1
ATOM 2682 C C . ILE A 1 333 ? -6.203 1.746 26.294 1.00 93.56 333 ILE A C 1
ATOM 2684 O O . ILE A 1 333 ? -7.189 2.425 26.574 1.00 93.56 333 ILE A O 1
ATOM 2688 N N . ILE A 1 334 ? -5.819 1.529 25.042 1.00 93.94 334 ILE A N 1
ATOM 2689 C CA . ILE A 1 334 ? -6.593 1.930 23.870 1.00 93.94 334 ILE A CA 1
ATOM 2690 C C . ILE A 1 334 ? -7.620 0.822 23.599 1.00 93.94 334 ILE A C 1
ATOM 2692 O O . ILE A 1 334 ? -7.240 -0.340 23.431 1.00 93.94 334 ILE A O 1
ATOM 2696 N N . ASP A 1 335 ? -8.914 1.157 23.525 1.00 94.19 335 ASP A N 1
ATOM 2697 C CA . ASP A 1 335 ? -9.987 0.163 23.330 1.00 94.19 335 ASP A CA 1
ATOM 2698 C C . ASP A 1 335 ? -9.741 -0.708 22.097 1.00 94.19 335 ASP A C 1
ATOM 2700 O O . ASP A 1 335 ? -9.946 -1.924 22.136 1.00 94.19 335 ASP A O 1
ATOM 2704 N N . GLY A 1 336 ? -9.249 -0.100 21.014 1.00 93.44 336 GLY A N 1
ATOM 2705 C CA . GLY A 1 336 ? -8.685 -0.858 19.912 1.00 93.44 336 GLY A CA 1
ATOM 2706 C C . GLY A 1 336 ? -8.002 -0.033 18.831 1.00 93.44 336 GLY A C 1
ATOM 2707 O O . GLY A 1 336 ? -8.142 1.185 18.748 1.00 93.44 336 GLY A O 1
ATOM 2708 N N . VAL A 1 337 ? -7.264 -0.725 17.972 1.00 93.75 337 VAL A N 1
ATOM 2709 C CA . VAL A 1 337 ? -6.535 -0.161 16.836 1.00 93.75 337 VAL A CA 1
ATOM 2710 C C . VAL A 1 337 ? -6.932 -0.928 15.586 1.00 93.75 337 VAL A C 1
ATOM 2712 O O . VAL A 1 337 ? -6.767 -2.146 15.517 1.00 93.75 337 VAL A O 1
ATOM 2715 N N . PHE A 1 338 ? -7.459 -0.216 14.593 1.00 93.25 338 PHE A N 1
ATOM 2716 C CA . PHE A 1 338 ? -7.730 -0.765 13.269 1.00 93.25 338 PHE A CA 1
ATOM 2717 C C . PHE A 1 338 ? -6.661 -0.294 12.290 1.00 93.25 338 PHE A C 1
ATOM 2719 O O . PHE A 1 338 ? -6.343 0.897 12.231 1.00 93.25 338 PHE A O 1
ATOM 2726 N N . GLY A 1 339 ? -6.109 -1.209 11.499 1.00 92.75 339 GLY A N 1
ATOM 2727 C CA . GLY A 1 339 ? -5.020 -0.871 10.593 1.00 92.75 339 GLY A CA 1
ATOM 2728 C C . GLY A 1 339 ? -4.742 -1.900 9.510 1.00 92.75 339 GLY A C 1
ATOM 2729 O O . GLY A 1 339 ? -5.351 -2.968 9.452 1.00 92.75 339 GLY A O 1
ATOM 2730 N N . LYS A 1 340 ? -3.798 -1.552 8.633 1.00 90.81 340 LYS A N 1
ATOM 2731 C CA . LYS A 1 340 ? -3.288 -2.454 7.593 1.00 90.81 340 LYS A CA 1
ATOM 2732 C C . LYS A 1 340 ? -2.194 -3.331 8.173 1.00 90.81 340 LYS A C 1
ATOM 2734 O O . LYS A 1 340 ? -1.294 -2.807 8.827 1.00 90.81 340 LYS A O 1
ATOM 2739 N N . LEU A 1 341 ? -2.238 -4.622 7.873 1.00 90.06 341 LEU A N 1
ATOM 2740 C CA . LEU A 1 341 ? -1.158 -5.525 8.239 1.00 90.06 341 LEU A CA 1
ATOM 2741 C C . LEU A 1 341 ? -0.051 -5.508 7.184 1.00 90.06 341 LEU A C 1
ATOM 2743 O O . LEU A 1 341 ? -0.306 -5.558 5.978 1.00 90.06 341 LEU A O 1
ATOM 2747 N N . SER A 1 342 ? 1.190 -5.489 7.643 1.00 89.62 342 SER A N 1
ATOM 2748 C CA . SER A 1 342 ? 2.371 -5.687 6.813 1.00 89.62 342 SER A CA 1
ATOM 2749 C C . SER A 1 342 ? 3.400 -6.553 7.529 1.00 89.62 342 SER A C 1
ATOM 2751 O O . SER A 1 342 ? 3.369 -6.701 8.747 1.00 89.62 342 SER A O 1
ATOM 2753 N N . ILE A 1 343 ? 4.308 -7.142 6.761 1.00 87.31 343 ILE A N 1
ATOM 2754 C CA . ILE A 1 343 ? 5.539 -7.732 7.277 1.00 87.31 343 ILE A CA 1
ATOM 2755 C C . ILE A 1 343 ? 6.671 -6.773 6.927 1.00 87.31 343 ILE A C 1
ATOM 2757 O O . ILE A 1 343 ? 6.849 -6.412 5.762 1.00 87.31 343 ILE A O 1
ATOM 2761 N N . GLU A 1 344 ? 7.423 -6.351 7.938 1.00 85.88 344 GLU A N 1
ATOM 2762 C CA . GLU A 1 344 ? 8.610 -5.514 7.780 1.00 85.88 344 GLU A CA 1
ATOM 2763 C C . GLU A 1 344 ? 9.763 -6.133 8.559 1.00 85.88 344 GLU A C 1
ATOM 2765 O O . GLU A 1 344 ? 9.688 -6.264 9.782 1.00 85.88 344 GLU A O 1
ATOM 2770 N N . ARG A 1 345 ? 10.841 -6.504 7.856 1.00 82.38 345 ARG A N 1
ATOM 2771 C CA . ARG A 1 345 ? 12.041 -7.101 8.467 1.00 82.38 345 ARG A CA 1
ATOM 2772 C C . ARG A 1 345 ? 11.690 -8.295 9.372 1.00 82.38 345 ARG A C 1
ATOM 2774 O O . ARG A 1 345 ? 12.101 -8.340 10.529 1.00 82.38 345 ARG A O 1
ATOM 2781 N N . GLY A 1 346 ? 10.821 -9.183 8.885 1.00 83.06 346 GLY A N 1
ATOM 2782 C CA . GLY A 1 346 ? 10.315 -10.350 9.624 1.00 83.06 346 GLY A CA 1
ATOM 2783 C C . GLY A 1 346 ? 9.319 -10.074 10.751 1.00 83.06 346 GLY A C 1
ATOM 2784 O O . GLY A 1 346 ? 8.834 -11.016 11.368 1.00 83.06 346 GLY A O 1
ATOM 2785 N N . ASN A 1 347 ? 8.990 -8.813 11.032 1.00 87.88 347 ASN A N 1
ATOM 2786 C CA . ASN A 1 347 ? 8.040 -8.464 12.081 1.00 87.88 347 ASN A CA 1
ATOM 2787 C C . ASN A 1 347 ? 6.663 -8.191 11.490 1.00 87.88 347 ASN A C 1
ATOM 2789 O O . ASN A 1 347 ? 6.535 -7.477 10.491 1.00 87.88 347 ASN A O 1
ATOM 2793 N N . LEU A 1 348 ? 5.623 -8.697 12.152 1.00 91.12 348 LEU A N 1
ATOM 2794 C CA . LEU A 1 348 ? 4.257 -8.310 11.841 1.00 91.12 348 LEU A CA 1
ATOM 2795 C C . LEU A 1 348 ? 4.008 -6.895 12.354 1.00 91.12 348 LEU A C 1
ATOM 2797 O O . LEU A 1 348 ? 4.181 -6.590 13.536 1.00 91.12 348 LEU A O 1
ATOM 2801 N N . CYS A 1 349 ? 3.596 -6.035 11.439 1.00 92.62 349 CYS A N 1
ATOM 2802 C CA . CYS A 1 349 ? 3.394 -4.626 11.687 1.00 92.62 349 CYS A CA 1
ATOM 2803 C C . CYS A 1 349 ? 1.953 -4.238 11.373 1.00 92.62 349 CYS A C 1
ATOM 2805 O O . CYS A 1 349 ? 1.346 -4.731 10.421 1.00 92.62 349 CYS A O 1
ATOM 2807 N N . LEU A 1 350 ? 1.414 -3.324 12.170 1.00 92.56 350 LEU A N 1
ATOM 2808 C CA . LEU A 1 350 ? 0.135 -2.678 11.943 1.00 92.56 350 LEU A CA 1
ATOM 2809 C C . LEU A 1 350 ? 0.383 -1.211 11.615 1.00 92.56 350 LEU A C 1
ATOM 2811 O O . LEU A 1 350 ? 0.959 -0.478 12.417 1.00 92.56 350 LEU A O 1
ATOM 2815 N N . PHE A 1 351 ? -0.086 -0.770 10.453 1.00 91.38 351 PHE A N 1
ATOM 2816 C CA . PHE A 1 351 ? -0.183 0.651 10.142 1.00 91.38 351 PHE A CA 1
ATOM 2817 C C . PHE A 1 351 ? -1.559 1.169 10.593 1.00 91.38 351 PHE A C 1
ATOM 2819 O O . PHE A 1 351 ? -2.558 0.798 9.962 1.00 91.38 351 PHE A O 1
ATOM 2826 N N . PRO A 1 352 ? -1.652 1.993 11.658 1.00 92.31 352 PRO A N 1
ATOM 2827 C CA . PRO A 1 352 ? -2.933 2.415 12.217 1.00 92.31 352 PRO A CA 1
ATOM 2828 C C . PRO A 1 352 ? -3.693 3.327 11.255 1.00 92.31 352 PRO A C 1
ATOM 2830 O O . PRO A 1 352 ? -3.197 4.372 10.835 1.00 92.31 352 PRO A O 1
ATOM 2833 N N . LEU A 1 353 ? -4.926 2.943 10.946 1.00 89.88 353 LEU A N 1
ATOM 2834 C CA . LEU A 1 353 ? -5.877 3.731 10.166 1.00 89.88 353 LEU A CA 1
ATOM 2835 C C . LEU A 1 353 ? -6.917 4.410 11.063 1.00 89.88 353 LEU A C 1
ATOM 2837 O O . LEU A 1 353 ? -7.327 5.538 10.778 1.00 89.88 353 LEU A O 1
ATOM 2841 N N . ALA A 1 354 ? -7.299 3.746 12.156 1.00 89.88 354 ALA A N 1
ATOM 2842 C CA . ALA A 1 354 ? -8.196 4.271 13.175 1.00 89.88 354 ALA A CA 1
ATOM 2843 C C . ALA A 1 354 ? -7.788 3.801 14.581 1.00 89.88 354 ALA A C 1
ATOM 2845 O O . ALA A 1 354 ? -7.272 2.695 14.756 1.00 89.88 354 ALA A O 1
ATOM 2846 N N . LEU A 1 355 ? -8.044 4.642 15.580 1.00 90.56 355 LEU A N 1
ATOM 2847 C CA . LEU A 1 355 ? -7.955 4.325 17.005 1.00 90.56 355 LEU A CA 1
ATOM 2848 C C . LEU A 1 355 ? -9.361 4.384 17.596 1.00 90.56 355 LEU A C 1
ATOM 2850 O O . LEU A 1 355 ? -10.135 5.271 17.246 1.00 90.56 355 LEU A O 1
ATOM 2854 N N . VAL A 1 356 ? -9.684 3.467 18.495 1.00 90.12 356 VAL A N 1
ATOM 2855 C CA . VAL A 1 356 ? -10.927 3.468 19.264 1.00 90.12 356 VAL A CA 1
ATOM 2856 C C . VAL A 1 356 ? -10.567 3.772 20.710 1.00 90.12 356 VAL A C 1
ATOM 2858 O O . VAL A 1 356 ? -9.728 3.088 21.296 1.00 90.12 356 VAL A O 1
ATOM 2861 N N . THR A 1 357 ? -11.168 4.815 21.273 1.00 87.50 357 THR A N 1
ATOM 2862 C CA . THR A 1 357 ? -10.935 5.234 22.660 1.00 87.50 357 THR A CA 1
ATOM 2863 C C . THR A 1 357 ? -12.242 5.715 23.265 1.00 87.50 357 THR A C 1
ATOM 2865 O O . THR A 1 357 ? -12.909 6.586 22.702 1.00 87.50 357 THR A O 1
ATOM 2868 N N . SER A 1 358 ? -12.625 5.135 24.397 1.00 85.88 358 SER A N 1
ATOM 2869 C CA . SER A 1 358 ? -13.909 5.369 25.060 1.00 85.88 358 SER A CA 1
ATOM 2870 C C . SER A 1 358 ? -15.098 5.197 24.105 1.00 85.88 358 SER A C 1
ATOM 2872 O O . SER A 1 358 ? -16.012 6.022 24.071 1.00 85.88 358 SER A O 1
ATOM 2874 N N . GLY A 1 359 ? -15.042 4.166 23.255 1.00 82.69 359 GLY A N 1
ATOM 2875 C CA . GLY A 1 359 ? -16.055 3.880 22.232 1.00 82.69 359 GLY A CA 1
ATOM 2876 C C . GLY A 1 359 ? -16.122 4.877 21.064 1.00 82.69 359 GLY A C 1
ATOM 2877 O O . GLY A 1 359 ? -16.970 4.727 20.184 1.00 82.69 359 GLY A O 1
ATOM 2878 N N . LYS A 1 360 ? -15.239 5.883 21.014 1.00 83.81 360 LYS A N 1
ATOM 2879 C CA . LYS A 1 360 ? -15.157 6.857 19.917 1.00 83.81 360 LYS A CA 1
ATOM 2880 C C . LYS A 1 360 ? -14.044 6.483 18.950 1.00 83.81 360 LYS A C 1
ATOM 2882 O O . LYS A 1 360 ? -12.947 6.122 19.365 1.00 83.81 360 LYS A O 1
ATOM 2887 N N . VAL A 1 361 ? -14.320 6.612 17.654 1.00 83.00 361 VAL A N 1
ATOM 2888 C CA . VAL A 1 361 ? -13.343 6.349 16.592 1.00 83.00 361 VAL A CA 1
ATOM 2889 C C . VAL A 1 361 ? -12.611 7.638 16.234 1.00 83.00 361 VAL A C 1
ATOM 2891 O O . VAL A 1 361 ? -13.224 8.640 15.873 1.00 83.00 361 VAL A O 1
ATOM 2894 N N . MET A 1 362 ? -11.287 7.598 16.303 1.00 82.81 362 MET A N 1
ATOM 2895 C CA . MET A 1 362 ? -10.386 8.650 15.853 1.00 82.81 362 MET A CA 1
ATOM 2896 C C . MET A 1 362 ? -9.617 8.172 14.624 1.00 82.81 362 MET A C 1
ATOM 2898 O O . MET A 1 362 ? -9.110 7.055 14.610 1.00 82.81 362 MET A O 1
ATOM 2902 N N . PHE A 1 363 ? -9.468 9.026 13.612 1.00 78.56 363 PHE A N 1
ATOM 2903 C CA . PHE A 1 363 ? -8.705 8.728 12.394 1.00 78.56 363 PHE A CA 1
ATOM 2904 C C . PHE A 1 363 ? -7.394 9.536 12.383 1.00 78.56 363 PHE A C 1
ATOM 2906 O O . PHE A 1 363 ? -7.384 10.700 11.976 1.00 78.56 363 PHE A O 1
ATOM 2913 N N . PRO A 1 364 ? -6.267 8.966 12.837 1.00 66.06 364 PRO A N 1
ATOM 2914 C CA . PRO A 1 364 ? -5.076 9.736 13.209 1.00 66.06 364 PRO A CA 1
ATOM 2915 C C . PRO A 1 364 ? -4.354 10.368 12.017 1.00 66.06 364 PRO A C 1
ATOM 2917 O O . PRO A 1 364 ? -3.864 11.491 12.108 1.00 66.06 364 PRO A O 1
ATOM 2920 N N . ALA A 1 365 ? -4.348 9.691 10.865 1.00 61.06 365 ALA A N 1
ATOM 2921 C CA . ALA A 1 365 ? -3.785 10.222 9.622 1.00 61.06 365 ALA A CA 1
ATOM 2922 C C . ALA A 1 365 ? -4.523 11.478 9.119 1.00 61.06 365 ALA A C 1
ATOM 2924 O O . ALA A 1 365 ? -3.981 12.245 8.319 1.00 61.06 365 ALA A O 1
ATOM 2925 N N . ILE A 1 366 ? -5.747 11.716 9.598 1.00 52.78 366 ILE A N 1
ATOM 2926 C CA . ILE A 1 366 ? -6.549 12.902 9.289 1.00 52.78 366 ILE A CA 1
ATOM 2927 C C . ILE A 1 366 ? -6.093 14.103 10.146 1.00 52.78 366 ILE A C 1
ATOM 2929 O O . ILE A 1 366 ? -6.187 15.235 9.695 1.00 52.78 366 ILE A O 1
ATOM 2933 N N . ALA A 1 367 ? -5.470 13.889 11.310 1.00 44.12 367 ALA A N 1
ATOM 2934 C CA . ALA A 1 367 ? -5.199 14.935 12.304 1.00 44.12 367 ALA A CA 1
ATOM 2935 C C . ALA A 1 367 ? -3.948 15.822 12.062 1.00 44.12 367 ALA A C 1
ATOM 2937 O O . ALA A 1 367 ? -3.714 16.759 12.820 1.00 44.12 367 ALA A O 1
ATOM 2938 N N . GLY A 1 368 ? -3.144 15.574 11.018 1.00 41.19 368 GLY A N 1
ATOM 2939 C CA . GLY A 1 368 ? -1.878 16.293 10.774 1.00 41.19 368 GLY A CA 1
ATOM 2940 C C . GLY A 1 368 ? -1.930 17.440 9.743 1.00 41.19 368 GLY A C 1
ATOM 2941 O O . GLY A 1 368 ? -2.156 17.187 8.555 1.00 41.19 368 GLY A O 1
ATOM 2942 N N . ASN A 1 369 ? -1.625 18.664 10.206 1.00 41.28 369 ASN A N 1
ATOM 2943 C CA . ASN A 1 369 ? -1.098 19.879 9.534 1.00 41.28 369 ASN A CA 1
ATOM 2944 C C . ASN A 1 369 ? -1.770 20.485 8.286 1.00 41.28 369 ASN A C 1
ATOM 2946 O O . ASN A 1 369 ? -1.341 21.550 7.833 1.00 41.28 369 ASN A O 1
ATOM 2950 N N . PHE A 1 370 ? -2.840 19.915 7.740 1.00 42.34 370 PHE A N 1
ATOM 2951 C CA . PHE A 1 370 ? -3.669 20.677 6.808 1.00 42.34 370 PHE A CA 1
ATOM 2952 C C . PHE A 1 370 ? -4.566 21.617 7.623 1.00 42.34 370 PHE A C 1
ATOM 2954 O O . PHE A 1 370 ? -5.339 21.158 8.452 1.00 42.34 370 PHE A O 1
ATOM 2961 N N . LYS A 1 371 ? -4.536 22.932 7.351 1.00 40.38 371 LYS A N 1
ATOM 2962 C CA . LYS A 1 371 ? -5.533 23.911 7.857 1.00 40.38 371 LYS A CA 1
ATOM 2963 C C . LYS A 1 371 ? -6.973 23.622 7.381 1.00 40.38 371 LYS A C 1
ATOM 2965 O O . LYS A 1 371 ? -7.849 24.469 7.508 1.00 40.38 371 LYS A O 1
ATOM 2970 N N . ILE A 1 372 ? -7.208 22.466 6.769 1.00 43.03 372 ILE A N 1
ATOM 2971 C CA . ILE A 1 372 ? -8.528 21.999 6.383 1.00 43.03 372 ILE A CA 1
ATOM 2972 C C . ILE A 1 372 ? -9.059 21.274 7.613 1.00 43.03 372 ILE A C 1
ATOM 2974 O O . ILE A 1 372 ? -8.539 20.227 7.985 1.00 43.03 372 ILE A O 1
ATOM 2978 N N . ASN A 1 373 ? -10.046 21.872 8.275 1.00 44.03 373 ASN A N 1
ATOM 2979 C CA . ASN A 1 373 ? -10.686 21.271 9.432 1.00 44.03 373 ASN A CA 1
ATOM 2980 C C . ASN A 1 373 ? -11.242 19.897 9.027 1.00 44.03 373 ASN A C 1
ATOM 2982 O O . ASN A 1 373 ? -11.937 19.756 8.024 1.00 44.03 373 ASN A O 1
ATOM 2986 N N . ASN A 1 374 ? -10.916 18.872 9.804 1.00 50.31 374 ASN A N 1
ATOM 2987 C CA . ASN A 1 374 ? -11.328 17.486 9.568 1.00 50.31 374 ASN A CA 1
ATOM 2988 C C . ASN A 1 374 ? -12.851 17.353 9.532 1.00 50.31 374 ASN A C 1
ATOM 2990 O O . ASN A 1 374 ? -13.402 16.571 8.754 1.00 50.31 374 ASN A O 1
ATOM 2994 N N . LYS A 1 375 ? -13.516 18.186 10.343 1.00 45.91 375 LYS A N 1
ATOM 2995 C CA . LYS A 1 375 ? -14.959 18.363 10.327 1.00 45.91 375 LYS A CA 1
ATOM 2996 C C . LYS A 1 375 ? -15.426 18.857 8.967 1.00 45.91 375 LYS A C 1
ATOM 2998 O O . LYS A 1 375 ? -16.451 18.376 8.539 1.00 45.91 375 LYS A O 1
ATOM 3003 N N . ASP A 1 376 ? -14.679 19.702 8.259 1.00 51.34 376 ASP A N 1
ATOM 3004 C CA . ASP A 1 376 ? -15.059 20.229 6.943 1.00 51.34 376 ASP A CA 1
ATOM 3005 C C . ASP A 1 376 ? -14.897 19.193 5.828 1.00 51.34 376 ASP A C 1
ATOM 3007 O O . ASP A 1 376 ? -15.720 19.178 4.925 1.00 51.34 376 ASP A O 1
ATOM 3011 N N . ILE A 1 377 ? -13.880 18.317 5.864 1.00 51.91 377 ILE A N 1
ATOM 3012 C CA . ILE A 1 377 ? -13.761 17.219 4.880 1.00 51.91 377 ILE A CA 1
ATOM 3013 C C . ILE A 1 377 ? -14.910 16.239 5.090 1.00 51.91 377 ILE A C 1
ATOM 3015 O O . ILE A 1 377 ? -15.632 15.935 4.149 1.00 51.91 377 ILE A O 1
ATOM 3019 N N . LEU A 1 378 ? -15.128 15.795 6.331 1.00 52.16 378 LEU A N 1
ATOM 3020 C CA . LEU A 1 378 ? -16.235 14.901 6.664 1.00 52.16 378 LEU A CA 1
ATOM 3021 C C . LEU A 1 378 ? -17.588 15.581 6.414 1.00 52.16 378 LEU A C 1
ATOM 3023 O O . LEU A 1 378 ? -18.457 14.992 5.792 1.00 52.16 378 LEU A O 1
ATOM 3027 N N . GLN A 1 379 ? -17.776 16.842 6.797 1.00 52.50 379 GLN A N 1
ATOM 3028 C CA . GLN A 1 379 ? -18.987 17.604 6.491 1.00 52.50 379 GLN A CA 1
ATOM 3029 C C . GLN A 1 379 ? -19.174 17.762 4.988 1.00 52.50 379 GLN A C 1
ATOM 3031 O O . GLN A 1 379 ? -20.281 17.568 4.530 1.00 52.50 379 GLN A O 1
ATOM 3036 N N . GLN A 1 380 ? -18.148 18.039 4.188 1.00 53.16 380 GLN A N 1
ATOM 3037 C CA . GLN A 1 380 ? -18.300 18.108 2.729 1.00 53.16 380 GLN A CA 1
ATOM 3038 C C . GLN A 1 380 ? -18.671 16.750 2.128 1.00 53.16 380 G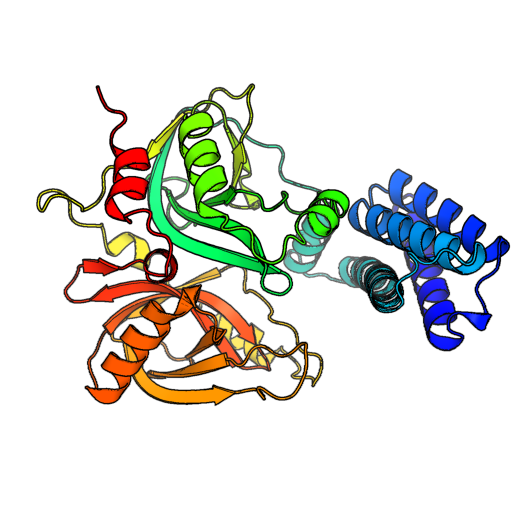LN A C 1
ATOM 3040 O O . GLN A 1 380 ? -19.518 16.690 1.239 1.00 53.16 380 GLN A O 1
ATOM 3045 N N . LEU A 1 381 ? -18.088 15.670 2.651 1.00 49.03 381 LEU A N 1
ATOM 3046 C CA . LEU A 1 381 ? -18.436 14.294 2.306 1.00 49.03 381 LEU A CA 1
ATOM 3047 C C . LEU A 1 381 ? -19.886 13.939 2.695 1.00 49.03 381 LEU A C 1
ATOM 3049 O O . LEU A 1 381 ? -20.565 13.236 1.952 1.00 49.03 381 LEU A O 1
ATOM 3053 N N . TYR A 1 382 ? -20.371 14.433 3.839 1.00 46.19 382 TYR A N 1
ATOM 3054 C CA . TYR A 1 382 ? -21.650 14.036 4.445 1.00 46.19 382 TYR A CA 1
ATOM 3055 C C . TYR A 1 382 ? -22.813 15.041 4.256 1.00 46.19 382 TYR A C 1
ATOM 3057 O O . TYR A 1 382 ? -23.972 14.659 4.420 1.00 46.19 382 TYR A O 1
ATOM 3065 N N . GLN A 1 383 ? -22.568 16.315 3.916 1.00 45.38 383 GLN A N 1
ATOM 3066 C CA . GLN A 1 383 ? -23.583 17.391 3.874 1.00 45.38 383 GLN A CA 1
ATOM 3067 C C . GLN A 1 383 ? -24.434 17.419 2.594 1.00 45.38 383 GLN A C 1
ATOM 3069 O O . GLN A 1 383 ? -25.315 18.269 2.477 1.00 45.38 383 GLN A O 1
ATOM 3074 N N . GLN A 1 384 ? -24.279 16.487 1.652 1.00 47.59 384 GLN A N 1
ATOM 3075 C CA . GLN A 1 384 ? -25.080 16.481 0.417 1.00 47.59 384 GLN A CA 1
ATOM 3076 C C . GLN A 1 384 ? -26.472 15.836 0.564 1.00 47.59 384 GLN A C 1
ATOM 3078 O O . GLN A 1 384 ? -26.903 15.041 -0.267 1.00 47.59 384 GLN A O 1
ATOM 3083 N N . LYS A 1 385 ? -27.216 16.221 1.605 1.00 37.47 385 LYS A N 1
ATOM 3084 C CA . LYS A 1 385 ? -28.683 16.117 1.608 1.00 37.47 385 LYS A CA 1
ATOM 3085 C C . LYS A 1 385 ? -29.275 17.496 1.873 1.00 37.47 385 LYS A C 1
ATOM 3087 O O . LYS A 1 385 ? -29.555 17.842 3.020 1.00 37.47 385 LYS A O 1
ATOM 3092 N N . LYS A 1 386 ? -29.462 18.249 0.793 1.00 34.28 386 LYS A N 1
ATOM 3093 C CA . LYS A 1 386 ? -30.643 19.086 0.588 1.00 34.28 386 LYS A CA 1
ATOM 3094 C C . LYS A 1 386 ? -31.110 18.911 -0.843 1.00 34.28 386 LYS A C 1
ATOM 3096 O O . LYS A 1 386 ? -30.235 18.963 -1.735 1.00 34.28 386 LYS A O 1
#

Radius of gyration: 22.8 Å; chains: 1; bounding box: 61×49×61 Å

Sequence (386 aa):
MMQIQLENACREIKEFSELLAYNGLNLVSQENIKQIEMFLQHASQLRLFRLASSLRYLHVELNRFIMHQPAFNVERYVFYLNNCWLLSQAFLSGKMATDERKKRHLAEICGDMSEPVDIDELELRLAGLEKVFLEGALFGLVFHFFPLRQDLKGDVIKLSFLQQPKGVNNPDALLGMNIPGTNPSLQFHKLLKKDMMLRKVKYLPRECHVLLDTSGKTQFHLARSGADEEDPFPLQLFDLHEANQASILQQIASSEVTPFDTTVFLAGYAYVKKVQVLARRKEGHDQGNYQTAVHVFDLEHDKPFPLLVRIPDKPVNAALVENLTTACKDKDIIDGVFGKLSIERGNLCLFPLALVTSGKVMFPAIAGNFKINNKDILQQLYQQKK

pLDDT: mean 75.22, std 17.1, range [34.28, 96.56]

Secondary structure (DSSP, 8-state):
-HHHHHHHHHHHHHHHHHHHHHHGGGG--HHHHHHHHHHHHHHHHTT-HHHHHHHHHHHHHHHHHHTT-TT--HHHHHHHHHHHHHHHHHHHHHHH---HHHHHHHHHHHT-PPPPBP-SEEEEEEEEEEEEEETTEEEEEEEEEEE-SGGGTT--EEEEESSPPTT---HHHHHHT--TT--THHHHHHHHHHH---BSEEEETTTTEEEE-TT---EEEE---SSSTTS---GGGGGGG---HHHHHHHHHHPPP-TT---EEEEEEEEEEEEEEEEEEEES-SSSTT---EEEEEEE-SSSS-EEEEEE--GGGHHHHHHHHHHHHHTPEEEEEEEEEEEETTEEEEEEEEEEETTEEE-GGGSSS-SS-HHHHHHHHH----